Protein AF-A0A935YG90-F1 (afdb_monomer)

Structure (mmCIF, N/CA/C/O backbone):
data_AF-A0A935YG90-F1
#
_entry.id   AF-A0A935YG90-F1
#
loop_
_atom_site.group_PDB
_atom_site.id
_atom_site.type_symbol
_atom_site.label_atom_id
_atom_site.label_alt_id
_atom_site.label_comp_id
_atom_site.label_asym_id
_atom_site.label_entity_id
_atom_site.label_seq_id
_atom_site.pdbx_PDB_ins_code
_atom_site.Cartn_x
_atom_site.Cartn_y
_atom_site.Cartn_z
_atom_site.occupancy
_atom_site.B_iso_or_equiv
_atom_site.auth_seq_id
_atom_site.auth_comp_id
_atom_site.auth_asym_id
_atom_site.auth_atom_id
_atom_site.pdbx_PDB_model_num
ATOM 1 N N . MET A 1 1 ? -22.710 -53.177 11.515 1.00 36.47 1 MET A N 1
ATOM 2 C CA . MET A 1 1 ? -22.605 -54.378 10.657 1.00 36.47 1 MET A CA 1
ATOM 3 C C . MET A 1 1 ? -21.180 -54.389 10.098 1.00 36.47 1 MET A C 1
ATOM 5 O O . MET A 1 1 ? -20.887 -53.543 9.275 1.00 36.47 1 MET A O 1
ATOM 9 N N . THR A 1 2 ? -20.196 -54.954 10.821 1.00 33.62 2 THR A N 1
ATOM 10 C CA . THR A 1 2 ? -19.571 -56.295 10.599 1.00 33.62 2 THR A CA 1
ATOM 11 C C . THR A 1 2 ? -19.045 -56.481 9.169 1.00 33.62 2 THR A C 1
ATOM 13 O O . THR A 1 2 ? -19.826 -56.306 8.250 1.00 33.62 2 THR A O 1
ATOM 16 N N . LYS A 1 3 ? -17.817 -56.925 8.873 1.00 29.75 3 LYS A N 1
ATOM 17 C CA . LYS A 1 3 ? -16.715 -57.530 9.648 1.00 29.75 3 LYS A CA 1
ATOM 18 C C . LYS A 1 3 ? -15.498 -57.648 8.699 1.00 29.75 3 LYS A C 1
ATOM 20 O O . LYS A 1 3 ? -15.689 -57.819 7.501 1.00 29.75 3 LYS A O 1
ATOM 25 N N . ALA A 1 4 ? -14.286 -57.631 9.251 1.00 37.47 4 ALA A N 1
ATOM 26 C CA . ALA A 1 4 ? -13.041 -58.040 8.591 1.00 37.47 4 ALA A CA 1
ATOM 27 C C . ALA A 1 4 ? -13.000 -59.552 8.280 1.00 37.47 4 ALA A C 1
ATOM 29 O O . ALA A 1 4 ? -13.663 -60.314 8.986 1.00 37.47 4 ALA A O 1
ATOM 30 N N . MET A 1 5 ? -12.136 -59.989 7.348 1.00 30.97 5 MET A N 1
ATOM 31 C CA . MET A 1 5 ? -11.358 -61.228 7.531 1.00 30.97 5 MET A CA 1
ATOM 32 C C . MET A 1 5 ? -10.165 -61.396 6.571 1.00 30.97 5 MET A C 1
ATOM 34 O O . MET A 1 5 ? -10.284 -61.230 5.361 1.00 30.97 5 MET A O 1
ATOM 38 N N . LEU A 1 6 ? -9.039 -61.776 7.186 1.00 29.91 6 LEU A N 1
ATOM 39 C CA . LEU A 1 6 ? -7.847 -62.433 6.639 1.00 29.91 6 LEU A CA 1
ATOM 40 C C . LEU A 1 6 ? -8.182 -63.738 5.892 1.00 29.91 6 LEU A C 1
ATOM 42 O O . LEU A 1 6 ? -9.102 -64.452 6.290 1.00 29.91 6 LEU A O 1
ATOM 46 N N . ALA A 1 7 ? -7.306 -64.143 4.965 1.00 29.30 7 ALA A N 1
ATOM 47 C CA . ALA A 1 7 ? -7.082 -65.555 4.654 1.00 29.30 7 ALA A CA 1
ATOM 48 C C . ALA A 1 7 ? -5.597 -65.836 4.361 1.00 29.30 7 ALA A C 1
ATOM 50 O O . ALA A 1 7 ? -5.046 -65.408 3.350 1.00 29.30 7 ALA A O 1
ATOM 51 N N . SER A 1 8 ? -4.976 -66.580 5.275 1.00 28.44 8 SER A N 1
ATOM 52 C CA . SER A 1 8 ? -3.719 -67.309 5.105 1.00 28.44 8 SER A CA 1
ATOM 53 C C . SER A 1 8 ? -3.955 -68.566 4.261 1.00 28.44 8 SER A C 1
ATOM 55 O O . SER A 1 8 ? -4.966 -69.236 4.466 1.00 28.44 8 SER A O 1
ATOM 57 N N . VAL A 1 9 ? -3.007 -68.963 3.404 1.00 29.23 9 VAL A N 1
ATOM 58 C CA . VAL A 1 9 ? -2.930 -70.347 2.897 1.00 29.23 9 VAL A CA 1
ATOM 59 C C . VAL A 1 9 ? -1.488 -70.844 2.974 1.00 29.23 9 VAL A C 1
ATOM 61 O O . VAL A 1 9 ? -0.569 -70.254 2.413 1.00 29.23 9 VAL A O 1
ATOM 64 N N . LEU A 1 10 ? -1.335 -71.939 3.717 1.00 27.59 10 LEU A N 1
ATOM 65 C CA . LEU A 1 10 ? -0.133 -72.716 3.988 1.00 27.59 10 LEU A CA 1
ATOM 66 C C . LEU A 1 10 ? -0.199 -74.025 3.173 1.00 27.59 10 LEU A C 1
ATOM 68 O O . LEU A 1 10 ? -1.262 -74.632 3.094 1.00 27.59 10 LEU A O 1
ATOM 72 N N . PHE A 1 11 ? 0.948 -74.416 2.608 1.00 28.75 11 PHE A N 1
ATOM 73 C CA . PHE A 1 11 ? 1.419 -75.740 2.156 1.00 28.75 11 PHE A CA 1
ATOM 74 C C . PHE A 1 11 ? 0.437 -76.845 1.716 1.00 28.75 11 PHE A C 1
ATOM 76 O O . PHE A 1 11 ? -0.342 -77.373 2.506 1.00 28.75 11 PHE A O 1
ATOM 83 N N . LEU A 1 12 ? 0.710 -77.398 0.525 1.00 26.91 12 LEU A N 1
ATOM 84 C CA . LEU A 1 12 ? 0.539 -78.828 0.261 1.00 26.91 12 LEU A CA 1
ATOM 85 C C . LEU A 1 12 ? 1.786 -79.385 -0.443 1.00 26.91 12 LEU A C 1
ATOM 87 O O . LEU A 1 12 ? 2.143 -78.961 -1.540 1.00 26.91 12 LEU A O 1
ATOM 91 N N . ALA A 1 13 ? 2.449 -80.328 0.224 1.00 30.23 13 ALA A N 1
ATOM 92 C CA . ALA A 1 13 ? 3.505 -81.160 -0.332 1.00 30.23 13 ALA A CA 1
ATOM 93 C C . ALA A 1 13 ? 2.886 -82.362 -1.061 1.00 30.23 13 ALA A C 1
ATOM 95 O O . ALA A 1 13 ? 1.968 -82.992 -0.536 1.00 30.23 13 ALA A O 1
ATOM 96 N N . LEU A 1 14 ? 3.439 -82.732 -2.217 1.00 28.69 14 LEU A N 1
ATOM 97 C CA . LEU A 1 14 ? 3.291 -84.077 -2.765 1.00 28.69 14 LEU A CA 1
ATOM 98 C C . LEU A 1 14 ? 4.662 -84.566 -3.236 1.00 28.69 14 LEU A C 1
ATOM 100 O O . LEU A 1 14 ? 5.251 -84.021 -4.167 1.00 28.69 14 LEU A O 1
ATOM 104 N N . ALA A 1 15 ? 5.175 -85.578 -2.540 1.00 31.00 15 ALA A N 1
ATOM 105 C CA . ALA A 1 15 ? 6.362 -86.323 -2.916 1.00 31.00 15 ALA A CA 1
ATOM 106 C C . ALA A 1 15 ? 5.986 -87.428 -3.913 1.00 31.00 15 ALA A C 1
ATOM 108 O O . ALA A 1 15 ? 5.016 -88.154 -3.697 1.00 31.00 15 ALA A O 1
ATOM 109 N N . ALA A 1 16 ? 6.804 -87.606 -4.947 1.00 30.64 16 ALA A N 1
ATOM 110 C CA . ALA A 1 16 ? 6.930 -88.861 -5.677 1.00 30.64 16 ALA A CA 1
ATOM 111 C C . ALA A 1 16 ? 8.425 -89.178 -5.811 1.00 30.64 16 ALA A C 1
ATOM 113 O O . ALA A 1 16 ? 9.211 -88.339 -6.247 1.00 30.64 16 ALA A O 1
ATOM 114 N N . ALA A 1 17 ? 8.800 -90.374 -5.363 1.00 32.25 17 ALA A N 1
ATOM 115 C CA . ALA A 1 17 ? 10.156 -90.901 -5.333 1.00 32.25 17 ALA A CA 1
ATOM 116 C C . ALA A 1 17 ? 10.385 -91.927 -6.457 1.00 32.25 17 ALA A C 1
ATOM 118 O O . ALA A 1 17 ? 9.463 -92.647 -6.837 1.00 32.25 17 ALA A O 1
ATOM 119 N N . GLY A 1 18 ? 11.650 -92.038 -6.882 1.00 29.92 18 GLY A N 1
ATOM 120 C CA . GLY A 1 18 ? 12.224 -93.091 -7.738 1.00 29.92 18 GLY A CA 1
ATOM 121 C C . GLY A 1 18 ? 12.828 -92.497 -9.017 1.00 29.92 18 GLY A C 1
ATOM 122 O O . GLY A 1 18 ? 12.129 -91.803 -9.737 1.00 29.92 18 GLY A O 1
ATOM 123 N N . CYS A 1 19 ? 14.095 -92.678 -9.394 1.00 28.97 19 CYS A N 1
ATOM 124 C CA . CYS A 1 19 ? 15.156 -93.602 -8.990 1.00 28.97 19 CYS A CA 1
ATOM 125 C C . CYS A 1 19 ? 16.521 -92.977 -9.363 1.00 28.97 19 CYS A C 1
ATOM 127 O O . CYS A 1 19 ? 16.576 -91.970 -10.063 1.00 28.97 19 CYS A O 1
ATOM 129 N N . GLY A 1 20 ? 17.606 -93.568 -8.856 1.00 33.03 20 GLY A N 1
ATOM 130 C CA . GLY A 1 20 ? 18.945 -92.983 -8.791 1.00 33.03 20 GLY A CA 1
ATOM 131 C C . GLY A 1 20 ? 19.686 -92.737 -10.110 1.00 33.03 20 GLY A C 1
ATOM 132 O O . GLY A 1 20 ? 19.428 -93.354 -11.137 1.00 33.03 20 GLY A O 1
ATOM 133 N N . GLY A 1 21 ? 20.671 -91.852 -10.000 1.00 29.55 21 GLY A N 1
ATOM 134 C CA . GLY A 1 21 ? 21.653 -91.512 -11.021 1.00 29.55 21 GLY A CA 1
ATOM 135 C C . GLY A 1 21 ? 22.572 -90.440 -10.453 1.00 29.55 21 GLY A C 1
ATOM 136 O O . GLY A 1 21 ? 22.191 -89.278 -10.358 1.00 29.55 21 GLY A O 1
ATOM 137 N N . SER A 1 22 ? 23.740 -90.855 -9.970 1.00 42.62 22 SER A N 1
ATOM 138 C CA . SER A 1 22 ? 24.833 -89.967 -9.597 1.00 42.62 22 SER A CA 1
ATOM 139 C C . SER A 1 22 ? 25.374 -89.308 -10.859 1.00 42.62 22 SER A C 1
ATOM 141 O O . SER A 1 22 ? 26.271 -89.858 -11.484 1.00 42.62 22 SER A O 1
ATOM 143 N N . ASP A 1 23 ? 24.836 -88.153 -11.217 1.00 32.88 23 ASP A N 1
ATOM 144 C CA . ASP A 1 23 ? 25.452 -87.272 -12.194 1.00 32.88 23 ASP A CA 1
ATOM 145 C C . ASP A 1 23 ? 25.446 -85.868 -11.616 1.00 32.88 23 ASP A C 1
ATOM 147 O O . ASP A 1 23 ? 24.406 -85.234 -11.447 1.00 32.88 23 ASP A O 1
ATOM 151 N N . SER A 1 24 ? 26.640 -85.396 -11.279 1.00 43.06 24 SER A N 1
ATOM 152 C CA . SER A 1 24 ? 26.929 -83.975 -11.220 1.00 43.06 24 SER A CA 1
ATOM 153 C C . SER A 1 24 ? 26.690 -83.387 -12.612 1.00 43.06 24 SER A C 1
ATOM 155 O O . SER A 1 24 ? 27.327 -83.840 -13.563 1.00 43.06 24 SER A O 1
ATOM 157 N N . PRO A 1 25 ? 25.927 -82.296 -12.747 1.00 36.06 25 PRO A N 1
ATOM 158 C CA . PRO A 1 25 ? 26.227 -81.304 -13.746 1.00 36.06 25 PRO A CA 1
ATOM 159 C C . PRO A 1 25 ? 26.755 -80.093 -12.987 1.00 36.06 25 PRO A C 1
ATOM 161 O O . PRO A 1 25 ? 26.000 -79.285 -12.446 1.00 36.06 25 PRO A O 1
ATOM 164 N N . SER A 1 26 ? 28.080 -79.964 -12.953 1.00 39.12 26 SER A N 1
ATOM 165 C CA . SER A 1 26 ? 28.705 -78.648 -12.955 1.00 39.12 26 SER A CA 1
ATOM 166 C C . SER A 1 26 ? 28.130 -77.888 -14.154 1.00 39.12 26 SER A C 1
ATOM 168 O O . SER A 1 26 ? 28.579 -78.068 -15.289 1.00 39.12 26 SER A O 1
ATOM 170 N N . GLY A 1 27 ? 27.069 -77.116 -13.916 1.00 32.03 27 GLY A N 1
ATOM 171 C CA . GLY A 1 27 ? 26.593 -76.120 -14.864 1.00 32.03 27 GLY A CA 1
ATOM 172 C C . GLY A 1 27 ? 27.708 -75.101 -15.112 1.00 32.03 27 GLY A C 1
ATOM 173 O O . GLY A 1 27 ? 28.568 -74.924 -14.246 1.00 32.03 27 GLY A O 1
ATOM 174 N N . PRO A 1 28 ? 27.745 -74.454 -16.287 1.00 37.72 28 PRO A N 1
ATOM 175 C CA . PRO A 1 28 ? 28.790 -73.493 -16.591 1.00 37.72 28 PRO A CA 1
ATOM 176 C C . PRO A 1 28 ? 28.722 -72.371 -15.556 1.00 37.72 28 PRO A C 1
ATOM 178 O O . PRO A 1 28 ? 27.681 -71.731 -15.389 1.00 37.72 28 PRO A O 1
ATOM 181 N N . ASP A 1 29 ? 29.826 -72.165 -14.845 1.00 50.59 29 ASP A N 1
ATOM 182 C CA . ASP A 1 29 ? 29.991 -71.068 -13.909 1.00 50.59 29 ASP A CA 1
ATOM 183 C C . ASP A 1 29 ? 29.886 -69.752 -14.695 1.00 50.59 29 ASP A C 1
ATOM 185 O O . ASP A 1 29 ? 30.814 -69.329 -15.382 1.00 50.59 29 ASP A O 1
ATOM 189 N N . SER A 1 30 ? 28.691 -69.156 -14.698 1.00 53.28 30 SER A N 1
ATOM 190 C CA . SER A 1 30 ? 28.289 -68.119 -15.660 1.00 53.28 30 SER A CA 1
ATOM 191 C C . SER A 1 30 ? 29.039 -66.788 -15.521 1.00 53.28 30 SER A C 1
ATOM 193 O O . SER A 1 30 ? 28.742 -65.843 -16.245 1.00 53.28 30 SER A O 1
ATOM 195 N N . GLY A 1 31 ? 29.979 -66.660 -14.580 1.00 60.47 31 GLY A N 1
ATOM 196 C CA . GLY A 1 31 ? 30.669 -65.399 -14.284 1.00 60.47 31 GLY A CA 1
ATOM 197 C C . GLY A 1 31 ? 29.759 -64.283 -13.736 1.00 60.47 31 GLY A C 1
ATOM 198 O O . GLY A 1 31 ? 30.265 -63.256 -13.291 1.00 60.47 31 GLY A O 1
ATOM 199 N N . VAL A 1 32 ? 28.436 -64.479 -13.721 1.00 69.94 32 VAL A N 1
ATOM 200 C CA . VAL A 1 32 ? 27.427 -63.548 -13.197 1.00 69.94 32 VAL A CA 1
ATOM 201 C C . VAL A 1 32 ? 27.225 -63.804 -11.706 1.00 69.94 32 VAL A C 1
ATOM 203 O O . VAL A 1 32 ? 27.266 -64.949 -11.261 1.00 69.94 32 VAL A O 1
ATOM 206 N N . ALA A 1 33 ? 27.022 -62.741 -10.924 1.00 79.19 33 ALA A N 1
ATOM 207 C CA . ALA A 1 33 ? 26.712 -62.873 -9.504 1.00 79.19 33 ALA A CA 1
ATOM 208 C C . ALA A 1 33 ? 25.317 -63.477 -9.281 1.00 79.19 33 ALA A C 1
ATOM 210 O O . ALA A 1 33 ? 24.393 -63.232 -10.060 1.00 79.19 33 ALA A O 1
ATOM 211 N N . ALA A 1 34 ? 25.137 -64.225 -8.188 1.00 84.44 34 ALA A N 1
ATOM 212 C CA . ALA A 1 34 ? 23.807 -64.682 -7.799 1.00 84.44 34 ALA A CA 1
ATOM 213 C C . ALA A 1 34 ? 22.879 -63.486 -7.503 1.00 84.44 34 ALA A C 1
ATOM 215 O O . ALA A 1 34 ? 23.310 -62.429 -7.030 1.00 84.44 34 ALA A O 1
ATOM 216 N N . GLN A 1 35 ? 21.588 -63.647 -7.801 1.00 90.31 35 GLN A N 1
ATOM 217 C CA . GLN A 1 35 ? 20.567 -62.652 -7.477 1.00 90.31 35 GLN A CA 1
ATOM 218 C C . GLN A 1 35 ? 20.446 -62.507 -5.954 1.00 90.31 35 GLN A C 1
ATOM 220 O O . GLN A 1 35 ? 20.318 -63.501 -5.240 1.00 90.31 35 GLN A O 1
ATOM 225 N N . VAL A 1 36 ? 20.431 -61.266 -5.464 1.00 91.00 36 VAL A N 1
ATOM 226 C CA . VAL A 1 36 ? 20.059 -60.975 -4.074 1.00 91.00 36 VAL A CA 1
ATOM 227 C C . VAL A 1 36 ? 18.555 -61.201 -3.937 1.00 91.00 36 VAL A C 1
ATOM 229 O O . VAL A 1 36 ? 17.772 -60.594 -4.664 1.00 91.00 36 VAL A O 1
ATOM 232 N N . THR A 1 37 ? 18.145 -62.090 -3.036 1.00 92.50 37 THR A N 1
ATOM 233 C CA . THR A 1 37 ? 16.733 -62.496 -2.883 1.00 92.50 37 THR A CA 1
ATOM 234 C C . THR A 1 37 ? 16.086 -61.998 -1.594 1.00 92.50 37 THR A C 1
ATOM 236 O O . THR A 1 37 ? 14.869 -62.086 -1.463 1.00 92.50 37 THR A O 1
ATOM 239 N N . ASP A 1 38 ? 16.873 -61.433 -0.680 1.00 92.38 38 ASP A N 1
ATOM 240 C CA . ASP A 1 38 ? 16.483 -61.088 0.688 1.00 92.38 38 ASP A CA 1
ATOM 241 C C . ASP A 1 38 ? 16.741 -59.611 1.037 1.00 92.38 38 ASP A C 1
ATOM 243 O O . ASP A 1 38 ? 16.984 -59.281 2.198 1.00 92.38 38 ASP A O 1
ATOM 247 N N . LEU A 1 39 ? 16.712 -58.719 0.038 1.00 94.94 39 LEU A N 1
ATOM 248 C CA . LEU A 1 39 ? 16.795 -57.280 0.284 1.00 94.94 39 LEU A CA 1
ATOM 249 C C . LEU A 1 39 ? 15.593 -56.832 1.121 1.00 94.94 39 LEU A C 1
ATOM 251 O O . LEU A 1 39 ? 14.446 -57.008 0.712 1.00 94.94 39 LEU A O 1
ATOM 255 N N . GLU A 1 40 ? 15.861 -56.197 2.255 1.00 95.19 40 GLU A N 1
ATOM 256 C CA . GLU A 1 40 ? 14.834 -55.631 3.123 1.00 95.19 40 GLU A CA 1
ATOM 257 C C . GLU A 1 40 ? 15.230 -54.252 3.653 1.00 95.19 40 GLU A C 1
ATOM 259 O O . GLU A 1 40 ? 16.407 -53.889 3.703 1.00 95.19 40 GLU A O 1
ATOM 264 N N . VAL A 1 41 ? 14.226 -53.493 4.086 1.00 92.81 41 VAL A N 1
ATOM 265 C CA . VAL A 1 41 ? 14.407 -52.265 4.862 1.00 92.81 41 VAL A CA 1
ATOM 266 C C . VAL A 1 41 ? 14.351 -52.622 6.344 1.00 92.81 41 VAL A C 1
ATOM 268 O O . VAL A 1 41 ? 13.358 -53.184 6.798 1.00 92.81 41 VAL A O 1
ATOM 271 N N . VAL A 1 42 ? 15.392 -52.277 7.105 1.00 92.25 42 VAL A N 1
ATOM 272 C CA . VAL A 1 42 ? 15.484 -52.594 8.544 1.00 92.25 42 VAL A CA 1
ATOM 273 C C . VAL A 1 42 ? 15.241 -51.396 9.459 1.00 92.25 42 VAL A C 1
ATOM 275 O O . VAL A 1 42 ? 14.863 -51.588 10.611 1.00 92.25 42 VAL A O 1
ATOM 278 N N . ALA A 1 43 ? 15.448 -50.168 8.977 1.00 86.88 43 ALA A N 1
ATOM 279 C CA . ALA A 1 43 ? 15.159 -48.946 9.728 1.00 86.88 43 ALA A CA 1
ATOM 280 C C . ALA A 1 43 ? 14.994 -47.740 8.791 1.00 86.88 43 ALA A C 1
ATOM 282 O O . ALA A 1 43 ? 15.610 -47.696 7.729 1.00 86.88 43 ALA A O 1
ATOM 283 N N . GLY A 1 44 ? 14.214 -46.744 9.210 1.00 82.50 44 GLY A N 1
ATOM 284 C CA . GLY A 1 44 ? 14.180 -45.410 8.603 1.00 82.50 44 GLY A CA 1
ATOM 285 C C . GLY A 1 44 ? 14.809 -44.376 9.540 1.00 82.50 44 GLY A C 1
ATOM 286 O O . GLY A 1 44 ? 14.655 -44.469 10.757 1.00 82.50 44 GLY A O 1
ATOM 287 N N . THR A 1 45 ? 15.505 -43.389 8.985 1.00 75.19 45 THR A N 1
ATOM 288 C CA . THR A 1 45 ? 15.973 -42.180 9.683 1.00 75.19 45 THR A CA 1
ATOM 289 C C . THR A 1 45 ? 15.346 -40.945 9.032 1.00 75.19 45 THR A C 1
ATOM 291 O O . THR A 1 45 ? 14.740 -41.055 7.968 1.00 75.19 45 THR A O 1
ATOM 294 N N . ALA A 1 46 ? 15.480 -39.767 9.652 1.00 66.25 46 ALA A N 1
ATOM 295 C CA . ALA A 1 46 ? 14.912 -38.520 9.119 1.00 66.25 46 ALA A CA 1
ATOM 296 C C . ALA A 1 46 ? 15.437 -38.143 7.718 1.00 66.25 46 ALA A C 1
ATOM 298 O O . ALA A 1 46 ? 14.794 -37.387 7.001 1.00 66.25 46 ALA A O 1
ATOM 299 N N . THR A 1 47 ? 16.599 -38.675 7.327 1.00 73.69 47 THR A N 1
ATOM 300 C CA . THR A 1 47 ? 17.275 -38.363 6.060 1.00 73.69 47 THR A CA 1
ATOM 301 C C . THR A 1 47 ? 17.604 -39.605 5.237 1.00 73.69 47 THR A C 1
ATOM 303 O O . THR A 1 47 ? 18.389 -39.524 4.290 1.00 73.69 47 THR A O 1
ATOM 306 N N . GLY A 1 48 ? 17.067 -40.777 5.588 1.00 84.44 48 GLY A N 1
ATOM 307 C CA . GLY A 1 48 ? 17.499 -42.010 4.950 1.00 84.44 48 GLY A CA 1
ATOM 308 C C . GLY A 1 48 ? 16.789 -43.284 5.380 1.00 84.44 48 GLY A C 1
ATOM 309 O O . GLY A 1 48 ? 15.876 -43.290 6.202 1.00 84.44 48 GLY A O 1
ATOM 310 N N . VAL A 1 49 ? 17.232 -44.392 4.796 1.00 89.00 49 VAL A N 1
ATOM 311 C CA . VAL A 1 49 ? 16.732 -45.742 5.069 1.00 89.00 49 VAL A CA 1
ATOM 312 C C . VAL A 1 49 ? 17.912 -46.706 5.164 1.00 89.00 49 VAL A C 1
ATOM 314 O O . VAL A 1 49 ? 18.797 -46.705 4.311 1.00 89.00 49 VAL A O 1
ATOM 317 N N . THR A 1 50 ? 17.921 -47.552 6.190 1.00 92.00 50 THR A N 1
ATOM 318 C CA . THR A 1 50 ? 18.880 -48.649 6.335 1.00 92.00 50 THR A CA 1
ATOM 319 C C . THR A 1 50 ? 18.326 -49.899 5.658 1.00 92.00 50 THR A C 1
ATOM 321 O O . THR A 1 50 ? 17.279 -50.418 6.050 1.00 92.00 50 THR A O 1
ATOM 324 N N . LEU A 1 51 ? 19.047 -50.398 4.660 1.00 93.56 51 LEU A N 1
ATOM 325 C CA . LEU A 1 51 ? 18.784 -51.643 3.946 1.00 93.56 51 LEU A CA 1
ATOM 326 C C . LEU A 1 51 ? 19.642 -52.779 4.505 1.00 93.56 51 LEU A C 1
ATOM 328 O O . LEU A 1 51 ? 20.762 -52.534 4.954 1.00 93.56 51 LEU A O 1
ATOM 332 N N . ALA A 1 52 ? 19.154 -54.016 4.426 1.00 92.94 52 ALA A N 1
ATOM 333 C CA . ALA A 1 52 ? 19.903 -55.230 4.747 1.00 92.94 52 ALA A CA 1
ATOM 334 C C . ALA A 1 52 ? 19.713 -56.308 3.671 1.00 92.94 52 ALA A C 1
ATOM 336 O O . ALA A 1 52 ? 18.624 -56.432 3.117 1.00 92.94 52 ALA A O 1
ATOM 337 N N . TRP A 1 53 ? 20.763 -57.079 3.376 1.00 93.00 53 TRP A N 1
ATOM 338 C CA . TRP A 1 53 ? 20.710 -58.223 2.451 1.00 93.00 53 TRP A CA 1
ATOM 339 C C . TRP A 1 53 ? 21.870 -59.204 2.674 1.00 93.00 53 TRP A C 1
ATOM 341 O O . TRP A 1 53 ? 22.866 -58.860 3.321 1.00 93.00 53 TRP A O 1
ATOM 351 N N . THR A 1 54 ? 21.770 -60.415 2.123 1.00 91.75 54 THR A N 1
ATOM 352 C CA . THR A 1 54 ? 22.843 -61.420 2.154 1.00 91.75 54 THR A CA 1
ATOM 353 C C . THR A 1 54 ? 23.789 -61.262 0.962 1.00 91.75 54 THR A C 1
ATOM 355 O O . THR A 1 54 ? 23.359 -61.148 -0.187 1.00 91.75 54 THR A O 1
ATOM 358 N N . VAL A 1 55 ? 25.102 -61.264 1.221 1.00 87.56 55 VAL A N 1
ATOM 359 C CA . VAL A 1 55 ? 26.132 -61.184 0.173 1.00 87.56 55 VAL A CA 1
ATOM 360 C C . VAL A 1 55 ? 26.094 -62.461 -0.692 1.00 87.56 55 VAL A C 1
ATOM 362 O O . VAL A 1 55 ? 26.215 -63.554 -0.133 1.00 87.56 55 VAL A O 1
ATOM 365 N N . PRO A 1 56 ? 25.954 -62.360 -2.032 1.00 84.94 56 PRO A N 1
ATOM 366 C CA . PRO A 1 56 ? 25.920 -63.501 -2.951 1.00 84.94 56 PRO A CA 1
ATOM 367 C C . PRO A 1 56 ? 27.024 -64.545 -2.709 1.00 84.94 56 PRO A C 1
ATOM 369 O O . PRO A 1 56 ? 28.203 -64.209 -2.590 1.00 84.94 56 PRO A O 1
ATOM 372 N N . ALA A 1 57 ? 26.626 -65.820 -2.645 1.00 67.94 57 ALA A N 1
ATOM 373 C CA . ALA A 1 57 ? 27.474 -66.954 -2.281 1.00 67.94 57 ALA A CA 1
ATOM 374 C C . ALA A 1 57 ? 28.204 -67.589 -3.482 1.00 67.94 57 ALA A C 1
ATOM 376 O O . ALA A 1 57 ? 28.016 -68.766 -3.751 1.00 67.94 57 ALA A O 1
ATOM 377 N N . ASP A 1 58 ? 29.035 -66.823 -4.190 1.00 62.97 58 ASP A N 1
ATOM 378 C CA . ASP A 1 58 ? 30.027 -67.367 -5.134 1.00 62.97 58 ASP A CA 1
ATOM 379 C C . ASP A 1 58 ? 31.420 -66.904 -4.685 1.00 62.97 58 ASP A C 1
ATOM 381 O O . ASP A 1 58 ? 31.721 -65.708 -4.691 1.00 62.97 58 ASP A O 1
ATOM 385 N N . VAL A 1 59 ? 32.247 -67.846 -4.222 1.00 53.44 59 VAL A N 1
ATOM 386 C CA . VAL A 1 59 ? 33.406 -67.553 -3.356 1.00 53.44 59 VAL A CA 1
ATOM 387 C C . VAL A 1 59 ? 34.762 -67.383 -4.047 1.00 53.44 59 VAL A C 1
ATOM 389 O O . VAL A 1 59 ? 35.674 -66.917 -3.379 1.00 53.44 59 VAL A O 1
ATOM 392 N N . ASP A 1 60 ? 34.920 -67.618 -5.354 1.00 52.97 60 ASP A N 1
ATOM 393 C CA . ASP A 1 60 ? 36.273 -67.671 -5.959 1.00 52.97 60 ASP A CA 1
ATOM 394 C C . ASP A 1 60 ? 36.464 -66.852 -7.257 1.00 52.97 60 ASP A C 1
ATOM 396 O O . ASP A 1 60 ? 37.306 -67.178 -8.095 1.00 52.97 60 ASP A O 1
ATOM 400 N N . LYS A 1 61 ? 35.718 -65.752 -7.455 1.00 57.34 61 LYS A N 1
ATOM 401 C CA . LYS A 1 61 ? 35.844 -64.907 -8.665 1.00 57.34 61 LYS A CA 1
ATOM 402 C C . LYS A 1 61 ? 36.714 -63.664 -8.427 1.00 57.34 61 LYS A C 1
ATOM 404 O O . LYS A 1 61 ? 36.372 -62.777 -7.646 1.00 57.34 61 LYS A O 1
ATOM 409 N N . ALA A 1 62 ? 37.841 -63.576 -9.140 1.00 53.34 62 ALA A N 1
ATOM 410 C CA . ALA A 1 62 ? 38.718 -62.403 -9.138 1.00 53.34 62 ALA A CA 1
ATOM 411 C C . ALA A 1 62 ? 37.985 -61.156 -9.680 1.00 53.34 62 ALA A C 1
ATOM 413 O O . ALA A 1 62 ? 37.348 -61.224 -10.729 1.00 53.34 62 ALA A O 1
ATOM 414 N N . GLY A 1 63 ? 38.093 -60.011 -8.989 1.00 60.69 63 GLY A N 1
ATOM 415 C CA . GLY A 1 63 ? 37.562 -58.719 -9.466 1.00 60.69 63 GLY A CA 1
ATOM 416 C C . GLY A 1 63 ? 36.668 -57.934 -8.497 1.00 60.69 63 GLY A C 1
ATOM 417 O O . GLY A 1 63 ? 36.306 -56.808 -8.822 1.00 60.69 63 GLY A O 1
ATOM 418 N N . GLY A 1 64 ? 36.347 -58.478 -7.316 1.00 72.50 64 GLY A N 1
ATOM 419 C CA . GLY A 1 64 ? 35.534 -57.799 -6.294 1.00 72.50 64 GLY A CA 1
ATOM 420 C C . GLY A 1 64 ? 34.040 -57.716 -6.644 1.00 72.50 64 GLY A C 1
ATOM 421 O O . GLY A 1 64 ? 33.658 -57.716 -7.815 1.00 72.50 64 GLY A O 1
ATOM 422 N N . LEU A 1 65 ? 33.179 -57.679 -5.621 1.00 81.12 65 LEU A N 1
ATOM 423 C CA . LEU A 1 65 ? 31.726 -57.589 -5.786 1.00 81.12 65 LEU A CA 1
ATOM 424 C C . LEU A 1 65 ? 31.271 -56.123 -5.784 1.00 81.12 65 LEU A C 1
ATOM 426 O O . LEU A 1 65 ? 31.581 -55.373 -4.856 1.00 81.12 65 LEU A O 1
ATOM 430 N N . ALA A 1 66 ? 30.504 -55.742 -6.803 1.00 85.38 66 ALA A N 1
ATOM 431 C CA . ALA A 1 66 ? 29.888 -54.428 -6.938 1.00 85.38 66 ALA A CA 1
ATOM 432 C C . ALA A 1 66 ? 28.360 -54.534 -6.956 1.00 85.38 66 ALA A C 1
ATOM 434 O O . ALA A 1 66 ? 27.798 -55.543 -7.391 1.00 85.38 66 ALA A O 1
ATOM 435 N N . TYR A 1 67 ? 27.705 -53.457 -6.529 1.00 89.56 67 TYR A N 1
ATOM 436 C CA . TYR A 1 67 ? 26.256 -53.347 -6.452 1.00 89.56 67 TYR A CA 1
ATOM 437 C C . TYR A 1 67 ? 25.745 -52.143 -7.250 1.00 89.56 67 TYR A C 1
ATOM 439 O O . TYR A 1 67 ? 26.389 -51.097 -7.282 1.00 89.56 67 TYR A O 1
ATOM 447 N N . ASP A 1 68 ? 24.578 -52.298 -7.868 1.00 92.44 68 ASP A N 1
ATOM 448 C CA . ASP A 1 68 ? 23.771 -51.219 -8.437 1.00 92.44 68 ASP A CA 1
ATOM 449 C C . ASP A 1 68 ? 22.494 -51.128 -7.603 1.00 92.44 68 ASP A C 1
ATOM 451 O O . ASP A 1 68 ? 21.598 -51.966 -7.741 1.00 92.44 68 ASP A O 1
ATOM 455 N N . LEU A 1 69 ? 22.453 -50.161 -6.686 1.00 94.19 69 LEU A N 1
ATOM 456 C CA . LEU A 1 69 ? 21.307 -49.887 -5.827 1.00 94.19 69 LEU A CA 1
ATOM 457 C C . LEU A 1 69 ? 20.513 -48.728 -6.417 1.00 94.19 69 LEU A C 1
ATOM 459 O O . LEU A 1 69 ? 21.069 -47.673 -6.712 1.00 94.19 69 LEU A O 1
ATOM 463 N N . ARG A 1 70 ? 19.203 -48.910 -6.558 1.00 95.38 70 ARG A N 1
ATOM 464 C CA . ARG A 1 70 ? 18.309 -47.877 -7.08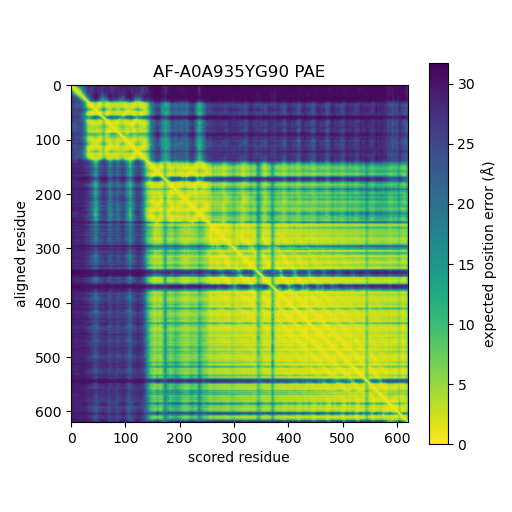3 1.00 95.38 70 ARG A CA 1
ATOM 465 C C . ARG A 1 70 ? 17.042 -47.779 -6.265 1.00 95.38 70 ARG A C 1
ATOM 467 O O . ARG A 1 70 ? 16.624 -48.773 -5.667 1.00 95.38 70 ARG A O 1
ATOM 474 N N . TYR A 1 71 ? 16.425 -46.605 -6.282 1.00 94.81 71 TYR A N 1
ATOM 475 C CA . TYR A 1 71 ? 15.172 -46.358 -5.588 1.00 94.81 71 TYR A CA 1
ATOM 476 C C . TYR A 1 71 ? 14.211 -45.478 -6.385 1.00 94.81 71 TYR A C 1
ATOM 478 O O . TYR A 1 71 ? 14.607 -44.719 -7.268 1.00 94.81 71 TYR A O 1
ATOM 486 N N . VAL A 1 72 ? 12.933 -45.575 -6.038 1.00 95.06 72 VAL A N 1
ATOM 487 C CA . VAL A 1 72 ? 11.862 -44.707 -6.532 1.00 95.06 72 VAL A CA 1
ATOM 488 C C . VAL A 1 72 ? 10.848 -44.474 -5.410 1.00 95.06 72 VAL A C 1
ATOM 490 O O . VAL A 1 72 ? 10.810 -45.235 -4.446 1.00 95.06 72 VAL A O 1
ATOM 493 N N . THR A 1 73 ? 10.043 -43.420 -5.483 1.00 92.31 73 THR A N 1
ATOM 494 C CA . THR A 1 73 ? 8.931 -43.217 -4.543 1.00 92.31 73 THR A CA 1
ATOM 495 C C . THR A 1 73 ? 7.808 -44.226 -4.797 1.00 92.31 73 THR A C 1
ATOM 497 O O . THR A 1 73 ? 7.543 -44.598 -5.942 1.00 92.31 73 THR A O 1
ATOM 500 N N . LEU A 1 74 ? 7.154 -44.688 -3.727 1.00 89.00 74 LEU A N 1
ATOM 501 C CA . LEU A 1 74 ? 6.014 -45.604 -3.818 1.00 89.00 74 LEU A CA 1
ATOM 502 C C . LEU A 1 74 ? 4.904 -44.996 -4.695 1.00 89.00 74 LEU A C 1
ATOM 504 O O . LEU A 1 74 ? 4.552 -43.830 -4.528 1.00 89.00 74 LEU A O 1
ATOM 508 N N . GLY A 1 75 ? 4.370 -45.785 -5.629 1.00 85.50 75 GLY A N 1
ATOM 509 C CA . GLY A 1 75 ? 3.448 -45.356 -6.685 1.00 85.50 75 GLY A CA 1
ATOM 510 C C . GLY A 1 75 ? 4.105 -45.246 -8.067 1.00 85.50 75 GLY A C 1
ATOM 511 O O . GLY A 1 75 ? 3.400 -45.209 -9.074 1.00 85.50 75 GLY A O 1
ATOM 512 N N . ASN A 1 76 ? 5.440 -45.239 -8.135 1.00 86.19 76 ASN A N 1
ATOM 513 C CA . ASN A 1 76 ? 6.214 -45.158 -9.379 1.00 86.19 76 ASN A CA 1
ATOM 514 C C . ASN A 1 76 ? 6.987 -46.452 -9.704 1.00 86.19 76 ASN A C 1
ATOM 516 O O . ASN A 1 76 ? 7.784 -46.487 -10.642 1.00 86.19 76 ASN A O 1
ATOM 520 N N . GLU A 1 77 ? 6.753 -47.544 -8.972 1.00 86.12 77 GLU A N 1
ATOM 521 C CA . GLU A 1 77 ? 7.454 -48.822 -9.154 1.00 86.12 77 GLU A CA 1
ATOM 522 C C . GLU A 1 77 ? 7.198 -49.498 -10.513 1.00 86.12 77 GLU A C 1
ATOM 524 O O . GLU A 1 77 ? 7.949 -50.390 -10.904 1.00 86.12 77 GLU A O 1
ATOM 529 N N . GLY A 1 78 ? 6.172 -49.062 -11.254 1.00 83.12 78 GLY A N 1
ATOM 530 C CA . GLY A 1 78 ? 5.891 -49.517 -12.620 1.00 83.12 78 GLY A CA 1
ATOM 531 C C . GLY A 1 78 ? 6.855 -48.973 -13.685 1.00 83.12 78 GLY A C 1
ATOM 532 O O . GLY A 1 78 ? 6.838 -49.453 -14.820 1.00 83.12 78 GLY A O 1
ATOM 533 N N . LEU A 1 79 ? 7.693 -47.986 -13.347 1.00 85.25 79 LEU A N 1
ATOM 534 C CA . LEU A 1 79 ? 8.729 -47.472 -14.244 1.00 85.25 79 LEU A CA 1
ATOM 535 C C . LEU A 1 79 ? 9.827 -48.515 -14.481 1.00 85.25 79 LEU A C 1
ATOM 537 O O . LEU A 1 79 ? 10.171 -49.299 -13.595 1.00 85.25 79 LEU A O 1
ATOM 541 N N . ALA A 1 80 ? 10.441 -48.472 -15.667 1.00 88.69 80 ALA A N 1
ATOM 542 C CA . ALA A 1 80 ? 11.630 -49.270 -15.948 1.00 88.69 80 ALA A CA 1
ATOM 543 C C . ALA A 1 80 ? 12.731 -48.966 -14.917 1.00 88.69 80 ALA A C 1
ATOM 545 O O . ALA A 1 80 ? 12.989 -47.804 -14.607 1.00 88.69 80 ALA A O 1
ATOM 546 N N . ARG A 1 81 ? 13.415 -50.003 -14.414 1.00 86.38 81 ARG A N 1
ATOM 547 C CA . ARG A 1 81 ? 14.434 -49.874 -13.354 1.00 86.38 81 ARG A CA 1
ATOM 548 C C . ARG A 1 81 ? 15.559 -48.892 -13.702 1.00 86.38 81 ARG A C 1
ATOM 550 O O . ARG A 1 81 ? 16.105 -48.249 -12.812 1.00 86.38 81 ARG A O 1
ATOM 557 N N . ASP A 1 82 ? 15.885 -48.740 -14.983 1.00 87.94 82 ASP A N 1
ATOM 558 C CA . ASP A 1 82 ? 16.913 -47.793 -15.424 1.00 87.94 82 ASP A CA 1
ATOM 559 C C . ASP A 1 82 ? 16.506 -46.321 -15.240 1.00 87.94 82 ASP A C 1
ATOM 561 O O . ASP A 1 82 ? 17.384 -45.464 -15.161 1.00 87.94 82 ASP A O 1
ATOM 565 N N . ALA A 1 83 ? 15.203 -46.043 -15.107 1.00 88.56 83 ALA A N 1
ATOM 566 C CA . ALA A 1 83 ? 14.654 -44.730 -14.773 1.00 88.56 83 ALA A CA 1
ATOM 567 C C . ALA A 1 83 ? 14.571 -44.472 -13.256 1.00 88.56 83 ALA A C 1
ATOM 569 O O . ALA A 1 83 ? 14.225 -43.367 -12.848 1.00 88.56 83 ALA A O 1
ATOM 570 N N . TRP A 1 84 ? 14.867 -45.470 -12.414 1.00 93.38 84 TRP A N 1
ATOM 571 C CA . TRP A 1 84 ? 14.930 -45.285 -10.964 1.00 93.38 84 TRP A CA 1
ATOM 572 C C . TRP A 1 84 ? 16.219 -44.561 -10.585 1.00 93.38 84 TRP A C 1
ATOM 574 O O . TRP A 1 84 ? 17.271 -44.785 -11.196 1.00 93.38 84 TRP A O 1
ATOM 584 N N . THR A 1 85 ? 16.146 -43.747 -9.535 1.00 94.38 85 THR A N 1
ATOM 585 C CA . THR A 1 85 ? 17.269 -42.949 -9.050 1.00 94.38 85 THR A CA 1
ATOM 586 C C . THR A 1 85 ? 18.378 -43.864 -8.521 1.00 94.38 85 THR A C 1
ATOM 588 O O . THR A 1 85 ? 18.122 -44.670 -7.619 1.00 94.38 85 THR A O 1
ATOM 591 N N . PRO A 1 86 ? 19.615 -43.771 -9.043 1.00 92.94 86 PRO A N 1
ATOM 592 C CA . PRO A 1 86 ? 20.754 -44.485 -8.481 1.00 92.94 86 PRO A CA 1
ATOM 593 C C . PRO A 1 86 ? 21.073 -43.982 -7.071 1.00 92.94 86 PRO A C 1
ATOM 595 O O . PRO A 1 86 ? 21.184 -42.777 -6.847 1.00 92.94 86 PRO A O 1
ATOM 598 N N . ALA A 1 87 ? 21.253 -44.901 -6.127 1.00 89.38 87 ALA A N 1
ATOM 599 C CA . ALA A 1 87 ? 21.802 -44.607 -4.809 1.00 89.38 87 ALA A CA 1
ATOM 600 C C . ALA A 1 87 ? 23.267 -45.059 -4.743 1.00 89.38 87 ALA A C 1
ATOM 602 O O . ALA A 1 87 ? 23.630 -46.068 -5.357 1.00 89.38 87 ALA A O 1
ATOM 603 N N . PRO A 1 88 ? 24.115 -44.365 -3.965 1.00 83.56 88 PRO A N 1
ATOM 604 C CA . PRO A 1 88 ? 25.424 -44.891 -3.608 1.00 83.56 88 PRO A CA 1
ATOM 605 C C . PRO A 1 88 ? 25.254 -46.287 -2.998 1.00 83.56 88 PRO A C 1
ATOM 607 O O . PRO A 1 88 ? 24.523 -46.446 -2.028 1.00 83.56 88 PRO A O 1
ATOM 610 N N . ALA A 1 89 ? 25.887 -47.302 -3.583 1.00 74.44 89 ALA A N 1
ATOM 611 C CA . ALA A 1 89 ? 25.906 -48.652 -3.031 1.00 74.44 89 ALA A CA 1
ATOM 612 C C . ALA A 1 89 ? 27.287 -48.921 -2.410 1.00 74.44 89 ALA A C 1
ATOM 614 O O . ALA A 1 89 ? 28.301 -48.530 -2.998 1.00 74.44 89 ALA A O 1
ATOM 615 N N . PRO A 1 90 ? 27.379 -49.585 -1.246 1.00 73.62 90 PRO A N 1
ATOM 616 C CA . PRO A 1 90 ? 28.667 -49.897 -0.647 1.00 73.62 90 PRO A CA 1
ATOM 617 C C . PRO A 1 90 ? 29.334 -51.033 -1.430 1.00 73.62 90 PRO A C 1
ATOM 619 O O . PRO A 1 90 ? 28.654 -51.884 -2.002 1.00 73.62 90 PRO A O 1
ATOM 622 N N . ALA A 1 91 ? 30.667 -51.110 -1.406 1.00 70.25 91 ALA A N 1
ATOM 623 C CA . ALA A 1 91 ? 31.348 -52.359 -1.753 1.00 70.25 91 ALA A CA 1
ATOM 624 C C . ALA A 1 91 ? 30.923 -53.470 -0.774 1.00 70.25 91 ALA A C 1
ATOM 626 O O . ALA A 1 91 ? 30.490 -53.175 0.338 1.00 70.25 91 ALA A O 1
ATOM 627 N N . ALA A 1 92 ? 31.039 -54.744 -1.156 1.00 67.81 92 ALA A N 1
ATOM 628 C CA . ALA A 1 92 ? 30.770 -55.839 -0.223 1.00 67.81 92 ALA A CA 1
ATOM 629 C C . ALA A 1 92 ? 31.685 -55.737 1.008 1.00 67.81 92 ALA A C 1
ATOM 631 O O . ALA A 1 92 ? 32.904 -55.844 0.886 1.00 67.81 92 ALA A O 1
ATOM 632 N N . GLN A 1 93 ? 31.097 -55.500 2.182 1.00 66.12 93 GLN A N 1
ATOM 633 C CA . GLN A 1 93 ? 31.836 -55.334 3.441 1.00 66.12 93 GLN A CA 1
ATOM 634 C C . GLN A 1 93 ? 31.897 -56.627 4.256 1.00 66.12 93 GLN A C 1
ATOM 636 O O . GLN A 1 93 ? 32.648 -56.705 5.225 1.00 66.12 93 GLN A O 1
ATOM 641 N N . GLN A 1 94 ? 31.104 -57.632 3.879 1.00 76.00 94 GLN A N 1
ATOM 642 C CA . GLN A 1 94 ? 30.989 -58.905 4.581 1.00 76.00 94 GLN A CA 1
ATOM 643 C C . GLN A 1 94 ? 31.346 -60.085 3.664 1.00 76.00 94 GLN A C 1
ATOM 645 O O . GLN A 1 94 ? 31.195 -59.976 2.443 1.00 76.00 94 GLN A O 1
ATOM 650 N N . PRO A 1 95 ? 31.811 -61.217 4.230 1.00 76.25 95 PRO A N 1
ATOM 651 C CA . PRO A 1 95 ? 32.056 -62.437 3.470 1.00 76.25 95 PRO A CA 1
ATOM 652 C C . PRO A 1 95 ? 30.806 -62.942 2.740 1.00 76.25 95 PRO A C 1
ATOM 654 O O . PRO A 1 95 ? 29.675 -62.687 3.155 1.00 76.25 95 PRO A O 1
ATOM 657 N N . ALA A 1 96 ? 31.017 -63.718 1.680 1.00 79.31 96 ALA A N 1
ATOM 658 C CA . ALA A 1 96 ? 29.950 -64.408 0.964 1.00 79.31 96 ALA A CA 1
ATOM 659 C C . ALA A 1 96 ? 29.053 -65.215 1.926 1.00 79.31 96 ALA A C 1
ATOM 661 O O . ALA A 1 96 ? 29.544 -65.905 2.821 1.00 79.31 96 ALA A O 1
ATOM 662 N N . GLY A 1 97 ? 27.734 -65.107 1.756 1.00 79.88 97 GLY A N 1
ATOM 663 C CA . GLY A 1 97 ? 26.739 -65.752 2.616 1.00 79.88 97 GLY A CA 1
ATOM 664 C C . GLY A 1 97 ? 26.470 -65.054 3.955 1.00 79.88 97 GLY A C 1
ATOM 665 O O . GLY A 1 97 ? 25.587 -65.498 4.684 1.00 79.88 97 GLY A O 1
ATOM 666 N N . GLN A 1 98 ? 27.179 -63.969 4.290 1.00 85.56 98 GLN A N 1
ATOM 667 C CA . GLN A 1 98 ? 26.888 -63.160 5.477 1.00 85.56 98 GLN A CA 1
ATOM 668 C C . GLN A 1 98 ? 25.953 -61.995 5.152 1.00 85.56 98 GLN A C 1
ATOM 670 O O . GLN A 1 98 ? 25.930 -61.468 4.036 1.00 85.56 98 GLN A O 1
ATOM 675 N N . ARG A 1 99 ? 25.186 -61.575 6.160 1.00 89.38 99 ARG A N 1
ATOM 676 C CA . ARG A 1 99 ? 24.274 -60.435 6.061 1.00 89.38 99 ARG A CA 1
ATOM 677 C C . ARG A 1 99 ? 25.042 -59.124 6.203 1.00 89.38 99 ARG A C 1
ATOM 679 O O . ARG A 1 99 ? 25.838 -58.980 7.127 1.00 89.38 99 ARG A O 1
ATOM 686 N N . GLN A 1 100 ? 24.766 -58.153 5.338 1.00 90.44 100 GLN A N 1
ATOM 687 C CA . GLN A 1 100 ? 25.302 -56.795 5.440 1.00 90.44 100 GLN A CA 1
ATOM 688 C C . GLN A 1 100 ? 24.192 -55.745 5.431 1.00 90.44 100 GLN A C 1
ATOM 690 O O . GLN A 1 100 ? 23.064 -56.029 5.027 1.00 90.44 100 GLN A O 1
ATOM 695 N N . GLN A 1 101 ? 24.525 -54.536 5.888 1.00 91.81 101 GLN A N 1
ATOM 696 C CA . GLN A 1 101 ? 23.615 -53.395 5.939 1.00 91.81 101 GLN A CA 1
ATOM 697 C C . GLN A 1 101 ? 24.211 -52.163 5.259 1.00 91.81 101 GLN A C 1
ATOM 699 O O . GLN A 1 101 ? 25.431 -52.002 5.207 1.00 91.81 101 GLN A O 1
ATOM 704 N N . HIS A 1 102 ? 23.346 -51.278 4.770 1.00 90.81 102 HIS A N 1
ATOM 705 C CA . HIS A 1 102 ? 23.736 -50.007 4.175 1.00 90.81 102 HIS A CA 1
ATOM 706 C C . HIS A 1 102 ? 22.698 -48.920 4.415 1.00 90.81 102 HIS A C 1
ATOM 708 O O . HIS A 1 102 ? 21.506 -49.176 4.291 1.00 90.81 102 HIS A O 1
ATOM 714 N N . VAL A 1 103 ? 23.151 -47.699 4.692 1.00 89.56 103 VAL A N 1
ATOM 715 C CA . VAL A 1 103 ? 22.271 -46.538 4.845 1.00 89.56 103 VAL A CA 1
ATOM 716 C C . VAL A 1 103 ? 22.217 -45.761 3.534 1.00 89.56 103 VAL A C 1
ATOM 718 O O . VAL A 1 103 ? 23.228 -45.217 3.099 1.00 89.56 103 VAL A O 1
ATOM 721 N N . VAL A 1 104 ? 21.027 -45.665 2.943 1.00 89.88 104 VAL A N 1
ATOM 722 C CA . VAL A 1 104 ? 20.732 -44.745 1.841 1.00 89.88 104 VAL A CA 1
ATOM 723 C C . VAL A 1 104 ? 20.336 -43.401 2.441 1.00 89.88 104 VAL A C 1
ATOM 725 O O . VAL A 1 104 ? 19.262 -43.297 3.026 1.00 89.88 104 VAL A O 1
ATOM 728 N N . GLY A 1 105 ? 21.209 -42.398 2.341 1.00 86.38 105 GLY A N 1
ATOM 729 C CA . GLY A 1 105 ? 20.946 -41.027 2.800 1.00 86.38 105 GLY A CA 1
ATOM 730 C C . GLY A 1 105 ? 20.379 -40.111 1.707 1.00 86.38 105 GLY A C 1
ATOM 731 O O . GLY A 1 105 ? 20.325 -40.491 0.539 1.00 86.38 105 GLY A O 1
ATOM 732 N N . GLY A 1 106 ? 19.995 -38.888 2.084 1.00 81.19 106 GLY A N 1
ATOM 733 C CA . GLY A 1 106 ? 19.452 -37.871 1.172 1.00 81.19 106 GLY A CA 1
ATOM 734 C C . GLY A 1 106 ? 17.990 -38.095 0.771 1.00 81.19 106 GLY A C 1
ATOM 735 O O . GLY A 1 106 ? 17.548 -37.557 -0.239 1.00 81.19 106 GLY A O 1
ATOM 736 N N . LEU A 1 107 ? 17.253 -38.908 1.532 1.00 84.94 107 LEU A N 1
ATOM 737 C CA . LEU A 1 107 ? 15.836 -39.184 1.297 1.00 84.94 107 LEU A CA 1
ATOM 738 C C . LEU A 1 107 ? 14.960 -38.191 2.070 1.00 84.94 107 LEU A C 1
ATOM 740 O O . LEU A 1 107 ? 15.312 -37.790 3.178 1.00 84.94 107 LEU A O 1
ATOM 744 N N . ALA A 1 108 ? 13.813 -37.821 1.499 1.00 77.62 108 ALA A N 1
ATOM 745 C CA . ALA A 1 108 ? 12.848 -36.939 2.145 1.00 77.62 108 ALA A CA 1
ATOM 746 C C . ALA A 1 108 ? 12.116 -37.682 3.274 1.00 77.62 108 ALA A C 1
ATOM 748 O O . ALA A 1 108 ? 11.571 -38.770 3.063 1.00 77.62 108 ALA A O 1
ATOM 749 N N . GLY A 1 109 ? 12.100 -37.095 4.473 1.00 79.31 109 GLY A N 1
ATOM 750 C CA . GLY A 1 109 ? 11.416 -37.661 5.633 1.00 79.31 109 GLY A CA 1
ATOM 751 C C . GLY A 1 109 ? 9.909 -37.818 5.406 1.00 79.31 109 GLY A C 1
ATOM 752 O O . GLY A 1 109 ? 9.278 -37.009 4.733 1.00 79.31 109 GLY A O 1
ATOM 753 N N . GLY A 1 110 ? 9.320 -38.888 5.941 1.00 76.81 110 GLY A N 1
ATOM 754 C CA . GLY A 1 110 ? 7.898 -39.214 5.776 1.00 76.81 110 GLY A CA 1
ATOM 755 C C . GLY A 1 110 ? 7.524 -39.823 4.418 1.00 76.81 110 GLY A C 1
ATOM 756 O O . GLY A 1 110 ? 6.383 -40.245 4.241 1.00 76.81 110 GLY A O 1
ATOM 757 N N . VAL A 1 111 ? 8.464 -39.922 3.472 1.00 80.56 111 VAL A N 1
ATOM 758 C CA . VAL A 1 111 ? 8.224 -40.497 2.142 1.00 80.56 111 VAL A CA 1
ATOM 759 C C . VAL A 1 111 ? 8.539 -41.994 2.129 1.00 80.56 111 VAL A C 1
ATOM 761 O O . VAL A 1 111 ? 9.563 -42.445 2.652 1.00 80.56 111 VAL A O 1
ATOM 764 N N . THR A 1 112 ? 7.652 -42.781 1.513 1.00 88.94 112 THR A N 1
ATOM 765 C CA . THR A 1 112 ? 7.861 -44.214 1.272 1.00 88.94 112 THR A CA 1
ATOM 766 C C . THR A 1 112 ? 8.558 -44.442 -0.065 1.00 88.94 112 THR A C 1
ATOM 768 O O . THR A 1 112 ? 8.120 -43.951 -1.106 1.00 88.94 112 THR A O 1
ATOM 771 N N . TYR A 1 113 ? 9.628 -45.228 -0.034 1.00 92.19 113 TYR A N 1
ATOM 772 C CA . TYR A 1 113 ? 10.469 -45.562 -1.174 1.00 92.19 113 TYR A CA 1
ATOM 773 C C . TYR A 1 113 ? 10.460 -47.065 -1.450 1.00 92.19 113 TYR A C 1
ATOM 775 O O . TYR A 1 113 ? 10.279 -47.887 -0.548 1.00 92.19 113 TYR A O 1
ATOM 783 N N . VAL A 1 114 ? 10.694 -47.412 -2.711 1.00 95.06 114 VAL A N 1
ATOM 784 C CA . VAL A 1 114 ? 10.882 -48.771 -3.215 1.00 95.06 114 VAL A CA 1
ATOM 785 C C . VAL A 1 114 ? 12.326 -48.905 -3.689 1.00 95.06 114 VAL A C 1
ATOM 787 O O . VAL A 1 114 ? 12.784 -48.095 -4.488 1.00 95.06 114 VAL A O 1
ATOM 790 N N . PHE A 1 115 ? 13.041 -49.922 -3.212 1.00 94.94 115 PHE A N 1
ATOM 791 C CA . PHE A 1 115 ? 14.464 -50.156 -3.459 1.00 94.94 115 PHE A CA 1
ATOM 792 C C . PHE A 1 115 ? 14.690 -51.451 -4.237 1.00 94.94 115 PHE A C 1
ATOM 794 O O . PHE A 1 115 ? 14.023 -52.457 -3.996 1.00 94.94 115 PHE A O 1
ATOM 801 N N . SER A 1 116 ? 15.666 -51.447 -5.145 1.00 94.44 116 SER A N 1
ATOM 802 C CA . SER A 1 116 ? 16.064 -52.622 -5.923 1.00 94.44 116 SER A CA 1
ATOM 803 C C . SER A 1 116 ? 17.579 -52.696 -6.092 1.00 94.44 116 SER A C 1
ATOM 805 O O . SER A 1 116 ? 18.224 -51.724 -6.495 1.00 94.44 116 SER A O 1
ATOM 807 N N . LEU A 1 117 ? 18.144 -53.879 -5.853 1.00 93.69 117 LEU A N 1
ATOM 808 C CA . LEU A 1 117 ? 19.584 -54.119 -5.852 1.00 93.69 117 LEU A CA 1
ATOM 809 C C . LEU A 1 117 ? 19.972 -55.169 -6.900 1.00 93.69 117 LEU A C 1
ATOM 811 O O . LEU A 1 117 ? 19.403 -56.256 -6.927 1.00 93.69 117 LEU A O 1
ATOM 815 N N . ALA A 1 118 ? 20.964 -54.872 -7.736 1.00 92.12 118 ALA A N 1
ATOM 816 C CA . ALA A 1 118 ? 21.617 -55.849 -8.613 1.00 92.12 118 ALA A CA 1
ATOM 817 C C . ALA A 1 118 ? 23.105 -55.965 -8.253 1.00 92.12 118 ALA A C 1
ATOM 819 O O . ALA A 1 118 ? 23.691 -55.015 -7.736 1.00 92.12 118 ALA A O 1
ATOM 820 N N . ALA A 1 119 ? 23.717 -57.120 -8.512 1.00 89.88 119 ALA A N 1
ATOM 821 C CA . ALA A 1 119 ? 25.103 -57.409 -8.138 1.00 89.88 119 ALA A CA 1
ATOM 822 C C . ALA A 1 119 ? 25.920 -57.903 -9.340 1.00 89.88 119 ALA A C 1
ATOM 824 O O . ALA A 1 119 ? 25.376 -58.551 -10.233 1.00 89.88 119 ALA A O 1
ATOM 825 N N . ARG A 1 120 ? 27.225 -57.620 -9.377 1.00 85.88 120 ARG A N 1
ATOM 826 C CA . ARG A 1 120 ? 28.155 -58.163 -10.385 1.00 85.88 120 ARG A CA 1
ATOM 827 C C . ARG A 1 120 ? 29.551 -58.372 -9.810 1.00 85.88 120 ARG A C 1
ATOM 829 O O . ARG A 1 120 ? 29.951 -57.655 -8.894 1.00 85.88 120 ARG A O 1
ATOM 836 N N . TYR A 1 121 ? 30.312 -59.284 -10.407 1.00 79.69 121 TYR A N 1
ATOM 837 C CA . TYR A 1 121 ? 31.742 -59.445 -10.134 1.00 79.69 121 TYR A CA 1
ATOM 838 C C . TYR A 1 121 ? 32.577 -58.728 -11.200 1.00 79.69 121 TYR A C 1
ATOM 840 O O . TYR A 1 121 ? 32.344 -58.914 -12.397 1.00 79.69 121 TYR A O 1
ATOM 848 N N . GLY A 1 122 ? 33.548 -57.913 -10.781 1.00 75.06 122 GLY A N 1
ATOM 849 C CA . GLY A 1 122 ? 34.433 -57.177 -11.690 1.00 75.06 122 GLY A CA 1
ATOM 850 C C . GLY A 1 122 ? 33.672 -56.379 -12.760 1.00 75.06 122 GLY A C 1
ATOM 851 O O . GLY A 1 122 ? 32.771 -55.595 -12.458 1.00 75.06 122 GLY A O 1
ATOM 852 N N . THR A 1 123 ? 34.027 -56.591 -14.028 1.00 75.44 123 THR A N 1
ATOM 853 C CA . THR A 1 123 ? 33.360 -55.998 -15.204 1.00 75.44 123 THR A CA 1
ATOM 854 C C . THR A 1 123 ? 32.306 -56.918 -15.835 1.00 75.44 123 THR A C 1
ATOM 856 O O . THR A 1 123 ? 31.844 -56.649 -16.943 1.00 75.44 123 THR A O 1
ATOM 859 N N . GLY A 1 124 ? 31.924 -58.001 -15.147 1.00 77.62 124 GLY A N 1
ATOM 860 C CA . GLY A 1 124 ? 30.930 -58.967 -15.608 1.00 77.62 124 GLY A CA 1
ATOM 861 C C . GLY A 1 124 ? 29.508 -58.404 -15.696 1.00 77.62 124 GLY A C 1
ATOM 862 O O . GLY A 1 124 ? 29.231 -57.259 -15.326 1.00 77.62 124 GLY A O 1
ATOM 863 N N . ALA A 1 125 ? 28.587 -59.230 -16.198 1.00 84.12 125 ALA A N 1
ATOM 864 C CA . ALA A 1 125 ? 27.185 -58.846 -16.330 1.00 84.12 125 ALA A CA 1
ATOM 865 C C . ALA A 1 125 ? 26.511 -58.698 -14.954 1.00 84.12 125 ALA A C 1
ATOM 867 O O . ALA A 1 125 ? 26.850 -59.403 -13.999 1.00 84.12 125 ALA A O 1
ATOM 868 N N . TRP A 1 126 ? 25.535 -57.792 -14.868 1.00 88.69 126 TRP A N 1
ATOM 869 C CA . TRP A 1 126 ? 24.691 -57.643 -13.684 1.00 88.69 126 TRP A CA 1
ATOM 870 C C . TRP A 1 126 ? 23.767 -58.849 -13.506 1.00 88.69 126 TRP A C 1
ATOM 872 O O . TRP A 1 126 ? 23.231 -59.389 -14.475 1.00 88.69 126 TRP A O 1
ATOM 882 N N . SER A 1 127 ? 23.564 -59.250 -12.253 1.00 90.31 127 SER A N 1
ATOM 883 C CA . SER A 1 127 ? 22.551 -60.224 -11.868 1.00 90.31 127 SER A CA 1
ATOM 884 C C . SER A 1 127 ? 21.141 -59.688 -12.127 1.00 90.31 127 SER A C 1
ATOM 886 O O . SER A 1 127 ? 20.930 -58.498 -12.386 1.00 90.31 127 SER A O 1
ATOM 888 N N . ARG A 1 128 ? 20.138 -60.571 -12.038 1.00 91.50 128 ARG A N 1
ATOM 889 C CA . ARG A 1 128 ? 18.744 -60.114 -11.997 1.00 91.50 128 ARG A CA 1
ATOM 890 C C . ARG A 1 128 ? 18.555 -59.214 -10.764 1.00 91.50 128 ARG A C 1
ATOM 892 O O . ARG A 1 128 ? 19.071 -59.568 -9.703 1.00 91.50 128 ARG A O 1
ATOM 899 N N . PRO A 1 129 ? 17.812 -58.098 -10.870 1.00 92.19 129 PRO A N 1
ATOM 900 C CA . PRO A 1 129 ? 17.529 -57.250 -9.718 1.00 92.19 129 PRO A CA 1
ATOM 901 C C . PRO A 1 129 ? 16.790 -58.008 -8.615 1.00 92.19 129 PRO A C 1
ATOM 903 O O . PRO A 1 129 ? 15.998 -58.906 -8.905 1.00 92.19 129 PRO A O 1
ATOM 906 N N . SER A 1 130 ? 17.019 -57.638 -7.360 1.00 94.31 130 SER A N 1
ATOM 907 C CA . SER A 1 130 ? 16.298 -58.188 -6.215 1.00 94.31 130 SER A CA 1
ATOM 908 C C . SER A 1 130 ? 14.788 -57.954 -6.329 1.00 94.31 130 SER A C 1
ATOM 910 O O . SER A 1 130 ? 14.362 -56.987 -6.976 1.00 94.31 130 SER A O 1
ATOM 912 N N . PRO A 1 131 ? 13.965 -58.771 -5.647 1.00 93.56 131 PRO A N 1
ATOM 913 C CA . PRO A 1 131 ? 12.619 -58.348 -5.283 1.00 93.56 131 PRO A CA 1
ATOM 914 C C . PRO A 1 131 ? 12.652 -56.949 -4.631 1.00 93.56 131 PRO A C 1
ATOM 916 O O . PRO A 1 131 ? 13.626 -56.632 -3.934 1.00 93.56 131 PRO A O 1
ATOM 919 N N . PRO A 1 132 ? 11.648 -56.091 -4.889 1.00 92.06 132 PRO A N 1
ATOM 920 C CA . PRO A 1 132 ? 11.638 -54.733 -4.368 1.00 92.06 132 PRO A CA 1
ATOM 921 C C . PRO A 1 132 ? 11.454 -54.724 -2.848 1.00 92.06 132 PRO A C 1
ATOM 923 O O . PRO A 1 132 ? 10.542 -55.364 -2.326 1.00 92.06 132 PRO A O 1
ATOM 926 N N . ALA A 1 133 ? 12.291 -53.960 -2.150 1.00 94.06 133 ALA A N 1
ATOM 927 C CA . ALA A 1 133 ? 12.126 -53.677 -0.728 1.00 94.06 133 ALA A CA 1
ATOM 928 C C . ALA A 1 133 ? 11.423 -52.329 -0.556 1.00 94.06 133 ALA A C 1
ATOM 930 O O . ALA A 1 133 ? 11.804 -51.358 -1.202 1.00 94.06 133 ALA A O 1
ATOM 931 N N . VAL A 1 134 ? 10.408 -52.251 0.302 1.00 94.25 134 V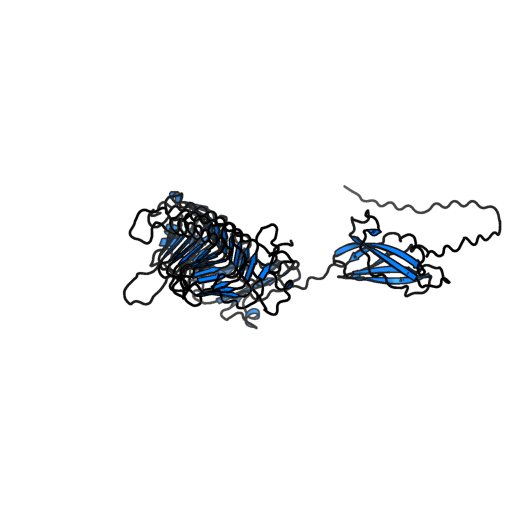AL A N 1
ATOM 932 C CA . VAL A 1 134 ? 9.628 -51.021 0.522 1.00 94.25 134 VAL A CA 1
ATOM 933 C C . VAL A 1 134 ? 9.865 -50.516 1.938 1.00 94.25 134 VAL A C 1
ATOM 935 O O . VAL A 1 134 ? 9.805 -51.298 2.886 1.00 94.25 134 VAL A O 1
ATOM 938 N N . GLY A 1 135 ? 10.115 -49.217 2.096 1.00 88.00 135 GLY A N 1
ATOM 939 C CA . GLY A 1 135 ? 10.278 -48.614 3.416 1.00 88.00 135 GLY A CA 1
ATOM 940 C C . GLY A 1 135 ? 10.183 -47.097 3.418 1.00 88.00 135 GLY A C 1
ATOM 941 O O . GLY A 1 135 ? 10.375 -46.446 2.395 1.00 88.00 135 GLY A O 1
ATOM 942 N N . THR A 1 136 ? 9.864 -46.542 4.583 1.00 85.19 136 THR A N 1
ATOM 943 C CA . THR A 1 136 ? 9.600 -45.111 4.776 1.00 85.19 136 THR A CA 1
ATOM 944 C C . THR A 1 136 ? 10.758 -44.463 5.527 1.00 85.19 136 THR A C 1
ATOM 946 O O . THR A 1 136 ? 11.164 -44.966 6.577 1.00 85.19 136 THR A O 1
ATOM 949 N N . ALA A 1 137 ? 11.284 -43.349 5.008 1.00 82.94 137 ALA A N 1
ATOM 950 C CA . ALA A 1 137 ? 12.182 -42.489 5.780 1.00 82.94 137 ALA A CA 1
ATOM 951 C C . ALA A 1 137 ? 11.383 -41.850 6.931 1.00 82.94 137 ALA A C 1
ATOM 953 O O . ALA A 1 137 ? 10.233 -41.456 6.744 1.00 82.94 137 ALA A O 1
ATOM 954 N N . ALA A 1 138 ? 11.940 -41.769 8.139 1.00 75.56 138 ALA A N 1
ATOM 955 C CA . ALA A 1 138 ? 11.202 -41.232 9.286 1.00 75.56 138 ALA A CA 1
ATOM 956 C C . ALA A 1 138 ? 10.860 -39.742 9.076 1.00 75.56 138 ALA A C 1
ATOM 958 O O . ALA A 1 138 ? 11.608 -39.030 8.412 1.00 75.56 138 ALA A O 1
ATOM 959 N N . ALA A 1 139 ? 9.740 -39.256 9.620 1.00 64.25 139 ALA A N 1
ATOM 960 C CA . ALA A 1 139 ? 9.423 -37.824 9.588 1.00 64.25 139 ALA A CA 1
ATOM 961 C C . ALA A 1 139 ? 10.451 -37.029 10.418 1.00 64.25 139 ALA A C 1
ATOM 963 O O . ALA A 1 139 ? 10.870 -37.490 11.484 1.00 64.25 139 ALA A O 1
ATOM 964 N N . GLN A 1 140 ? 10.871 -35.856 9.932 1.00 59.84 140 GLN A N 1
ATOM 965 C CA . GLN A 1 140 ? 11.770 -34.979 10.684 1.00 59.84 140 GLN A CA 1
ATOM 966 C C . GLN A 1 140 ? 10.989 -34.299 11.824 1.00 59.84 140 GLN A C 1
ATOM 968 O O . GLN A 1 140 ? 9.869 -33.846 11.583 1.00 59.84 140 GLN A O 1
ATOM 973 N N . PRO A 1 141 ? 11.532 -34.222 13.054 1.00 60.16 141 PRO A N 1
ATOM 974 C CA . PRO A 1 141 ? 10.935 -33.398 14.096 1.00 60.16 141 PRO A CA 1
ATOM 975 C C . PRO A 1 141 ? 10.997 -31.920 13.697 1.00 60.16 141 PRO A C 1
ATOM 977 O O . PRO A 1 141 ? 12.034 -31.445 13.225 1.00 60.16 141 PRO A O 1
ATOM 980 N N . ASP A 1 142 ? 9.882 -31.222 13.898 1.00 63.69 142 ASP A N 1
ATOM 981 C CA . ASP A 1 142 ? 9.829 -29.766 13.828 1.00 63.69 142 ASP A CA 1
ATOM 982 C C . ASP A 1 142 ? 10.712 -29.188 14.942 1.00 63.69 142 ASP A C 1
ATOM 984 O O . ASP A 1 142 ? 10.687 -29.681 16.072 1.00 63.69 142 ASP A O 1
ATOM 988 N N . ILE A 1 143 ? 11.538 -28.206 14.602 1.00 69.94 143 ILE A N 1
ATOM 989 C CA . ILE A 1 143 ? 12.440 -27.496 15.518 1.00 69.94 143 ILE A CA 1
ATOM 990 C C . ILE A 1 143 ? 12.441 -25.984 15.254 1.00 69.94 143 ILE A C 1
ATOM 992 O O . ILE A 1 143 ? 13.245 -25.268 15.856 1.00 69.94 143 ILE A O 1
ATOM 996 N N . THR A 1 144 ? 11.612 -25.504 14.322 1.00 72.69 144 THR A N 1
ATOM 997 C CA . THR A 1 144 ? 11.658 -24.126 13.831 1.00 72.69 144 THR A CA 1
ATOM 998 C C . THR A 1 144 ? 10.530 -23.330 14.480 1.00 72.69 144 THR A C 1
ATOM 1000 O O . THR A 1 144 ? 9.369 -23.624 14.231 1.00 72.69 144 THR A O 1
ATOM 1003 N N . PRO A 1 145 ? 10.832 -22.315 15.309 1.00 76.88 145 PRO A N 1
ATOM 1004 C CA . PRO A 1 145 ? 9.798 -21.449 15.856 1.00 76.88 145 PRO A CA 1
ATOM 1005 C C . PRO A 1 145 ? 9.076 -20.639 14.772 1.00 76.88 145 PRO A C 1
ATOM 1007 O O . PRO A 1 145 ? 9.704 -20.280 13.776 1.00 76.88 145 PRO A O 1
ATOM 1010 N N . PRO A 1 146 ? 7.809 -20.249 15.002 1.00 82.12 146 PRO A N 1
ATOM 1011 C CA . PRO A 1 146 ? 7.097 -19.364 14.090 1.00 82.12 146 PRO A CA 1
ATOM 1012 C C . PRO A 1 146 ? 7.719 -17.960 14.070 1.00 82.12 146 PRO A C 1
ATOM 1014 O O . PRO A 1 146 ? 8.347 -17.522 15.048 1.00 82.12 146 PRO A O 1
ATOM 1017 N N . ALA A 1 147 ? 7.468 -17.220 12.987 1.00 83.38 147 ALA A N 1
ATOM 1018 C CA . ALA A 1 147 ? 7.896 -15.834 12.851 1.00 83.38 147 ALA A CA 1
ATOM 1019 C C . ALA A 1 147 ? 7.335 -14.962 13.988 1.00 83.38 147 ALA A C 1
ATOM 1021 O O . ALA A 1 147 ? 6.255 -15.211 14.539 1.00 83.38 147 ALA A O 1
ATOM 1022 N N . ARG A 1 148 ? 8.047 -13.889 14.355 1.00 88.00 148 ARG A N 1
ATOM 1023 C CA . ARG A 1 148 ? 7.482 -12.900 15.292 1.00 88.00 148 ARG A CA 1
ATOM 1024 C C . ARG A 1 148 ? 6.390 -12.081 14.597 1.00 88.00 148 ARG A C 1
ATOM 1026 O O . ARG A 1 148 ? 6.524 -11.720 13.434 1.00 88.00 148 ARG A O 1
ATOM 1033 N N . VAL A 1 149 ? 5.367 -11.694 15.351 1.00 89.75 149 VAL A N 1
ATOM 1034 C CA . VAL A 1 149 ? 4.356 -10.723 14.905 1.00 89.75 149 VAL A CA 1
ATOM 1035 C C . VAL A 1 149 ? 4.997 -9.339 14.732 1.00 89.75 149 VAL A C 1
ATOM 1037 O O . VAL A 1 149 ? 5.754 -8.899 15.598 1.00 89.75 149 VAL A O 1
ATOM 1040 N N . LEU A 1 150 ? 4.690 -8.643 13.637 1.00 87.75 150 LEU A N 1
ATOM 1041 C CA . LEU A 1 150 ? 5.286 -7.337 13.315 1.00 87.75 150 LEU A CA 1
ATOM 1042 C C . LEU A 1 150 ? 4.306 -6.163 13.413 1.00 87.75 150 LEU A C 1
ATOM 1044 O O . LEU A 1 150 ? 4.746 -5.019 13.494 1.00 87.75 150 LEU A O 1
ATOM 1048 N N . ASP A 1 151 ? 3.004 -6.437 13.427 1.00 88.38 151 ASP A N 1
ATOM 1049 C CA . ASP A 1 151 ? 1.943 -5.448 13.237 1.00 88.38 151 ASP A CA 1
ATOM 1050 C C . ASP A 1 151 ? 0.958 -5.378 14.415 1.00 88.38 151 ASP A C 1
ATOM 1052 O O . ASP A 1 151 ? -0.195 -4.978 14.244 1.00 88.38 151 ASP A O 1
ATOM 1056 N N . LEU A 1 152 ? 1.397 -5.746 15.626 1.00 94.19 152 LEU A N 1
ATOM 1057 C CA . LEU A 1 152 ? 0.568 -5.598 16.821 1.00 94.19 152 LEU A CA 1
ATOM 1058 C C . LEU A 1 152 ? 0.167 -4.131 16.983 1.00 94.19 152 LEU A C 1
ATOM 1060 O O . LEU A 1 152 ? 1.029 -3.258 17.079 1.00 94.19 152 LEU A O 1
ATOM 1064 N N . ALA A 1 153 ? -1.134 -3.872 17.062 1.00 91.50 153 ALA A N 1
ATOM 1065 C CA . ALA A 1 153 ? -1.678 -2.529 17.186 1.00 91.50 153 ALA A CA 1
ATOM 1066 C C . ALA A 1 153 ? -2.890 -2.493 18.118 1.00 91.50 153 ALA A C 1
ATOM 1068 O O . ALA A 1 153 ? -3.595 -3.485 18.320 1.00 91.50 153 ALA A O 1
ATOM 1069 N N . GLN A 1 154 ? -3.152 -1.315 18.682 1.00 91.31 154 GLN A N 1
ATOM 1070 C CA . GLN A 1 154 ? -4.382 -1.080 19.420 1.00 91.31 154 GLN A CA 1
ATOM 1071 C C . GLN A 1 154 ? -5.572 -1.030 18.457 1.00 91.31 154 GLN A C 1
ATOM 1073 O O . GLN A 1 154 ? -5.568 -0.291 17.470 1.00 91.31 154 GLN A O 1
ATOM 1078 N N . TYR A 1 155 ? -6.595 -1.827 18.758 1.00 91.44 155 TYR A N 1
ATOM 1079 C CA . TYR A 1 155 ? -7.795 -1.941 17.948 1.00 91.44 155 TYR A CA 1
ATOM 1080 C C . TYR A 1 155 ? -8.898 -1.002 18.458 1.00 91.44 155 TYR A C 1
ATOM 1082 O O . TYR A 1 155 ? -9.197 0.012 17.840 1.00 91.44 155 TYR A O 1
ATOM 1090 N N . ALA A 1 156 ? -9.475 -1.275 19.618 1.00 90.62 156 ALA A N 1
ATOM 1091 C CA . ALA A 1 156 ? -10.536 -0.451 20.194 1.00 90.62 156 ALA A CA 1
ATOM 1092 C C . ALA A 1 156 ? -10.279 -0.198 21.681 1.00 90.62 156 ALA A C 1
ATOM 1094 O O . ALA A 1 156 ? -9.410 -0.823 22.294 1.00 90.62 156 ALA A O 1
ATOM 1095 N N . GLY A 1 157 ? -11.038 0.714 22.278 1.00 90.56 157 GLY A N 1
ATOM 1096 C CA . GLY A 1 157 ? -10.878 1.063 23.683 1.00 90.56 157 GLY A CA 1
ATOM 1097 C C . GLY A 1 157 ? -12.138 1.620 24.325 1.00 90.56 157 GLY A C 1
ATOM 1098 O O . GLY A 1 157 ? -13.021 2.172 23.664 1.00 90.56 157 GLY A O 1
ATOM 1099 N N . ASN A 1 158 ? -12.201 1.445 25.639 1.00 90.31 158 ASN A N 1
ATOM 1100 C CA . ASN A 1 158 ? -13.172 2.063 26.527 1.00 90.31 158 ASN A CA 1
ATOM 1101 C C . ASN A 1 158 ? -12.463 2.540 27.810 1.00 90.31 158 ASN A C 1
ATOM 1103 O O . ASN A 1 158 ? -11.235 2.506 27.908 1.00 90.31 158 ASN A O 1
ATOM 1107 N N . ALA A 1 159 ? -13.230 2.993 28.805 1.00 90.31 159 ALA A N 1
ATOM 1108 C CA . ALA A 1 159 ? -12.694 3.546 30.049 1.00 90.31 159 ALA A CA 1
ATOM 1109 C C . ALA A 1 159 ? -11.741 2.600 30.807 1.00 90.31 159 ALA A C 1
ATOM 1111 O O . ALA A 1 159 ? -10.789 3.070 31.421 1.00 90.31 159 ALA A O 1
ATOM 1112 N N . THR A 1 160 ? -11.988 1.290 30.773 1.00 93.00 160 THR A N 1
ATOM 1113 C CA . THR A 1 160 ? -11.313 0.287 31.621 1.00 93.00 160 THR A CA 1
ATOM 1114 C C . THR A 1 160 ? -10.721 -0.877 30.834 1.00 93.00 160 THR A C 1
ATOM 1116 O O . THR A 1 160 ? -10.299 -1.873 31.421 1.00 93.00 160 THR A O 1
ATOM 1119 N N . GLY A 1 161 ? -10.726 -0.802 29.508 1.00 93.00 161 GLY A N 1
ATOM 1120 C CA . GLY A 1 161 ? -10.269 -1.893 28.669 1.00 93.00 161 GLY A CA 1
ATOM 1121 C C . GLY A 1 161 ? -9.868 -1.430 27.284 1.00 93.00 161 GLY A C 1
ATOM 1122 O O . GLY A 1 161 ? -10.293 -0.380 26.797 1.00 93.00 161 GLY A O 1
ATOM 1123 N N . VAL A 1 162 ? -9.027 -2.241 26.661 1.00 94.38 162 VAL A N 1
ATOM 1124 C CA . VAL A 1 162 ? -8.567 -2.058 25.287 1.00 94.38 162 VAL A CA 1
ATOM 1125 C C . VAL A 1 162 ? -8.660 -3.387 24.563 1.00 94.38 162 VAL A C 1
ATOM 1127 O O . VAL A 1 162 ? -8.577 -4.440 25.181 1.00 94.38 162 VAL A O 1
ATOM 1130 N N . SER A 1 163 ? -8.798 -3.357 23.250 1.00 94.06 163 SER A N 1
ATOM 1131 C CA . SER A 1 163 ? -8.527 -4.521 22.416 1.00 94.06 163 SER A CA 1
ATOM 1132 C C . SER A 1 163 ? -7.306 -4.253 21.561 1.00 94.06 163 SER A C 1
ATOM 1134 O O . SER A 1 163 ? -7.043 -3.114 21.173 1.00 94.06 163 SER A O 1
ATOM 1136 N N . VAL A 1 164 ? -6.544 -5.304 21.295 1.00 95.25 164 VAL A N 1
ATOM 1137 C CA . VAL A 1 164 ? -5.354 -5.264 20.445 1.00 95.25 164 VAL A CA 1
ATOM 1138 C C . VAL A 1 164 ? -5.503 -6.312 19.354 1.00 95.25 164 VAL A C 1
ATOM 1140 O O . VAL A 1 164 ? -6.073 -7.376 19.603 1.00 95.25 164 VAL A O 1
ATOM 1143 N N . ALA A 1 165 ? -5.027 -5.994 18.156 1.00 94.44 165 ALA A N 1
ATOM 1144 C CA . ALA A 1 165 ? -5.127 -6.850 16.983 1.00 94.44 165 ALA A CA 1
ATOM 1145 C C . ALA A 1 165 ? -3.771 -6.993 16.286 1.00 94.44 165 ALA A C 1
ATOM 1147 O O . ALA A 1 165 ? -2.919 -6.111 16.397 1.00 94.44 165 ALA A O 1
ATOM 1148 N N . TRP A 1 166 ? -3.577 -8.120 15.607 1.00 93.50 166 TRP A N 1
ATOM 1149 C CA . TRP A 1 166 ? -2.360 -8.444 14.859 1.00 93.50 166 TRP A CA 1
ATOM 1150 C C . TRP A 1 166 ? -2.654 -9.437 13.734 1.00 93.50 166 TRP A C 1
ATOM 1152 O O . TRP A 1 166 ? -3.643 -10.174 13.796 1.00 93.50 166 TRP A O 1
ATOM 1162 N N . SER A 1 167 ? -1.795 -9.476 12.720 1.00 89.19 167 SER A N 1
ATOM 1163 C CA . SER A 1 167 ? -1.849 -10.494 11.671 1.00 89.19 167 SER A CA 1
ATOM 1164 C C . SER A 1 167 ? -1.352 -11.837 12.183 1.00 89.19 167 SER A C 1
ATOM 1166 O O . SER A 1 167 ? -0.472 -11.916 13.042 1.00 89.19 167 SER A O 1
ATOM 1168 N N . LEU A 1 168 ? -1.918 -12.918 11.648 1.00 86.19 168 LEU A N 1
ATOM 1169 C CA . LEU A 1 168 ? -1.424 -14.259 11.929 1.00 86.19 168 LEU A CA 1
ATOM 1170 C C . LEU A 1 168 ? 0.062 -14.334 11.556 1.00 86.19 168 LEU A C 1
ATOM 1172 O O . LEU A 1 168 ? 0.431 -14.103 10.408 1.00 86.19 168 LEU A O 1
ATOM 1176 N N . ALA A 1 169 ? 0.909 -14.647 12.537 1.00 78.94 169 ALA A N 1
ATOM 1177 C CA . ALA A 1 169 ? 2.309 -14.966 12.297 1.00 78.94 169 ALA A CA 1
ATOM 1178 C C . ALA A 1 169 ? 2.409 -16.121 11.288 1.00 78.94 169 ALA A C 1
ATOM 1180 O O . ALA A 1 169 ? 1.952 -17.236 11.566 1.00 78.94 169 ALA A O 1
ATOM 1181 N N . GLY A 1 170 ? 2.959 -15.802 10.115 1.00 62.84 170 GLY A N 1
ATOM 1182 C CA . GLY A 1 170 ? 3.330 -16.769 9.094 1.00 62.84 170 GLY A CA 1
ATOM 1183 C C . GLY A 1 170 ? 4.534 -17.607 9.515 1.00 62.84 170 GLY A C 1
ATOM 1184 O O . GLY A 1 170 ? 5.138 -17.400 10.569 1.00 62.84 170 GLY A O 1
ATOM 1185 N N . ASP A 1 171 ? 4.845 -18.572 8.668 1.00 52.50 171 ASP A N 1
ATOM 1186 C CA . ASP A 1 171 ? 5.982 -19.464 8.811 1.00 52.50 171 ASP A CA 1
ATOM 1187 C C . ASP A 1 171 ? 7.193 -18.830 8.105 1.00 52.50 171 ASP A C 1
ATOM 1189 O O . ASP A 1 171 ? 7.065 -18.358 6.975 1.00 52.50 171 ASP A O 1
ATOM 1193 N N . ASP A 1 172 ? 8.354 -18.797 8.763 1.00 44.84 172 ASP A N 1
ATOM 1194 C CA . ASP A 1 172 ? 9.621 -18.386 8.137 1.00 44.84 172 ASP A CA 1
ATOM 1195 C C . ASP A 1 172 ? 10.146 -19.491 7.180 1.00 44.84 172 ASP A C 1
ATOM 1197 O O . ASP A 1 172 ? 11.194 -19.329 6.551 1.00 44.84 172 ASP A O 1
ATOM 1201 N N . THR A 1 173 ? 9.434 -20.631 7.074 1.00 46.09 173 THR A N 1
ATOM 1202 C CA . THR A 1 173 ? 9.713 -21.774 6.187 1.00 46.09 173 THR A CA 1
ATOM 1203 C C . THR A 1 173 ? 8.431 -22.541 5.762 1.00 46.09 173 THR A C 1
ATOM 1205 O O . THR A 1 173 ? 7.334 -22.000 5.794 1.00 46.09 173 THR A O 1
ATOM 1208 N N . ILE A 1 174 ? 8.553 -23.801 5.304 1.00 41.00 174 ILE A N 1
ATOM 1209 C CA . ILE A 1 174 ? 7.435 -24.721 4.981 1.00 41.00 174 ILE A CA 1
ATOM 1210 C C . ILE A 1 174 ? 6.958 -25.564 6.194 1.00 41.00 174 ILE A C 1
ATOM 1212 O O . ILE A 1 174 ? 6.119 -26.460 6.031 1.00 41.00 174 ILE A O 1
ATOM 1216 N N . HIS A 1 175 ? 7.518 -25.335 7.390 1.00 44.41 175 HIS A N 1
ATOM 1217 C CA . HIS A 1 175 ? 7.188 -26.021 8.646 1.00 44.41 175 HIS A CA 1
ATOM 1218 C C . HIS A 1 175 ? 7.146 -25.046 9.838 1.00 44.41 175 HIS A C 1
ATOM 1220 O O . HIS A 1 175 ? 8.178 -24.473 10.178 1.00 44.41 175 HIS A O 1
ATOM 1226 N N . GLY A 1 176 ? 5.977 -24.931 10.489 1.00 52.16 176 GLY A N 1
ATOM 1227 C CA . GLY A 1 176 ? 5.768 -24.051 11.646 1.00 52.16 176 GLY A CA 1
ATOM 1228 C C . GLY A 1 176 ? 4.671 -22.997 11.442 1.00 52.16 176 GLY A C 1
ATOM 1229 O O . GLY A 1 176 ? 4.934 -21.800 11.356 1.00 52.16 176 GLY A O 1
ATOM 1230 N N . ARG A 1 177 ? 3.393 -23.407 11.429 1.00 65.38 177 ARG A N 1
ATOM 1231 C CA . ARG A 1 177 ? 2.280 -22.450 11.595 1.00 65.38 177 ARG A CA 1
ATOM 1232 C C . ARG A 1 177 ? 2.082 -22.150 13.073 1.00 65.38 177 ARG A C 1
ATOM 1234 O O . ARG A 1 177 ? 2.063 -23.068 13.889 1.00 65.38 177 ARG A O 1
ATOM 1241 N N . ALA A 1 178 ? 1.847 -20.883 13.408 1.00 73.25 178 ALA A N 1
ATOM 1242 C CA . ALA A 1 178 ? 1.389 -20.516 14.740 1.00 73.25 178 ALA A CA 1
ATOM 1243 C C . ALA A 1 178 ? 0.043 -21.202 15.046 1.00 73.25 178 ALA A C 1
ATOM 1245 O O . ALA A 1 178 ? -0.967 -20.958 14.384 1.00 73.25 178 ALA A O 1
ATOM 1246 N N . ALA A 1 179 ? 0.042 -22.056 16.061 1.00 82.62 179 ALA A N 1
ATOM 1247 C CA . ALA A 1 179 ? -1.113 -22.768 16.591 1.00 82.62 179 ALA A CA 1
ATOM 1248 C C . ALA A 1 179 ? -1.801 -21.995 17.724 1.00 82.62 179 ALA A C 1
ATOM 1250 O O . ALA A 1 179 ? -3.005 -22.128 17.948 1.00 82.62 179 ALA A O 1
ATOM 1251 N N . ALA A 1 180 ? -1.037 -21.178 18.452 1.00 88.81 180 ALA A N 1
ATOM 1252 C CA . ALA A 1 180 ? -1.517 -20.369 19.562 1.00 88.81 180 ALA A CA 1
ATOM 1253 C C . ALA A 1 180 ? -0.733 -19.057 19.693 1.00 88.81 180 ALA A C 1
ATOM 1255 O O . ALA A 1 180 ? 0.341 -18.882 19.118 1.00 88.81 180 ALA A O 1
ATOM 1256 N N . TYR A 1 181 ? -1.272 -18.132 20.491 1.00 93.50 181 TYR A N 1
ATOM 1257 C CA . TYR A 1 181 ? -0.628 -16.861 20.809 1.00 93.50 181 TYR A CA 1
ATOM 1258 C C . TYR A 1 181 ? -0.683 -16.595 22.309 1.00 93.50 181 TYR A C 1
ATOM 1260 O O . TYR A 1 181 ? -1.730 -16.736 22.942 1.00 93.50 181 TYR A O 1
ATOM 1268 N N . GLU A 1 182 ? 0.446 -16.169 22.864 1.00 95.12 182 GLU A N 1
ATOM 1269 C CA . GLU A 1 182 ? 0.550 -15.665 24.225 1.00 95.12 182 GLU A CA 1
ATOM 1270 C C . GLU A 1 182 ? 0.579 -14.135 24.189 1.00 95.12 182 GLU A C 1
ATOM 1272 O O . GLU A 1 182 ? 1.496 -13.540 23.621 1.00 95.12 182 GLU A O 1
ATOM 1277 N N . VAL A 1 183 ? -0.413 -13.498 24.814 1.00 97.38 183 VAL A N 1
ATOM 1278 C CA . VAL A 1 183 ? -0.494 -12.037 24.936 1.00 97.38 183 VAL A CA 1
ATOM 1279 C C . VAL A 1 183 ? -0.221 -11.641 26.378 1.00 97.38 183 VAL A C 1
ATOM 1281 O O . VAL A 1 183 ? -0.802 -12.207 27.307 1.00 97.38 183 VAL A O 1
ATOM 1284 N N . ARG A 1 184 ? 0.658 -10.657 26.581 1.00 97.62 184 ARG A N 1
ATOM 1285 C CA . ARG A 1 184 ? 0.988 -10.136 27.914 1.00 97.62 184 ARG A CA 1
ATOM 1286 C C . ARG A 1 184 ? 0.968 -8.618 27.951 1.00 97.62 184 ARG A C 1
ATOM 1288 O O . ARG A 1 184 ? 1.242 -7.962 26.947 1.00 97.62 184 ARG A O 1
ATOM 1295 N N . TYR A 1 185 ? 0.699 -8.076 29.137 1.00 97.88 185 TYR A N 1
ATOM 1296 C CA . TYR A 1 185 ? 0.738 -6.643 29.404 1.00 97.88 185 TYR A CA 1
ATOM 1297 C C . TYR A 1 185 ? 1.423 -6.306 30.738 1.00 97.88 185 TYR A C 1
ATOM 1299 O O . TYR A 1 185 ? 1.406 -7.090 31.691 1.00 97.88 185 TYR A O 1
ATOM 1307 N N . ALA A 1 186 ? 2.045 -5.130 30.814 1.00 97.62 186 ALA A N 1
ATOM 1308 C CA . ALA A 1 186 ? 2.700 -4.621 32.022 1.00 97.62 186 ALA A CA 1
ATOM 1309 C C . ALA A 1 186 ? 2.751 -3.088 32.032 1.00 97.62 186 ALA A C 1
ATOM 1311 O O . ALA A 1 186 ? 2.646 -2.453 30.993 1.00 97.62 186 ALA A O 1
ATOM 1312 N N . THR A 1 187 ? 2.969 -2.470 33.192 1.00 96.50 187 THR A N 1
ATOM 1313 C CA . THR A 1 187 ? 3.224 -1.017 33.295 1.00 96.50 187 THR A CA 1
ATOM 1314 C C . THR A 1 187 ? 4.681 -0.634 33.003 1.00 96.50 187 THR A C 1
ATOM 1316 O O . THR A 1 187 ? 5.021 0.544 33.017 1.00 96.50 187 THR A O 1
ATOM 1319 N N . ALA A 1 188 ? 5.543 -1.619 32.732 1.00 94.75 188 ALA A N 1
ATOM 1320 C CA . ALA A 1 188 ? 6.941 -1.447 32.349 1.00 94.75 188 ALA A CA 1
ATOM 1321 C C . ALA A 1 188 ? 7.213 -2.110 30.981 1.00 94.75 188 ALA A C 1
ATOM 1323 O O . ALA A 1 188 ? 6.462 -3.011 30.595 1.00 94.75 188 ALA A O 1
ATOM 1324 N N . PRO A 1 189 ? 8.274 -1.711 30.253 1.00 94.38 189 PRO A N 1
ATOM 1325 C CA . PRO A 1 189 ? 8.616 -2.297 28.958 1.00 94.38 189 PRO A CA 1
ATOM 1326 C C . PRO A 1 189 ? 8.819 -3.819 29.012 1.00 94.38 189 PRO A C 1
ATOM 1328 O O . PRO A 1 189 ? 9.391 -4.351 29.963 1.00 94.38 189 PRO A O 1
ATOM 1331 N N . LEU A 1 190 ? 8.408 -4.525 27.954 1.00 94.00 190 LEU A N 1
ATOM 1332 C CA . LEU A 1 190 ? 8.408 -5.997 27.899 1.00 94.00 190 LEU A CA 1
ATOM 1333 C C . LEU A 1 190 ? 9.749 -6.630 27.467 1.00 94.00 190 LEU A C 1
ATOM 1335 O O . LEU A 1 190 ? 9.822 -7.843 27.270 1.00 94.00 190 LEU A O 1
ATOM 1339 N N . ALA A 1 191 ? 10.822 -5.847 27.333 1.00 85.69 191 ALA A N 1
ATOM 1340 C CA . ALA A 1 191 ? 12.129 -6.345 26.904 1.00 85.69 191 ALA A CA 1
ATOM 1341 C C . ALA A 1 191 ? 12.842 -7.185 27.988 1.00 85.69 191 ALA A C 1
ATOM 1343 O O . ALA A 1 191 ? 12.714 -6.938 29.190 1.00 85.69 191 ALA A O 1
ATOM 1344 N N . GLY A 1 192 ? 13.640 -8.173 27.565 1.00 80.81 192 GLY A N 1
ATOM 1345 C CA . GLY A 1 192 ? 14.443 -9.014 28.462 1.00 80.81 192 GLY A CA 1
ATOM 1346 C C . GLY A 1 192 ? 13.596 -9.777 29.488 1.00 80.81 192 GLY A C 1
ATOM 1347 O O . GLY A 1 192 ? 12.674 -10.505 29.127 1.00 80.81 192 GLY A O 1
ATOM 1348 N N . ALA A 1 193 ? 13.895 -9.599 30.779 1.00 80.81 193 ALA A N 1
ATOM 1349 C CA . ALA A 1 193 ? 13.130 -10.209 31.872 1.00 80.81 193 ALA A CA 1
ATOM 1350 C C . ALA A 1 193 ? 11.705 -9.631 32.031 1.00 80.81 193 ALA A C 1
ATOM 1352 O O . ALA A 1 193 ? 10.889 -10.224 32.740 1.00 80.81 193 ALA A O 1
ATOM 1353 N N . GLY A 1 194 ? 11.394 -8.507 31.369 1.00 90.19 194 GLY A N 1
ATOM 1354 C CA . GLY A 1 194 ? 10.091 -7.841 31.436 1.00 90.19 194 GLY A CA 1
ATOM 1355 C C . GLY A 1 194 ? 8.935 -8.722 30.960 1.00 90.19 194 GLY A C 1
ATOM 1356 O O . GLY A 1 194 ? 7.890 -8.744 31.602 1.00 90.19 194 GLY A O 1
ATOM 1357 N N . TRP A 1 195 ? 9.137 -9.527 29.908 1.00 94.00 195 TRP A N 1
ATOM 1358 C CA . TRP A 1 195 ? 8.122 -10.467 29.410 1.00 94.00 195 TRP A CA 1
ATOM 1359 C C . TRP A 1 195 ? 7.664 -11.464 30.480 1.00 94.00 195 TRP A C 1
ATOM 1361 O O . TRP A 1 195 ? 6.468 -11.648 30.706 1.00 94.00 195 TRP A O 1
ATOM 1371 N N . SER A 1 196 ? 8.616 -12.096 31.169 1.00 93.56 196 SER A N 1
ATOM 1372 C CA . SER A 1 196 ? 8.324 -13.139 32.157 1.00 93.56 196 SER A CA 1
ATOM 1373 C C . SER A 1 196 ? 7.605 -12.595 33.392 1.00 93.56 196 SER A C 1
ATOM 1375 O O . SER A 1 196 ? 6.812 -13.319 33.989 1.00 93.56 196 SER A O 1
ATOM 1377 N N . ALA A 1 197 ? 7.860 -11.332 33.752 1.00 93.81 197 ALA A N 1
ATOM 1378 C CA . ALA A 1 197 ? 7.207 -10.638 34.862 1.00 93.81 197 ALA A CA 1
ATOM 1379 C C . ALA A 1 197 ? 5.849 -10.010 34.489 1.00 93.81 197 ALA A C 1
ATOM 1381 O O . ALA A 1 197 ? 5.100 -9.607 35.379 1.00 93.81 197 ALA A O 1
ATOM 1382 N N . ALA A 1 198 ? 5.538 -9.899 33.194 1.00 97.25 198 ALA A N 1
ATOM 1383 C CA . ALA A 1 198 ? 4.300 -9.305 32.711 1.00 97.25 198 ALA A CA 1
ATOM 1384 C C . ALA A 1 198 ? 3.077 -10.187 32.985 1.00 97.25 198 ALA A C 1
ATOM 1386 O O . ALA A 1 198 ? 3.170 -11.413 33.084 1.00 97.25 198 ALA A O 1
ATOM 1387 N N . THR A 1 199 ? 1.914 -9.544 33.072 1.00 97.62 199 THR A N 1
ATOM 1388 C CA . THR A 1 199 ? 0.644 -10.220 33.343 1.00 97.62 199 THR A CA 1
ATOM 1389 C C . THR A 1 199 ? 0.115 -10.851 32.053 1.00 97.62 199 THR A C 1
ATOM 1391 O O . THR A 1 199 ? -0.004 -10.141 31.050 1.00 97.62 199 THR A O 1
ATOM 1394 N N . PRO A 1 200 ? -0.199 -12.160 32.033 1.00 97.00 200 PRO A N 1
ATOM 1395 C CA . PRO A 1 200 ? -0.808 -12.793 30.871 1.00 97.00 200 PRO A CA 1
ATOM 1396 C C . PRO A 1 200 ? -2.270 -12.370 30.713 1.00 97.00 200 PRO A C 1
ATOM 1398 O O . PRO A 1 200 ? -3.024 -12.311 31.687 1.00 97.00 200 PRO A O 1
ATOM 1401 N N . VAL A 1 201 ? -2.679 -12.107 29.473 1.00 97.44 201 VAL A N 1
ATOM 1402 C CA . VAL A 1 201 ? -4.087 -11.924 29.114 1.00 97.44 201 VAL A CA 1
ATOM 1403 C C . VAL A 1 201 ? -4.747 -13.300 29.104 1.00 97.44 201 VAL A C 1
ATOM 1405 O O . VAL A 1 201 ? -4.289 -14.213 28.423 1.00 97.44 201 VAL A O 1
ATOM 1408 N N . THR A 1 202 ? -5.810 -13.468 29.888 1.00 92.75 202 THR A N 1
ATOM 1409 C CA . THR A 1 202 ? -6.507 -14.757 30.034 1.00 92.75 202 THR A CA 1
ATOM 1410 C C . THR A 1 202 ? -7.586 -14.981 28.980 1.00 92.75 202 THR A C 1
ATOM 1412 O O . THR A 1 202 ? -7.978 -16.124 28.743 1.00 92.75 202 THR A O 1
ATOM 1415 N N . ALA A 1 203 ? -8.076 -13.911 28.352 1.00 93.25 203 ALA A N 1
ATOM 1416 C CA . ALA A 1 203 ? -8.984 -14.008 27.221 1.00 93.25 203 ALA A CA 1
ATOM 1417 C C . ALA A 1 203 ? -8.254 -14.644 26.031 1.00 93.25 203 ALA A C 1
ATOM 1419 O O . ALA A 1 203 ? -7.159 -14.219 25.663 1.00 93.25 203 ALA A O 1
ATOM 1420 N N . ALA A 1 204 ? -8.864 -15.663 25.429 1.00 91.31 204 ALA A N 1
ATOM 1421 C CA . ALA A 1 204 ? -8.329 -16.258 24.216 1.00 91.31 204 ALA A CA 1
ATOM 1422 C C . ALA A 1 204 ? -8.473 -15.264 23.048 1.00 91.31 204 ALA A C 1
ATOM 1424 O O . ALA A 1 204 ? -9.553 -14.682 22.893 1.00 91.31 204 ALA A O 1
ATOM 1425 N N . PRO A 1 205 ? -7.434 -15.081 22.214 1.00 94.75 205 PRO A N 1
ATOM 1426 C CA . PRO A 1 205 ? -7.573 -14.356 20.961 1.00 94.75 205 PRO A CA 1
ATOM 1427 C C . PRO A 1 205 ? -8.649 -14.999 20.086 1.00 94.75 205 PRO A C 1
ATOM 1429 O O . PRO A 1 205 ? -8.726 -16.225 19.978 1.00 94.75 205 PRO A O 1
ATOM 1432 N N . VAL A 1 206 ? -9.472 -14.172 19.453 1.00 94.12 206 VAL A N 1
ATOM 1433 C CA . VAL A 1 206 ? -10.525 -14.611 18.533 1.00 94.12 206 VAL A CA 1
ATOM 1434 C C . VAL A 1 206 ? -10.231 -14.124 17.121 1.00 94.12 206 VAL A C 1
ATOM 1436 O O . VAL A 1 206 ? -9.467 -13.177 16.924 1.00 94.12 206 VAL A O 1
ATOM 1439 N N . ALA A 1 207 ? -10.846 -14.777 16.133 1.00 90.44 207 ALA A N 1
ATOM 1440 C CA . ALA A 1 207 ? -10.786 -14.331 14.748 1.00 90.44 207 ALA A CA 1
ATOM 1441 C C . ALA A 1 207 ? -11.303 -12.892 14.635 1.00 90.44 207 ALA A C 1
ATOM 1443 O O . ALA A 1 207 ? -12.392 -12.571 15.117 1.00 90.44 207 ALA A O 1
ATOM 1444 N N . HIS A 1 208 ? -10.508 -12.033 14.006 1.00 89.50 208 HIS A N 1
ATOM 1445 C CA . HIS A 1 208 ? -10.892 -10.658 13.738 1.00 89.50 208 HIS A CA 1
ATOM 1446 C C . HIS A 1 208 ? -11.834 -10.596 12.513 1.00 89.50 208 HIS A C 1
ATOM 1448 O O . HIS A 1 208 ? -11.713 -11.436 11.617 1.00 89.50 208 HIS A O 1
ATOM 1454 N N . PRO A 1 209 ? -12.766 -9.621 12.429 1.00 83.94 209 PRO A N 1
ATOM 1455 C CA . PRO A 1 209 ? -13.656 -9.495 11.270 1.00 83.94 209 PRO A CA 1
ATOM 1456 C C . PRO A 1 209 ? -12.924 -9.270 9.935 1.00 83.94 209 PRO A C 1
ATOM 1458 O O . PRO A 1 209 ? -13.365 -9.782 8.911 1.00 83.94 209 PRO A O 1
ATOM 1461 N N . ASN A 1 210 ? -11.797 -8.549 9.942 1.00 80.62 210 ASN A N 1
ATOM 1462 C CA . ASN A 1 210 ? -10.816 -8.549 8.846 1.00 80.62 210 ASN A CA 1
ATOM 1463 C C . ASN A 1 210 ? -10.070 -9.906 8.793 1.00 80.62 210 ASN A C 1
ATOM 1465 O O . ASN A 1 210 ? -9.362 -10.218 9.761 1.00 80.62 210 ASN A O 1
ATOM 1469 N N . PRO A 1 211 ? -10.211 -10.702 7.713 1.00 80.31 211 PRO A N 1
ATOM 1470 C CA . PRO A 1 211 ? -9.594 -12.021 7.593 1.00 80.31 211 PRO A CA 1
ATOM 1471 C C . PRO A 1 211 ? -8.073 -12.011 7.787 1.00 80.31 211 PRO A C 1
ATOM 1473 O O . PRO A 1 211 ? -7.387 -11.071 7.402 1.00 80.31 211 PRO A O 1
ATOM 1476 N N . GLY A 1 212 ? -7.532 -13.091 8.358 1.00 82.69 212 GLY A N 1
ATOM 1477 C CA . GLY A 1 212 ? -6.085 -13.241 8.568 1.00 82.69 212 GLY A CA 1
ATOM 1478 C C . GLY A 1 212 ? -5.523 -12.479 9.774 1.00 82.69 212 GLY A C 1
ATOM 1479 O O . GLY A 1 212 ? -4.318 -12.533 10.006 1.00 82.69 212 GLY A O 1
ATOM 1480 N N . LYS A 1 213 ? -6.378 -11.818 10.567 1.00 88.56 213 LYS A N 1
ATOM 1481 C CA . LYS A 1 213 ? -6.002 -11.160 11.825 1.00 88.56 213 LYS A CA 1
ATOM 1482 C C . LYS A 1 213 ? -6.681 -11.812 13.036 1.00 88.56 213 LYS A C 1
ATOM 1484 O O . LYS A 1 213 ? -7.740 -12.439 12.928 1.00 88.56 213 LYS A O 1
ATOM 1489 N N . LEU A 1 214 ? -6.070 -11.640 14.203 1.00 93.75 214 LEU A N 1
ATOM 1490 C CA . LEU A 1 214 ? -6.643 -11.966 15.509 1.00 93.75 214 LEU A CA 1
ATOM 1491 C C . LEU A 1 214 ? -6.854 -10.698 16.325 1.00 93.75 214 LEU A C 1
ATOM 1493 O O . LEU A 1 214 ? -6.187 -9.688 16.108 1.00 93.75 214 LEU A O 1
ATOM 1497 N N . VAL A 1 215 ? -7.774 -10.773 17.282 1.00 95.44 215 VAL A N 1
ATOM 1498 C CA . VAL A 1 215 ? -8.033 -9.710 18.252 1.00 95.44 215 VAL A CA 1
ATOM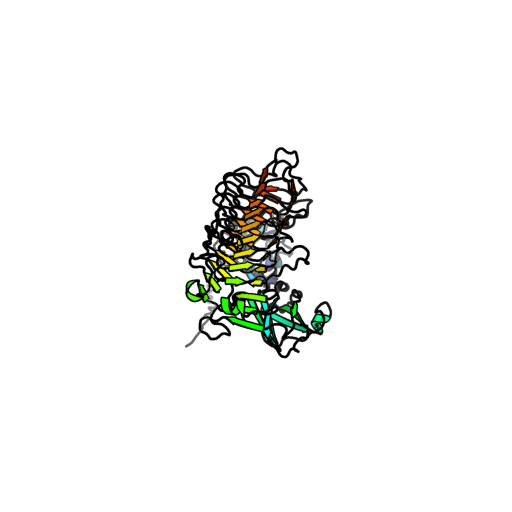 1499 C C . VAL A 1 215 ? -8.281 -10.289 19.634 1.00 95.44 215 VAL A C 1
ATOM 1501 O O . VAL A 1 215 ? -8.882 -11.354 19.781 1.00 95.44 215 VAL A O 1
ATOM 1504 N N . VAL A 1 216 ? -7.828 -9.579 20.663 1.00 96.94 216 VAL A N 1
ATOM 1505 C CA . VAL A 1 216 ? -8.112 -9.923 22.058 1.00 96.94 216 VAL A CA 1
ATOM 1506 C C . VAL A 1 216 ? -8.448 -8.672 22.857 1.00 96.94 216 VAL A C 1
ATOM 1508 O O . VAL A 1 216 ? -7.854 -7.615 22.640 1.00 96.94 216 VAL A O 1
ATOM 1511 N N . ALA A 1 217 ? -9.399 -8.796 23.781 1.00 95.50 217 ALA A N 1
ATOM 1512 C CA . ALA A 1 217 ? -9.717 -7.762 24.757 1.00 95.50 217 ALA A CA 1
ATOM 1513 C C . ALA A 1 217 ? -8.865 -7.931 26.024 1.00 95.50 217 ALA A C 1
ATOM 1515 O O . ALA A 1 217 ? -8.648 -9.042 26.509 1.00 95.50 217 ALA A O 1
ATOM 1516 N N . ILE A 1 218 ? -8.397 -6.807 26.557 1.00 95.81 218 ILE A N 1
ATOM 1517 C CA . ILE A 1 218 ? -7.680 -6.680 27.820 1.00 95.81 218 ILE A CA 1
ATOM 1518 C C . ILE A 1 218 ? -8.525 -5.774 28.713 1.00 95.81 218 ILE A C 1
ATOM 1520 O O . ILE A 1 218 ? -8.531 -4.551 28.554 1.00 95.81 218 ILE A O 1
ATOM 1524 N N . ASP A 1 219 ? -9.255 -6.395 29.633 1.00 93.94 219 ASP A N 1
ATOM 1525 C CA . ASP A 1 219 ? -10.195 -5.726 30.531 1.00 93.94 219 ASP A CA 1
ATOM 1526 C C . ASP A 1 219 ? -9.616 -5.525 31.938 1.00 93.94 219 ASP A C 1
ATOM 1528 O O . ASP A 1 219 ? -8.598 -6.109 32.316 1.00 93.94 219 ASP A O 1
ATOM 1532 N N . GLY A 1 220 ? -10.295 -4.706 32.746 1.00 93.75 220 GLY A N 1
ATOM 1533 C CA . GLY A 1 220 ? -9.931 -4.475 34.148 1.00 93.75 220 GLY A CA 1
ATOM 1534 C C . GLY A 1 220 ? -8.686 -3.605 34.330 1.00 93.75 220 GLY A C 1
ATOM 1535 O O . GLY A 1 220 ? -8.046 -3.647 35.381 1.00 93.75 220 GLY A O 1
ATOM 1536 N N . LEU A 1 221 ? -8.336 -2.822 33.313 1.00 94.81 221 LEU A N 1
ATOM 1537 C CA . LEU A 1 221 ? -7.219 -1.893 33.343 1.00 94.81 221 LEU A CA 1
ATOM 1538 C C . LEU A 1 221 ? -7.624 -0.577 34.022 1.00 94.81 221 LEU A C 1
ATOM 1540 O O . LEU A 1 221 ? -8.780 -0.150 33.962 1.00 94.81 221 LEU A O 1
ATOM 1544 N N . ALA A 1 222 ? -6.660 0.085 34.665 1.00 95.06 222 ALA A N 1
ATOM 1545 C CA . ALA A 1 222 ? -6.904 1.373 35.301 1.00 95.06 222 ALA A CA 1
ATOM 1546 C C . ALA A 1 222 ? -7.058 2.482 34.235 1.00 95.06 222 ALA A C 1
ATOM 1548 O O . ALA A 1 222 ? -6.171 2.620 33.386 1.00 95.06 222 ALA A O 1
ATOM 1549 N N . PRO A 1 223 ? -8.134 3.294 34.277 1.00 93.31 223 PRO A N 1
ATOM 1550 C CA . PRO A 1 223 ? -8.297 4.426 33.367 1.00 93.31 223 PRO A CA 1
ATOM 1551 C C . PRO A 1 223 ? -7.111 5.393 33.455 1.00 93.31 223 PRO A C 1
ATOM 1553 O O . PRO A 1 223 ? -6.661 5.738 34.548 1.00 93.31 223 PRO A O 1
ATOM 1556 N N . GLY A 1 224 ? -6.601 5.838 32.309 1.00 89.75 224 GLY A N 1
ATOM 1557 C CA . GLY A 1 224 ? -5.481 6.769 32.206 1.00 89.75 224 GLY A CA 1
ATOM 1558 C C . GLY A 1 224 ? -4.107 6.171 32.535 1.00 89.75 224 GLY A C 1
ATOM 1559 O O . GLY A 1 224 ? -3.118 6.895 32.457 1.00 89.75 224 GLY A O 1
ATOM 1560 N N . GLN A 1 225 ? -3.993 4.884 32.874 1.00 94.31 225 GLN A N 1
ATOM 1561 C CA . GLN A 1 225 ? -2.700 4.231 33.097 1.00 94.31 225 GLN A CA 1
ATOM 1562 C C . GLN A 1 225 ? -2.148 3.668 31.783 1.00 94.31 225 GLN A C 1
ATOM 1564 O O . GLN A 1 225 ? -2.841 2.946 31.073 1.00 94.31 225 GLN A O 1
ATOM 1569 N N . ALA A 1 226 ? -0.884 3.963 31.475 1.00 95.12 226 ALA A N 1
ATOM 1570 C CA . ALA A 1 226 ? -0.194 3.378 30.330 1.00 95.12 226 ALA A CA 1
ATOM 1571 C C . ALA A 1 226 ? 0.232 1.926 30.617 1.00 95.12 226 ALA A C 1
ATOM 1573 O O . ALA A 1 226 ? 0.775 1.636 31.691 1.00 95.12 226 ALA A O 1
ATOM 1574 N N . TYR A 1 227 ? 0.025 1.043 29.640 1.00 96.50 227 TYR A N 1
ATOM 1575 C CA . TYR A 1 227 ? 0.447 -0.356 29.656 1.00 96.50 227 TYR A CA 1
ATOM 1576 C C . TYR A 1 227 ? 1.202 -0.702 28.370 1.00 96.50 227 TYR A C 1
ATOM 1578 O O . TYR A 1 227 ? 0.750 -0.380 27.277 1.00 96.50 227 TYR A O 1
ATOM 1586 N N . HIS A 1 228 ? 2.328 -1.397 28.494 1.00 97.25 228 HIS A N 1
ATOM 1587 C CA . HIS A 1 228 ? 3.016 -2.047 27.387 1.00 97.25 228 HIS A CA 1
ATOM 1588 C C . HIS A 1 228 ? 2.351 -3.389 27.092 1.00 97.25 228 HIS A C 1
ATOM 1590 O O . HIS A 1 228 ? 2.153 -4.176 28.018 1.00 97.25 228 HIS A O 1
ATOM 1596 N N . VAL A 1 229 ? 2.053 -3.667 25.824 1.00 97.81 229 VAL A N 1
ATOM 1597 C CA . VAL A 1 229 ? 1.451 -4.926 25.358 1.00 97.81 229 VAL A CA 1
ATOM 1598 C C . VAL A 1 229 ? 2.354 -5.574 24.313 1.00 97.81 229 VAL A C 1
ATOM 1600 O O . VAL A 1 229 ? 2.965 -4.880 23.497 1.00 97.81 229 VAL A O 1
ATOM 1603 N N . GLY A 1 230 ? 2.452 -6.901 24.350 1.00 96.88 230 GLY A N 1
ATOM 1604 C CA . GLY A 1 230 ? 3.236 -7.690 23.404 1.00 96.88 230 GLY A CA 1
ATOM 1605 C C . GLY A 1 230 ? 2.659 -9.088 23.207 1.00 96.88 230 GLY A C 1
ATOM 1606 O O . GLY A 1 230 ? 1.928 -9.597 24.063 1.00 96.88 230 GLY A O 1
ATOM 1607 N N . VAL A 1 231 ? 3.015 -9.703 22.082 1.00 96.38 231 VAL A N 1
ATOM 1608 C CA . VAL A 1 231 ? 2.528 -11.017 21.652 1.00 96.38 231 VAL A CA 1
ATOM 1609 C C . VAL A 1 231 ? 3.704 -11.928 21.298 1.00 96.38 231 VAL A C 1
ATOM 1611 O O . VAL A 1 231 ? 4.712 -11.478 20.747 1.00 96.38 231 VAL A O 1
ATOM 1614 N N . LYS A 1 232 ? 3.569 -13.223 21.595 1.00 94.12 232 LYS A N 1
ATOM 1615 C CA . LYS A 1 232 ? 4.402 -14.293 21.032 1.00 94.12 232 LYS A CA 1
ATOM 1616 C C . LYS A 1 232 ? 3.525 -15.363 20.398 1.00 94.12 232 LYS A C 1
ATOM 1618 O O . LYS A 1 232 ? 2.502 -15.731 20.971 1.00 94.12 232 LYS A O 1
ATOM 1623 N N . ALA A 1 233 ? 3.930 -15.850 19.234 1.00 91.31 233 ALA A N 1
ATOM 1624 C CA . ALA A 1 233 ? 3.309 -16.982 18.566 1.00 91.31 233 ALA A CA 1
ATOM 1625 C C . ALA A 1 233 ? 3.911 -18.298 19.078 1.00 91.31 233 ALA A C 1
ATOM 1627 O O . ALA A 1 233 ? 5.081 -18.339 19.463 1.00 91.31 233 ALA A O 1
ATOM 1628 N N . VAL A 1 234 ? 3.108 -19.358 19.083 1.00 89.06 234 VAL A N 1
ATOM 1629 C CA . VAL A 1 234 ? 3.502 -20.716 19.471 1.00 89.06 234 VAL A CA 1
ATOM 1630 C C . VAL A 1 234 ? 3.015 -21.677 18.397 1.00 89.06 234 VAL A C 1
ATOM 1632 O O . VAL A 1 234 ? 1.841 -21.608 18.042 1.00 89.06 234 VAL A O 1
ATOM 1635 N N . ASP A 1 235 ? 3.880 -22.534 17.861 1.00 84.44 235 ASP A N 1
ATOM 1636 C CA . ASP A 1 235 ? 3.499 -23.541 16.858 1.00 84.44 235 ASP A CA 1
ATOM 1637 C C . ASP A 1 235 ? 2.870 -24.807 17.483 1.00 84.44 235 ASP A C 1
ATOM 1639 O O . ASP A 1 235 ? 2.743 -24.931 18.705 1.00 84.44 235 ASP A O 1
ATOM 1643 N N . ASP A 1 236 ? 2.470 -25.762 16.636 1.00 81.31 236 ASP A N 1
ATOM 1644 C CA . ASP A 1 236 ? 1.897 -27.051 17.061 1.00 81.31 236 ASP A CA 1
ATOM 1645 C C . ASP A 1 236 ? 2.900 -27.940 17.831 1.00 81.31 236 ASP A C 1
ATOM 1647 O O . ASP A 1 236 ? 2.495 -28.857 18.553 1.00 81.31 236 ASP A O 1
ATOM 1651 N N . ALA A 1 237 ? 4.205 -27.679 17.699 1.00 77.50 237 ALA A N 1
ATOM 1652 C CA . ALA A 1 237 ? 5.281 -28.379 18.399 1.00 77.50 237 ALA A CA 1
ATOM 1653 C C . ALA A 1 237 ? 5.671 -27.707 19.734 1.00 77.50 237 ALA A C 1
ATOM 1655 O O . ALA A 1 237 ? 6.425 -28.283 20.524 1.00 77.50 237 ALA A O 1
ATOM 1656 N N . GLY A 1 238 ? 5.120 -26.526 20.029 1.00 84.12 238 GLY A N 1
ATOM 1657 C CA . GLY A 1 238 ? 5.378 -25.746 21.234 1.00 84.12 238 GLY A CA 1
ATOM 1658 C C . GLY A 1 238 ? 6.578 -24.797 21.147 1.00 84.12 238 GLY A C 1
ATOM 1659 O O . GLY A 1 238 ? 6.972 -24.249 22.182 1.00 84.12 238 GLY A O 1
ATOM 1660 N N . HIS A 1 239 ? 7.173 -24.577 19.971 1.00 85.25 239 HIS A N 1
ATOM 1661 C CA . HIS A 1 239 ? 8.211 -23.558 19.813 1.00 85.25 239 HIS A CA 1
ATOM 1662 C C . HIS A 1 239 ? 7.601 -22.165 19.816 1.00 85.25 239 HIS A C 1
ATOM 1664 O O . HIS A 1 239 ? 6.519 -21.929 19.286 1.00 85.25 239 HIS A O 1
ATOM 1670 N N . VAL A 1 240 ? 8.328 -21.223 20.415 1.00 89.62 240 VAL A N 1
ATOM 1671 C CA . VAL A 1 240 ? 7.839 -19.870 20.675 1.00 89.62 240 VAL A CA 1
ATOM 1672 C C . VAL A 1 240 ? 8.622 -18.863 19.844 1.00 89.62 240 VAL A C 1
ATOM 1674 O O . VAL A 1 240 ? 9.855 -18.870 19.860 1.00 89.62 240 VAL A O 1
ATOM 1677 N N . SER A 1 241 ? 7.910 -17.958 19.177 1.00 90.12 241 SER A N 1
ATOM 1678 C CA . SER A 1 241 ? 8.503 -16.884 18.382 1.00 90.12 241 SER A CA 1
ATOM 1679 C C . SER A 1 241 ? 9.322 -15.890 19.218 1.00 90.12 241 SER A C 1
ATOM 1681 O O . SER A 1 241 ? 9.228 -15.798 20.452 1.00 90.12 241 SER A O 1
ATOM 1683 N N . GLY A 1 242 ? 10.057 -15.025 18.513 1.00 89.94 242 GLY A N 1
ATOM 1684 C CA . GLY A 1 242 ? 10.507 -13.751 19.077 1.00 89.94 242 GLY A CA 1
ATOM 1685 C C . GLY A 1 242 ? 9.331 -12.894 19.573 1.00 89.94 242 GLY A C 1
ATOM 1686 O O . GLY A 1 242 ? 8.186 -13.088 19.159 1.00 89.94 242 GLY A O 1
ATOM 1687 N N . LEU A 1 243 ? 9.612 -11.944 20.474 1.00 93.94 243 LEU A N 1
ATOM 1688 C CA . LEU A 1 243 ? 8.614 -10.964 20.922 1.00 93.94 243 LEU A CA 1
ATOM 1689 C C . LEU A 1 243 ? 8.184 -10.083 19.744 1.00 93.94 243 LEU A C 1
ATOM 1691 O O . LEU A 1 243 ? 9.036 -9.668 18.957 1.00 93.94 243 LEU A O 1
ATOM 1695 N N . SER A 1 244 ? 6.887 -9.791 19.652 1.00 94.44 244 SER A N 1
ATOM 1696 C CA . SER A 1 244 ? 6.348 -8.843 18.679 1.00 94.44 244 SER A CA 1
ATOM 1697 C C . SER A 1 244 ? 6.942 -7.437 18.816 1.00 94.44 244 SER A C 1
ATOM 1699 O O . SER A 1 244 ? 7.633 -7.117 19.789 1.00 94.44 244 SER A O 1
ATOM 1701 N N . ASN A 1 245 ? 6.591 -6.537 17.895 1.00 92.81 245 ASN A N 1
ATOM 1702 C CA . ASN A 1 245 ? 6.616 -5.113 18.225 1.00 92.81 245 ASN A CA 1
ATOM 1703 C C . ASN A 1 245 ? 5.773 -4.874 19.499 1.00 92.81 245 ASN A C 1
ATOM 1705 O O . ASN A 1 245 ? 4.724 -5.495 19.694 1.00 92.81 245 ASN A O 1
ATOM 1709 N N . THR A 1 246 ? 6.246 -4.016 20.403 1.00 94.88 246 THR A N 1
ATOM 1710 C CA . THR A 1 246 ? 5.520 -3.695 21.641 1.00 94.88 246 THR A CA 1
ATOM 1711 C C . THR A 1 246 ? 4.808 -2.364 21.495 1.00 94.88 246 THR A C 1
ATOM 1713 O O . THR A 1 246 ? 5.443 -1.382 21.111 1.00 94.88 246 THR A O 1
ATOM 1716 N N . ILE A 1 247 ? 3.534 -2.310 21.870 1.00 94.50 247 ILE A N 1
ATOM 1717 C CA . ILE A 1 247 ? 2.735 -1.078 21.850 1.00 94.50 247 ILE A CA 1
ATOM 1718 C C . ILE A 1 247 ? 2.486 -0.561 23.262 1.00 94.50 247 ILE A C 1
ATOM 1720 O O . ILE A 1 247 ? 2.535 -1.330 24.223 1.00 94.50 247 ILE A O 1
ATOM 1724 N N . VAL A 1 248 ? 2.200 0.735 23.383 1.00 94.44 248 VAL A N 1
ATOM 1725 C CA . VAL A 1 248 ? 1.714 1.351 24.622 1.00 94.44 248 VAL A CA 1
ATOM 1726 C C . VAL A 1 248 ? 0.246 1.707 24.437 1.00 94.44 248 VAL A C 1
ATOM 1728 O O . VAL A 1 248 ? -0.105 2.381 23.475 1.00 94.44 248 VAL A O 1
ATOM 1731 N N . VAL A 1 249 ? -0.600 1.252 25.355 1.00 92.06 249 VAL A N 1
ATOM 1732 C CA . VAL A 1 249 ? -2.049 1.493 25.357 1.00 92.06 249 VAL A CA 1
ATOM 1733 C C . VAL A 1 249 ? -2.459 2.183 26.653 1.00 92.06 249 VAL A C 1
ATOM 1735 O O . VAL A 1 249 ? -1.884 1.917 27.711 1.00 92.06 249 VAL A O 1
ATOM 1738 N N . GLN A 1 250 ? -3.461 3.059 26.587 1.00 91.81 250 GLN A N 1
ATOM 1739 C CA . GLN A 1 250 ? -3.957 3.807 27.744 1.00 91.81 250 GLN A CA 1
ATOM 1740 C C . GLN A 1 250 ? -5.499 3.802 27.750 1.00 91.81 250 GLN A C 1
ATOM 1742 O O . GLN A 1 250 ? -6.122 4.549 26.993 1.00 91.81 250 GLN A O 1
ATOM 1747 N N . PRO A 1 251 ? -6.144 2.945 28.565 1.00 90.06 251 PRO A N 1
ATOM 1748 C CA . PRO A 1 251 ? -7.603 2.884 28.665 1.00 90.06 251 PRO A CA 1
ATOM 1749 C C . PRO A 1 251 ? -8.189 4.229 29.093 1.00 90.06 251 PRO A C 1
ATOM 1751 O O . PRO A 1 251 ? -7.587 4.953 29.881 1.00 90.06 251 PRO A O 1
ATOM 1754 N N . GLY A 1 252 ? -9.372 4.570 28.595 1.00 81.69 252 GLY A N 1
ATOM 1755 C CA . GLY A 1 252 ? -10.057 5.823 28.922 1.00 81.69 252 GLY A CA 1
ATOM 1756 C C . GLY A 1 252 ? -9.482 7.089 28.286 1.00 81.69 252 GLY A C 1
ATOM 1757 O O . GLY A 1 252 ? -10.154 8.115 28.335 1.00 81.69 252 GLY A O 1
ATOM 1758 N N . SER A 1 253 ? -8.320 7.022 27.632 1.00 74.12 253 SER A N 1
ATOM 1759 C CA . SER A 1 253 ? -7.815 8.103 26.769 1.00 74.12 253 SER A CA 1
ATOM 1760 C C . SER A 1 253 ? -8.439 8.093 25.366 1.00 74.12 253 SER A C 1
ATOM 1762 O O . SER A 1 253 ? -8.190 9.002 24.586 1.00 74.12 253 SER A O 1
ATOM 1764 N N . MET A 1 254 ? -9.241 7.073 25.044 1.00 77.88 254 MET A N 1
ATOM 1765 C CA . MET A 1 254 ? -9.878 6.874 23.740 1.00 77.88 254 MET A CA 1
ATOM 1766 C C . MET A 1 254 ? -11.293 6.321 23.887 1.00 77.88 254 MET A C 1
ATOM 1768 O O . MET A 1 254 ? -11.560 5.501 24.776 1.00 77.88 254 MET A O 1
ATOM 1772 N N . ARG A 1 255 ? -12.189 6.724 22.985 1.00 88.88 255 ARG A N 1
ATOM 1773 C CA . ARG A 1 255 ? -13.528 6.142 22.846 1.00 88.88 255 ARG A CA 1
ATOM 1774 C C . ARG A 1 255 ? -13.629 5.441 21.501 1.00 88.88 255 ARG A C 1
ATOM 1776 O O . ARG A 1 255 ? -13.030 5.866 20.520 1.00 88.88 255 ARG A O 1
ATOM 1783 N N . THR A 1 256 ? -14.415 4.376 21.456 1.00 93.62 256 THR A N 1
ATOM 1784 C CA . THR A 1 256 ? -14.777 3.729 20.192 1.00 93.62 256 THR A CA 1
ATOM 1785 C C . THR A 1 256 ? -16.171 4.197 19.803 1.00 93.62 256 THR A C 1
ATOM 1787 O O . THR A 1 256 ? -17.090 4.036 20.600 1.00 93.62 256 THR A O 1
ATOM 1790 N N . LEU A 1 257 ? -16.306 4.787 18.615 1.00 95.62 257 LEU A N 1
ATOM 1791 C CA . LEU A 1 257 ? -17.565 5.226 18.021 1.00 95.62 257 LEU A CA 1
ATOM 1792 C C . LEU A 1 257 ? -17.982 4.201 16.962 1.00 95.62 257 LEU A C 1
ATOM 1794 O O . LEU A 1 257 ? -17.335 4.088 15.921 1.00 95.62 257 LEU A O 1
ATOM 1798 N N . TYR A 1 258 ? -19.040 3.437 17.219 1.00 95.56 258 TYR A N 1
ATOM 1799 C CA . TYR A 1 258 ? -19.494 2.379 16.317 1.00 95.56 258 TYR A CA 1
ATOM 1800 C C . TYR A 1 258 ? -20.410 2.938 15.224 1.00 95.56 258 TYR A C 1
ATOM 1802 O O . TYR A 1 258 ? -21.480 3.471 15.517 1.00 95.56 258 TYR A O 1
ATOM 1810 N N . VAL A 1 259 ? -20.036 2.758 13.956 1.00 97.00 259 VAL A N 1
ATOM 1811 C CA . VAL A 1 259 ? -20.848 3.155 12.797 1.00 97.00 259 VAL A CA 1
ATOM 1812 C C . VAL A 1 259 ? -21.527 1.934 12.190 1.00 97.00 259 VAL A C 1
ATOM 1814 O O . VAL A 1 259 ? -20.866 1.072 11.606 1.00 97.00 259 VAL A O 1
ATOM 1817 N N . ARG A 1 260 ? -22.857 1.862 12.294 1.00 95.81 260 ARG A N 1
ATOM 1818 C CA . ARG A 1 260 ? -23.669 0.730 11.823 1.00 95.81 260 ARG A CA 1
ATOM 1819 C C . ARG A 1 260 ? -24.897 1.231 11.064 1.00 95.81 260 ARG A C 1
ATOM 1821 O O . ARG A 1 260 ? -25.750 1.897 11.642 1.00 95.81 260 ARG A O 1
ATOM 1828 N N . GLN A 1 261 ? -25.015 0.883 9.780 1.00 90.50 261 GLN A N 1
ATOM 1829 C CA . GLN A 1 261 ? -26.105 1.367 8.912 1.00 90.50 261 GLN A CA 1
ATOM 1830 C C . GLN A 1 261 ? -27.503 0.868 9.332 1.00 90.50 261 GLN A C 1
ATOM 1832 O O . GLN A 1 261 ? -28.509 1.436 8.916 1.00 90.50 261 GLN A O 1
ATOM 1837 N N . ASP A 1 262 ? -27.577 -0.176 10.162 1.00 92.81 262 ASP A N 1
ATOM 1838 C CA . ASP A 1 262 ? -28.814 -0.719 10.737 1.00 92.81 262 ASP A CA 1
ATOM 1839 C C . ASP A 1 262 ? -29.289 0.024 12.004 1.00 92.81 262 ASP A C 1
ATOM 1841 O O . ASP A 1 262 ? -30.3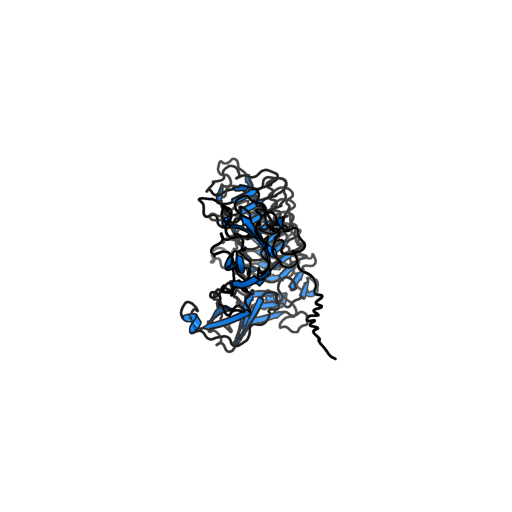58 -0.284 12.533 1.00 92.81 262 ASP A O 1
ATOM 1845 N N . GLY A 1 263 ? -28.512 1.001 12.488 1.00 90.62 263 GLY A N 1
ATOM 1846 C CA . GLY A 1 263 ? -28.799 1.762 13.703 1.00 90.62 263 GLY A CA 1
ATOM 1847 C C . GLY A 1 263 ? -28.391 1.072 15.009 1.00 90.62 263 GLY A C 1
ATOM 1848 O O . GLY A 1 263 ? -28.725 1.578 16.075 1.00 90.62 263 GLY A O 1
ATOM 1849 N N . ALA A 1 264 ? -27.675 -0.057 14.961 1.00 92.81 264 ALA A N 1
ATOM 1850 C CA . ALA A 1 264 ? -27.203 -0.761 16.158 1.00 92.81 264 ALA A CA 1
ATOM 1851 C C . ALA A 1 264 ? -25.922 -0.162 16.779 1.00 92.81 264 ALA A C 1
ATOM 1853 O O . ALA A 1 264 ? -25.477 -0.624 17.829 1.00 92.81 264 ALA A O 1
ATOM 1854 N N . GLY A 1 265 ? -25.297 0.812 16.111 1.00 93.06 265 GLY A N 1
ATOM 1855 C CA . GLY A 1 265 ? -24.106 1.530 16.575 1.00 93.06 265 GLY A CA 1
ATOM 1856 C C . GLY A 1 265 ? -24.438 2.890 17.190 1.00 93.06 265 GLY A C 1
ATOM 1857 O O . GLY A 1 265 ? -25.598 3.289 17.248 1.00 93.06 265 GLY A O 1
ATOM 1858 N N . ASP A 1 266 ? -23.402 3.623 17.598 1.00 95.69 266 ASP A N 1
ATOM 1859 C CA . ASP A 1 266 ? -23.525 5.008 18.070 1.00 95.69 266 ASP A CA 1
ATOM 1860 C C . ASP A 1 266 ? -23.981 5.952 16.947 1.00 95.69 266 ASP A C 1
ATOM 1862 O O . ASP A 1 266 ? -24.700 6.920 17.194 1.00 95.69 266 ASP A O 1
ATOM 1866 N N . TYR A 1 267 ? -23.588 5.648 15.705 1.00 95.19 267 TYR A N 1
ATOM 1867 C CA . TYR A 1 267 ? -23.935 6.419 14.515 1.00 95.19 267 TYR A CA 1
ATOM 1868 C C . TYR A 1 267 ? -24.442 5.513 13.390 1.00 95.19 267 TYR A C 1
ATOM 1870 O O . TYR A 1 267 ? -23.893 4.441 13.130 1.00 95.19 267 TYR A O 1
ATOM 1878 N N . ALA A 1 268 ? -25.462 5.977 12.664 1.00 92.62 268 ALA A N 1
ATOM 1879 C CA . ALA A 1 268 ? -25.928 5.321 11.439 1.00 92.62 268 ALA A CA 1
ATOM 1880 C C . ALA A 1 268 ? -25.117 5.737 10.197 1.00 92.62 268 ALA A C 1
ATOM 1882 O O . ALA A 1 268 ? -25.031 4.988 9.221 1.00 92.62 268 ALA A O 1
ATOM 1883 N N . LYS A 1 269 ? -24.512 6.931 10.240 1.00 92.31 269 LYS A N 1
ATOM 1884 C CA . LYS A 1 269 ? -23.732 7.530 9.156 1.00 92.31 269 LYS A CA 1
ATOM 1885 C C . LYS A 1 269 ? -22.284 7.736 9.579 1.00 92.31 269 LYS A C 1
ATOM 1887 O O . LYS A 1 269 ? -22.010 8.150 10.703 1.00 92.31 269 LYS A O 1
ATOM 1892 N N . LEU A 1 270 ? -21.362 7.499 8.651 1.00 94.25 270 LEU A N 1
ATOM 1893 C CA . LEU A 1 270 ? -19.933 7.683 8.887 1.00 94.25 270 LEU A CA 1
ATOM 1894 C C . LEU A 1 270 ? -19.577 9.166 9.042 1.00 94.25 270 LEU A C 1
ATOM 1896 O O . LEU A 1 270 ? -18.808 9.513 9.930 1.00 94.25 270 LEU A O 1
ATOM 1900 N N . ASN A 1 271 ? -20.174 10.052 8.243 1.00 87.69 271 ASN A N 1
ATOM 1901 C CA . ASN A 1 271 ? -19.858 11.481 8.312 1.00 87.69 271 ASN A CA 1
ATOM 1902 C C . ASN A 1 271 ? -20.224 12.095 9.680 1.00 87.69 271 ASN A C 1
ATOM 1904 O O . ASN A 1 271 ? -19.463 12.888 10.224 1.00 87.69 271 ASN A O 1
ATOM 1908 N N . ASP A 1 272 ? -21.339 11.666 10.282 1.00 91.00 272 ASP A N 1
ATOM 1909 C CA . ASP A 1 272 ? -21.733 12.091 11.634 1.00 91.00 272 ASP A CA 1
ATOM 1910 C C . ASP A 1 272 ? -20.730 11.623 12.693 1.00 91.00 272 ASP A C 1
ATOM 1912 O O . ASP A 1 272 ? -20.365 12.388 13.586 1.00 91.00 272 ASP A O 1
ATOM 1916 N N . ALA A 1 273 ? -20.246 10.384 12.572 1.00 94.25 273 ALA A N 1
ATOM 1917 C CA . ALA A 1 273 ? -19.233 9.851 13.472 1.00 94.25 273 ALA A CA 1
ATOM 1918 C C . ALA A 1 273 ? -17.895 10.587 13.327 1.00 94.25 273 ALA A C 1
ATOM 1920 O O . ALA A 1 273 ? -17.270 10.899 14.336 1.00 94.25 273 ALA A O 1
ATOM 1921 N N . ILE A 1 274 ? -17.487 10.915 12.093 1.00 92.19 274 ILE A N 1
ATOM 1922 C CA . ILE A 1 274 ? -16.300 11.737 11.822 1.00 92.19 274 ILE A CA 1
ATOM 1923 C C . ILE A 1 274 ? -16.467 13.113 12.464 1.00 92.19 274 ILE A C 1
ATOM 1925 O O . ILE A 1 274 ? -15.579 13.545 13.187 1.00 92.19 274 ILE A O 1
ATOM 1929 N N . HIS A 1 275 ? -17.600 13.793 12.270 1.00 88.19 275 HIS A N 1
ATOM 1930 C CA . HIS A 1 275 ? -17.851 15.103 12.882 1.00 88.19 275 HIS A CA 1
ATOM 1931 C C . HIS A 1 275 ? -17.899 15.064 14.420 1.00 88.19 275 HIS A C 1
ATOM 1933 O O . HIS A 1 275 ? -17.571 16.059 15.063 1.00 88.19 275 HIS A O 1
ATOM 1939 N N . GLY A 1 276 ? -18.334 13.946 15.009 1.00 90.06 276 GLY A N 1
ATOM 1940 C CA . GLY A 1 276 ? -18.397 13.745 16.459 1.00 90.06 276 GLY A CA 1
ATOM 1941 C C . GLY A 1 276 ? -17.097 13.243 17.099 1.00 90.06 276 GLY A C 1
ATOM 1942 O O . GLY A 1 276 ? -17.007 13.214 18.332 1.00 90.06 276 GLY A O 1
ATOM 1943 N N . ALA A 1 277 ? -16.113 12.839 16.292 1.00 92.06 277 ALA A N 1
ATOM 1944 C CA . ALA A 1 277 ? -14.835 12.326 16.763 1.00 92.06 277 ALA A CA 1
ATOM 1945 C C . ALA A 1 277 ? -13.945 13.445 17.316 1.00 92.06 277 ALA A C 1
ATOM 1947 O O . ALA A 1 277 ? -13.876 14.550 16.771 1.00 92.06 277 ALA A O 1
ATOM 1948 N N . VAL A 1 278 ? -13.234 13.131 18.396 1.00 88.75 278 VAL A N 1
ATOM 1949 C CA . VAL A 1 278 ? -12.184 13.978 18.976 1.00 88.75 278 VAL A CA 1
ATOM 1950 C C . VAL A 1 278 ? -10.866 13.210 19.035 1.00 88.75 278 VAL A C 1
ATOM 1952 O O . VAL A 1 278 ? -10.845 11.992 18.857 1.00 88.75 278 VAL A O 1
ATOM 1955 N N . ALA A 1 279 ? -9.770 13.919 19.312 1.00 86.44 279 ALA A N 1
ATOM 1956 C CA . ALA A 1 279 ? -8.448 13.320 19.470 1.00 86.44 279 ALA A CA 1
ATOM 1957 C C . ALA A 1 279 ? -8.476 12.097 20.406 1.00 86.44 279 ALA A C 1
ATOM 1959 O O . ALA A 1 279 ? -9.028 12.145 21.507 1.00 86.44 279 ALA A O 1
ATOM 1960 N N . GLY A 1 280 ? -7.879 11.001 19.943 1.00 84.62 280 GLY A N 1
ATOM 1961 C CA . GLY A 1 280 ? -7.843 9.695 20.592 1.00 84.62 280 GLY A CA 1
ATOM 1962 C C . GLY A 1 280 ? -8.974 8.745 20.190 1.00 84.62 280 GLY A C 1
ATOM 1963 O O . GLY A 1 280 ? -8.845 7.547 20.429 1.00 84.62 280 GLY A O 1
ATOM 1964 N N . ASP A 1 281 ? -10.068 9.215 19.584 1.00 92.12 281 ASP A N 1
ATOM 1965 C CA . ASP A 1 281 ? -11.193 8.340 19.234 1.00 92.12 281 ASP A CA 1
ATOM 1966 C C . ASP A 1 281 ? -10.856 7.341 18.108 1.00 92.12 281 ASP A C 1
ATOM 1968 O O . ASP A 1 281 ? -10.003 7.564 17.246 1.00 92.12 281 ASP A O 1
ATOM 1972 N N . VAL A 1 282 ? -11.597 6.232 18.089 1.00 94.06 282 VAL A N 1
ATOM 1973 C CA . VAL A 1 282 ? -11.646 5.277 16.977 1.00 94.06 282 VAL A CA 1
ATOM 1974 C C . VAL A 1 282 ? -13.065 5.250 16.425 1.00 94.06 282 VAL A C 1
ATOM 1976 O O . VAL A 1 282 ? -13.977 4.740 17.072 1.00 94.06 282 VAL A O 1
ATOM 1979 N N . VAL A 1 283 ? -13.254 5.765 15.216 1.00 96.81 283 VAL A N 1
ATOM 1980 C CA . VAL A 1 283 ? -14.473 5.602 14.421 1.00 96.81 283 VAL A CA 1
ATOM 1981 C C . VAL A 1 283 ? -14.423 4.225 13.762 1.00 96.81 283 VAL A C 1
ATOM 1983 O O . VAL A 1 283 ? -13.713 4.024 12.775 1.00 96.81 283 VAL A O 1
ATOM 1986 N N . LEU A 1 284 ? -15.149 3.263 14.333 1.00 96.19 284 LEU A N 1
ATOM 1987 C CA . LEU A 1 284 ? -15.149 1.871 13.896 1.00 96.19 284 LEU A CA 1
ATOM 1988 C C . LEU A 1 284 ? -16.372 1.570 13.027 1.00 96.19 284 LEU A C 1
ATOM 1990 O O . LEU A 1 284 ? -17.511 1.578 13.494 1.00 96.19 284 LEU A O 1
ATOM 1994 N N . VAL A 1 285 ? -16.124 1.290 11.753 1.00 97.50 285 VAL A N 1
ATOM 1995 C CA . VAL A 1 285 ? -17.133 1.218 10.697 1.00 97.50 285 VAL A CA 1
ATOM 1996 C C . VAL A 1 285 ? -17.418 -0.232 10.338 1.00 97.50 285 VAL A C 1
ATOM 1998 O O . VAL A 1 285 ? -16.511 -0.950 9.925 1.00 97.50 285 VAL A O 1
ATOM 2001 N N . ALA A 1 286 ? -18.667 -0.677 10.489 1.00 96.31 286 ALA A N 1
ATOM 2002 C CA . ALA A 1 286 ? -19.035 -2.041 10.111 1.00 96.31 286 ALA A CA 1
ATOM 2003 C C . ALA A 1 286 ? -18.883 -2.310 8.608 1.00 96.31 286 ALA A C 1
ATOM 2005 O O . ALA A 1 286 ? -18.962 -1.384 7.799 1.00 96.31 286 ALA A O 1
ATOM 2006 N N . PRO A 1 287 ? -18.769 -3.595 8.218 1.00 95.94 287 PRO A N 1
ATOM 2007 C CA . PRO A 1 287 ? -18.939 -4.009 6.832 1.00 95.94 287 PRO A CA 1
ATOM 2008 C C . PRO A 1 287 ? -20.218 -3.431 6.216 1.00 95.94 287 PRO A C 1
ATOM 2010 O O . PRO A 1 287 ? -21.293 -3.480 6.816 1.00 95.94 287 PRO A O 1
ATOM 2013 N N . GLY A 1 288 ? -20.104 -2.908 5.000 1.00 96.00 288 GLY A N 1
ATOM 2014 C CA . GLY A 1 288 ? -21.193 -2.214 4.325 1.00 96.00 288 GLY A CA 1
ATOM 2015 C C . GLY A 1 288 ? -20.706 -1.345 3.172 1.00 96.00 288 GLY A C 1
ATOM 2016 O O . GLY A 1 288 ? -19.506 -1.126 2.994 1.00 96.00 288 GLY A O 1
ATOM 2017 N N . ARG A 1 289 ? -21.661 -0.842 2.380 1.00 96.25 289 ARG A N 1
ATOM 2018 C CA . ARG A 1 289 ? -21.403 0.145 1.324 1.00 96.25 289 ARG A CA 1
ATOM 2019 C C . ARG A 1 289 ? -21.955 1.495 1.767 1.00 96.25 289 ARG A C 1
ATOM 2021 O O . ARG A 1 289 ? -23.167 1.668 1.921 1.00 96.25 289 ARG A O 1
ATOM 2028 N N . TYR A 1 290 ? -21.063 2.449 1.968 1.00 96.31 290 TYR A N 1
ATOM 2029 C CA . TYR A 1 290 ? -21.357 3.809 2.391 1.00 96.31 290 TYR A CA 1
ATOM 2030 C C . TYR A 1 290 ? -21.288 4.690 1.148 1.00 96.31 290 TYR A C 1
ATOM 2032 O O . TYR A 1 290 ? -20.206 4.947 0.624 1.00 96.31 290 TYR A O 1
ATOM 2040 N N . THR A 1 291 ? -22.454 5.069 0.630 1.00 94.56 291 THR A N 1
ATOM 2041 C CA . THR A 1 291 ? -22.594 5.719 -0.672 1.00 94.56 291 THR A CA 1
ATOM 2042 C C . THR A 1 291 ? -22.989 7.176 -0.544 1.00 94.56 291 THR A C 1
ATOM 2044 O O . THR A 1 291 ? -23.574 7.580 0.465 1.00 94.56 291 THR A O 1
ATOM 2047 N N . TRP A 1 292 ? -22.766 7.951 -1.604 1.00 88.50 292 TRP A N 1
ATOM 2048 C CA . TRP A 1 292 ? -23.278 9.319 -1.700 1.00 88.50 292 TRP A CA 1
ATOM 2049 C C . TRP A 1 292 ? -24.748 9.425 -1.289 1.00 88.50 292 TRP A C 1
ATOM 2051 O O . TRP A 1 292 ? -25.120 10.214 -0.416 1.00 88.50 292 TRP A O 1
ATOM 2061 N N . THR A 1 293 ? -25.574 8.554 -1.863 1.00 88.94 293 THR A N 1
ATOM 2062 C CA . THR A 1 293 ? -27.018 8.535 -1.639 1.00 88.94 293 THR A CA 1
ATOM 2063 C C . THR A 1 293 ? -27.406 8.195 -0.197 1.00 88.94 293 THR A C 1
ATOM 2065 O O . THR A 1 293 ? -28.351 8.783 0.329 1.00 88.94 293 THR A O 1
ATOM 2068 N N . ASN A 1 294 ? -26.714 7.255 0.463 1.00 88.38 294 ASN A N 1
ATOM 2069 C CA . ASN A 1 294 ? -27.114 6.788 1.798 1.00 88.38 294 ASN A CA 1
ATOM 2070 C C . ASN A 1 294 ? -26.449 7.545 2.956 1.00 88.38 294 ASN A C 1
ATOM 2072 O O . ASN A 1 294 ? -26.930 7.460 4.087 1.00 88.38 294 ASN A O 1
ATOM 2076 N N . GLN A 1 295 ? -25.387 8.304 2.685 1.00 89.06 295 GLN A N 1
ATOM 2077 C CA . GLN A 1 295 ? -24.806 9.217 3.665 1.00 89.06 295 GLN A CA 1
ATOM 2078 C C . GLN A 1 295 ? -25.491 10.588 3.619 1.00 89.06 295 GLN A C 1
ATOM 2080 O O . GLN A 1 295 ? -25.698 11.178 4.670 1.00 89.06 295 GLN A O 1
ATOM 2085 N N . GLY A 1 296 ? -25.926 11.071 2.447 1.00 63.59 296 GLY A N 1
ATOM 2086 C CA . GLY A 1 296 ? -26.815 12.237 2.316 1.00 63.59 296 GLY A CA 1
ATOM 2087 C C . GLY A 1 296 ? -26.219 13.606 2.681 1.00 63.59 296 GLY A C 1
ATOM 2088 O O . GLY A 1 296 ? -26.947 14.592 2.617 1.00 63.59 296 GLY A O 1
ATOM 2089 N N . ASP A 1 297 ? -24.926 13.665 3.023 1.00 65.38 297 ASP A N 1
ATOM 2090 C CA . ASP A 1 297 ? -24.244 14.857 3.559 1.00 65.38 297 ASP A CA 1
ATOM 2091 C C . ASP A 1 297 ? -22.924 15.184 2.819 1.00 65.38 297 ASP A C 1
ATOM 2093 O O . ASP A 1 297 ? -22.101 15.948 3.324 1.00 65.38 297 ASP A O 1
ATOM 2097 N N . GLY A 1 298 ? -22.695 14.581 1.645 1.00 66.12 298 GLY A N 1
ATOM 2098 C CA . GLY A 1 298 ? -21.513 14.844 0.819 1.00 66.12 298 GLY A CA 1
ATOM 2099 C C . GLY A 1 298 ? -21.545 16.244 0.199 1.00 66.12 298 GLY A C 1
ATOM 2100 O O . GLY A 1 298 ? -22.595 16.727 -0.228 1.00 66.12 298 GLY A O 1
ATOM 2101 N N . ASP A 1 299 ? -20.387 16.891 0.114 1.00 72.94 299 ASP A N 1
ATOM 2102 C CA . ASP A 1 299 ? -20.212 18.158 -0.599 1.00 72.94 299 ASP A CA 1
ATOM 2103 C C . ASP A 1 299 ? -19.504 17.864 -1.922 1.00 72.94 299 ASP A C 1
ATOM 2105 O O . ASP A 1 299 ? -18.363 17.413 -1.927 1.00 72.94 299 ASP A O 1
ATOM 2109 N N . ALA A 1 300 ? -20.162 18.107 -3.060 1.00 68.69 300 ALA A N 1
ATOM 2110 C CA . ALA A 1 300 ? -19.613 17.788 -4.386 1.00 68.69 300 ALA A CA 1
ATOM 2111 C C . ALA A 1 300 ? -18.273 18.490 -4.674 1.00 68.69 300 ALA A C 1
ATOM 2113 O O . ALA A 1 300 ? -17.492 18.031 -5.505 1.00 68.69 300 ALA A O 1
ATOM 2114 N N . THR A 1 301 ? -17.985 19.589 -3.974 1.00 65.12 301 THR A N 1
ATOM 2115 C CA . THR A 1 301 ? -16.718 20.314 -4.086 1.00 65.12 301 THR A CA 1
ATOM 2116 C C . THR A 1 301 ? -15.649 19.794 -3.135 1.00 65.12 301 THR A C 1
ATOM 2118 O O . THR A 1 301 ? -14.469 19.988 -3.412 1.00 65.12 301 THR A O 1
ATOM 2121 N N . GLN A 1 302 ? -16.021 19.117 -2.044 1.00 70.69 302 GLN A N 1
ATOM 2122 C CA . GLN A 1 302 ? -15.098 18.647 -1.004 1.00 70.69 302 GLN A CA 1
ATOM 2123 C C . GLN A 1 302 ? -14.965 17.128 -0.992 1.00 70.69 302 GLN A C 1
ATOM 2125 O O . GLN A 1 302 ? -13.865 16.619 -1.130 1.00 70.69 302 GLN A O 1
ATOM 2130 N N . GLY A 1 303 ? -16.062 16.392 -0.922 1.00 77.06 303 GLY A N 1
ATOM 2131 C CA . GLY A 1 303 ? -16.094 14.939 -0.973 1.00 77.06 303 GLY A CA 1
ATOM 2132 C C . GLY A 1 303 ? -17.305 14.377 -0.239 1.00 77.06 303 GLY A C 1
ATOM 2133 O O . GLY A 1 303 ? -18.059 15.109 0.406 1.00 77.06 303 GLY A O 1
ATOM 2134 N N . LEU A 1 304 ? -17.477 13.060 -0.326 1.00 84.94 304 LEU A N 1
ATOM 2135 C CA . LEU A 1 304 ? -18.496 12.338 0.432 1.00 84.94 304 LEU A CA 1
ATOM 2136 C C . LEU A 1 304 ? -18.200 12.365 1.941 1.00 84.94 304 LEU A C 1
ATOM 2138 O O . LEU A 1 304 ? -19.105 12.601 2.740 1.00 84.94 304 LEU A O 1
ATOM 2142 N N . PHE A 1 305 ? -16.937 12.162 2.320 1.00 89.69 305 PHE A N 1
ATOM 2143 C CA . PHE A 1 305 ? -16.463 12.241 3.703 1.00 89.69 305 PHE A CA 1
ATOM 2144 C C . PHE A 1 305 ? -15.413 13.332 3.853 1.00 89.69 305 PHE A C 1
ATOM 2146 O O . PHE A 1 305 ? -14.485 13.419 3.048 1.00 89.69 305 PHE A O 1
ATOM 2153 N N . ILE A 1 306 ? -15.548 14.154 4.892 1.00 87.94 306 ILE A N 1
ATOM 2154 C CA . ILE A 1 306 ? -14.688 15.321 5.088 1.00 87.94 306 ILE A CA 1
ATOM 2155 C C . ILE A 1 306 ? -14.110 15.278 6.496 1.00 87.94 306 ILE A C 1
ATOM 2157 O O . ILE A 1 306 ? -14.842 15.373 7.478 1.00 87.94 306 ILE A O 1
ATOM 2161 N N . VAL A 1 307 ? -12.786 15.182 6.582 1.00 89.56 307 VAL A N 1
ATOM 2162 C CA . VAL A 1 307 ? -12.041 15.387 7.825 1.00 89.56 307 VAL A CA 1
ATOM 2163 C C . VAL A 1 307 ? -11.519 16.814 7.806 1.00 89.56 307 VAL A C 1
ATOM 2165 O O . VAL A 1 307 ? -10.736 17.196 6.930 1.00 89.56 307 VAL A O 1
ATOM 2168 N N . ARG A 1 308 ? -12.016 17.629 8.737 1.00 84.50 308 ARG A N 1
ATOM 2169 C CA . ARG A 1 308 ? -11.742 19.067 8.769 1.00 84.50 308 ARG A CA 1
ATOM 2170 C C . ARG A 1 308 ? -10.423 19.374 9.472 1.00 84.50 308 ARG A C 1
ATOM 2172 O O . ARG A 1 308 ? -9.954 18.618 10.313 1.00 84.50 308 ARG A O 1
ATOM 2179 N N . ARG A 1 309 ? -9.890 20.560 9.170 1.00 79.06 309 ARG A N 1
ATOM 2180 C CA . ARG A 1 309 ? -8.599 21.089 9.652 1.00 79.06 309 ARG A CA 1
ATOM 2181 C C . ARG A 1 309 ? -8.407 21.136 11.168 1.00 79.06 309 ARG A C 1
ATOM 2183 O O . ARG A 1 309 ? -7.280 21.268 11.622 1.00 79.06 309 ARG A O 1
ATOM 2190 N N . ASP A 1 310 ? -9.491 21.132 11.933 1.00 77.38 310 ASP A N 1
ATOM 2191 C CA . ASP A 1 310 ? -9.507 21.167 13.395 1.00 77.38 310 ASP A CA 1
ATOM 2192 C C . ASP A 1 310 ? -9.625 19.771 14.026 1.00 77.38 310 ASP A C 1
ATOM 2194 O O . ASP A 1 310 ? -9.620 19.652 15.250 1.00 77.38 310 ASP A O 1
ATOM 2198 N N . GLN A 1 311 ? -9.720 18.719 13.208 1.00 83.88 311 GLN A N 1
ATOM 2199 C CA . GLN A 1 311 ? -9.877 17.340 13.652 1.00 83.88 311 GLN A CA 1
ATOM 2200 C C . GLN A 1 311 ? -8.573 16.566 13.458 1.00 83.88 311 GLN A C 1
ATOM 2202 O O . GLN A 1 311 ? -8.059 16.450 12.347 1.00 83.88 311 GLN A O 1
ATOM 2207 N N . THR A 1 312 ? -8.030 16.044 14.555 1.00 85.56 312 THR A N 1
ATOM 2208 C CA . THR A 1 312 ? -6.662 15.517 14.611 1.00 85.56 312 THR A CA 1
ATOM 2209 C C . THR A 1 312 ? -6.611 14.294 15.516 1.00 85.56 312 THR A C 1
ATOM 2211 O O . THR A 1 312 ? -7.454 14.142 16.402 1.00 85.56 312 THR A O 1
ATOM 2214 N N . ASP A 1 313 ? -5.626 13.423 15.303 1.00 86.25 313 ASP A N 1
ATOM 2215 C CA . ASP A 1 313 ? -5.242 12.359 16.240 1.00 86.25 313 ASP A CA 1
ATOM 2216 C C . ASP A 1 313 ? -6.341 11.331 16.552 1.00 86.25 313 ASP A C 1
ATOM 2218 O O . ASP A 1 313 ? -6.374 10.756 17.638 1.00 86.25 313 ASP A O 1
ATOM 2222 N N . PHE A 1 314 ? -7.243 11.070 15.606 1.00 91.19 314 PHE A N 1
ATOM 2223 C CA . PHE A 1 314 ? -8.234 9.995 15.697 1.00 91.19 314 PHE A CA 1
ATOM 2224 C C . PHE A 1 314 ? -8.099 9.020 14.522 1.00 91.19 314 PHE A C 1
ATOM 2226 O O . PHE A 1 314 ? -7.447 9.300 13.513 1.00 91.19 314 PHE A O 1
ATOM 2233 N N . THR A 1 315 ? -8.690 7.838 14.672 1.00 94.06 315 THR A N 1
ATOM 2234 C CA . THR A 1 315 ? -8.632 6.759 13.676 1.00 94.06 315 THR A CA 1
ATOM 2235 C C . THR A 1 315 ? -10.003 6.516 13.064 1.00 94.06 315 THR A C 1
ATOM 2237 O O . THR A 1 315 ? -10.994 6.433 13.784 1.00 94.06 315 THR A O 1
ATOM 2240 N N . ILE A 1 316 ? -10.061 6.332 11.748 1.00 97.00 316 ILE A N 1
ATOM 2241 C CA . ILE A 1 316 ? -11.230 5.863 11.004 1.00 97.00 316 ILE A CA 1
ATOM 2242 C C . ILE A 1 316 ? -10.884 4.480 10.457 1.00 97.00 316 ILE A C 1
ATOM 2244 O O . ILE A 1 316 ? -9.936 4.345 9.684 1.00 97.00 316 ILE A O 1
ATOM 2248 N N . ARG A 1 317 ? -11.637 3.449 10.854 1.00 96.56 317 ARG A N 1
ATOM 2249 C CA . ARG A 1 317 ? -11.314 2.051 10.536 1.00 96.56 317 ARG A CA 1
ATOM 2250 C C . ARG A 1 317 ? -12.510 1.262 10.024 1.00 96.56 317 ARG A C 1
ATOM 2252 O O . ARG A 1 317 ? -13.541 1.218 10.689 1.00 96.56 317 ARG A O 1
ATOM 2259 N N . GLY A 1 318 ? -12.328 0.538 8.922 1.00 96.94 318 GLY A N 1
ATOM 2260 C CA . GLY A 1 318 ? -13.240 -0.522 8.495 1.00 96.94 318 GLY A CA 1
ATOM 2261 C C . GLY A 1 318 ? -13.030 -1.806 9.299 1.00 96.94 318 GLY A C 1
ATOM 2262 O O . GLY A 1 318 ? -11.993 -2.456 9.186 1.00 96.94 318 GLY A O 1
ATOM 2263 N N . GLU A 1 319 ? -14.021 -2.194 10.102 1.00 92.38 319 GLU A N 1
ATOM 2264 C CA . GLU A 1 319 ? -14.005 -3.371 10.988 1.00 92.38 319 GLU A CA 1
ATOM 2265 C C . GLU A 1 319 ? -13.674 -4.662 10.219 1.00 92.38 319 GLU A C 1
ATOM 2267 O O . GLU A 1 319 ? -12.841 -5.458 10.653 1.00 92.38 319 GLU A O 1
ATOM 2272 N N . GLY A 1 320 ? -14.274 -4.847 9.039 1.00 90.06 320 GLY A N 1
ATOM 2273 C CA . GLY A 1 320 ? -14.031 -6.007 8.174 1.00 90.06 320 GLY A CA 1
ATOM 2274 C C . GLY A 1 320 ? -12.873 -5.849 7.183 1.00 90.06 320 GLY A C 1
ATOM 2275 O O . GLY A 1 320 ? -12.630 -6.758 6.393 1.00 90.06 320 GLY A O 1
ATOM 2276 N N . GLY A 1 321 ? -12.174 -4.711 7.192 1.00 92.81 321 GLY A N 1
ATOM 2277 C CA . GLY A 1 321 ? -11.159 -4.374 6.195 1.00 92.81 321 GLY A CA 1
ATOM 2278 C C . GLY A 1 321 ? -11.732 -3.988 4.824 1.00 92.81 321 GLY A C 1
ATOM 2279 O O . GLY A 1 321 ? -12.952 -3.957 4.604 1.00 92.81 321 GLY A O 1
ATOM 2280 N N . ALA A 1 322 ? -10.825 -3.695 3.885 1.00 94.81 322 ALA A N 1
ATOM 2281 C CA . ALA A 1 322 ? -11.167 -3.084 2.600 1.00 94.81 322 ALA A CA 1
ATOM 2282 C C . ALA A 1 322 ? -12.048 -3.974 1.708 1.00 94.81 322 ALA A C 1
ATOM 2284 O O . ALA A 1 322 ? -12.831 -3.456 0.916 1.00 94.81 322 ALA A O 1
ATOM 2285 N N . GLY A 1 323 ? -11.984 -5.301 1.865 1.00 93.69 323 GLY A N 1
ATOM 2286 C CA . GLY A 1 323 ? -12.771 -6.241 1.060 1.00 93.69 323 GLY A CA 1
ATOM 2287 C C . GLY A 1 323 ? -14.286 -6.166 1.282 1.00 93.69 323 GLY A C 1
ATOM 2288 O O . GLY A 1 323 ? -15.045 -6.625 0.431 1.00 93.69 323 GLY A O 1
ATOM 2289 N N . VAL A 1 324 ? -14.741 -5.599 2.406 1.00 96.00 324 VAL A N 1
ATOM 2290 C CA . VAL A 1 324 ? -16.172 -5.543 2.767 1.00 96.00 324 VAL A CA 1
ATOM 2291 C C . VAL A 1 324 ? -16.638 -4.183 3.291 1.00 96.00 324 VAL A C 1
ATOM 2293 O O . VAL A 1 324 ? -17.838 -3.996 3.489 1.00 96.00 324 VAL A O 1
ATOM 2296 N N . THR A 1 325 ? -15.727 -3.228 3.496 1.00 97.69 325 THR A N 1
ATOM 2297 C CA . THR A 1 325 ? -16.054 -1.865 3.940 1.00 97.69 325 THR A CA 1
ATOM 2298 C C . THR A 1 325 ? -15.779 -0.887 2.802 1.00 97.69 325 THR A C 1
ATOM 2300 O O . THR A 1 325 ? -14.633 -0.525 2.536 1.00 97.69 325 THR A O 1
ATOM 2303 N N . ILE A 1 326 ? -16.830 -0.505 2.076 1.00 98.19 326 ILE A N 1
ATOM 2304 C CA . ILE A 1 326 ? -16.723 0.195 0.790 1.00 98.19 326 ILE A CA 1
ATOM 2305 C C . ILE A 1 326 ? -17.270 1.613 0.929 1.00 98.19 326 ILE A C 1
ATOM 2307 O O . ILE A 1 326 ? -18.426 1.801 1.305 1.00 98.19 326 ILE A O 1
ATOM 2311 N N . LEU A 1 327 ? -16.453 2.595 0.569 1.00 97.88 327 LEU A N 1
ATOM 2312 C CA . LEU A 1 327 ? -16.791 4.006 0.453 1.00 97.88 327 LEU A CA 1
ATOM 2313 C C . LEU A 1 327 ? -16.944 4.341 -1.036 1.00 97.88 327 LEU A C 1
ATOM 2315 O O . LEU A 1 327 ? -16.000 4.183 -1.812 1.00 97.88 327 LEU A O 1
ATOM 2319 N N . ASP A 1 328 ? -18.138 4.761 -1.444 1.00 97.19 328 ASP A N 1
ATOM 2320 C CA . ASP A 1 328 ? -18.487 4.925 -2.856 1.00 97.19 328 ASP A CA 1
ATOM 2321 C C . ASP A 1 328 ? -19.114 6.293 -3.136 1.00 97.19 328 ASP A C 1
ATOM 2323 O O . ASP A 1 328 ? -20.219 6.596 -2.683 1.00 97.19 328 ASP A O 1
ATOM 2327 N N . ALA A 1 329 ? -18.414 7.123 -3.907 1.00 93.50 329 ALA A N 1
ATOM 2328 C CA . ALA A 1 329 ? -18.896 8.455 -4.259 1.00 93.50 329 ALA A CA 1
ATOM 2329 C C . ALA A 1 329 ? -19.975 8.456 -5.357 1.00 93.50 329 ALA A C 1
ATOM 2331 O O . ALA A 1 329 ? -20.538 9.514 -5.627 1.00 93.50 329 ALA A O 1
ATOM 2332 N N . GLU A 1 330 ? -20.284 7.321 -5.996 1.00 93.62 330 GLU A N 1
ATOM 2333 C CA . GLU A 1 330 ? -21.330 7.203 -7.030 1.00 93.62 330 GLU A CA 1
ATOM 2334 C C . GLU A 1 330 ? -21.190 8.237 -8.175 1.00 93.62 330 GLU A C 1
ATOM 2336 O O . GLU A 1 330 ? -22.174 8.688 -8.766 1.00 93.62 330 GLU A O 1
ATOM 2341 N N . GLY A 1 331 ? -19.955 8.641 -8.483 1.00 90.06 331 GLY A N 1
ATOM 2342 C CA . GLY A 1 331 ? -19.611 9.621 -9.513 1.00 90.06 331 GLY A CA 1
ATOM 2343 C C . GLY A 1 331 ? -19.877 11.084 -9.144 1.00 90.06 331 GLY A C 1
ATOM 2344 O O . GLY A 1 331 ? -19.860 11.931 -10.033 1.00 90.06 331 GLY A O 1
ATOM 2345 N N . GLN A 1 332 ? -20.152 11.405 -7.877 1.00 85.62 332 GLN A N 1
ATOM 2346 C CA . GLN A 1 332 ? -20.610 12.742 -7.455 1.00 85.62 332 GLN A CA 1
ATOM 2347 C C . GLN A 1 332 ? -19.495 13.687 -6.975 1.00 85.62 332 GLN A C 1
ATOM 2349 O O . GLN A 1 332 ? -19.763 14.835 -6.627 1.00 85.62 332 GLN A O 1
ATOM 2354 N N . GLY A 1 333 ? -18.248 13.223 -6.941 1.00 86.56 333 GLY A N 1
ATOM 2355 C CA . GLY A 1 333 ? -17.115 13.988 -6.430 1.00 86.56 333 GLY A CA 1
ATOM 2356 C C . GLY A 1 333 ? -16.035 13.064 -5.892 1.00 86.56 333 GLY A C 1
ATOM 2357 O O . GLY A 1 333 ? -15.904 11.923 -6.331 1.00 86.56 333 GLY A O 1
ATOM 2358 N N . ARG A 1 334 ? -15.271 13.550 -4.918 1.00 90.62 334 ARG A N 1
ATOM 2359 C CA . ARG A 1 334 ? -14.259 12.755 -4.212 1.00 90.62 334 ARG A CA 1
ATOM 2360 C C . ARG A 1 334 ? -14.913 11.830 -3.191 1.00 90.62 334 ARG A C 1
ATOM 2362 O O . ARG A 1 334 ? -15.934 12.194 -2.605 1.00 90.62 334 ARG A O 1
ATOM 2369 N N . VAL A 1 335 ? -14.320 10.671 -2.919 1.00 95.25 335 VAL A N 1
ATOM 2370 C CA . VAL A 1 335 ? -14.808 9.802 -1.838 1.00 95.25 335 VAL A CA 1
ATOM 2371 C C . VAL A 1 335 ? -14.439 10.394 -0.478 1.00 95.25 335 VAL A C 1
ATOM 2373 O O . VAL A 1 335 ? -15.307 10.536 0.380 1.00 95.25 335 VAL A O 1
ATOM 2376 N N . MET A 1 336 ? -13.190 10.810 -0.271 1.00 94.38 336 MET A N 1
ATOM 2377 C CA . MET A 1 336 ? -12.775 11.430 0.989 1.00 94.38 336 MET A CA 1
ATOM 2378 C C . MET A 1 336 ? -11.835 12.615 0.777 1.00 94.38 336 MET A C 1
ATOM 2380 O O . MET A 1 336 ? -10.947 12.586 -0.073 1.00 94.38 336 MET A O 1
ATOM 2384 N N . TYR A 1 337 ? -12.008 13.649 1.595 1.00 91.75 337 TYR A N 1
ATOM 2385 C CA . TYR A 1 337 ? -11.098 14.782 1.668 1.00 91.75 337 TYR A CA 1
ATOM 2386 C C . TYR A 1 337 ? -10.635 14.994 3.100 1.00 91.75 337 TYR A C 1
ATOM 2388 O O . TYR A 1 337 ? -11.440 15.231 4.002 1.00 91.75 337 TYR A O 1
ATOM 2396 N N . VAL A 1 338 ? -9.324 14.905 3.290 1.00 91.25 338 VAL A N 1
ATOM 2397 C CA . VAL A 1 338 ? -8.660 15.189 4.555 1.00 91.25 338 VAL A CA 1
ATOM 2398 C C . VAL A 1 338 ? -7.849 16.454 4.365 1.00 91.25 338 VAL A C 1
ATOM 2400 O O . VAL A 1 338 ? -6.947 16.505 3.529 1.00 91.25 338 VAL A O 1
ATOM 2403 N N . THR A 1 339 ? -8.192 17.491 5.121 1.00 85.81 339 THR A N 1
ATOM 2404 C CA . THR A 1 339 ? -7.523 18.789 5.041 1.00 85.81 339 THR A CA 1
ATOM 2405 C C . THR A 1 339 ? -6.972 19.186 6.400 1.00 85.81 339 THR A C 1
ATOM 2407 O O . THR A 1 339 ? -7.709 19.151 7.378 1.00 85.81 339 THR A O 1
ATOM 2410 N N . GLY A 1 340 ? -5.706 19.603 6.455 1.00 77.25 340 GLY A N 1
ATOM 2411 C CA . GLY A 1 340 ? -5.074 20.169 7.651 1.00 77.25 340 GLY A CA 1
ATOM 2412 C C . GLY A 1 340 ? -4.920 21.698 7.612 1.00 77.25 340 GLY A C 1
ATOM 2413 O O . GLY A 1 340 ? -5.734 22.390 6.996 1.00 77.25 340 GLY A O 1
ATOM 2414 N N . GLY A 1 341 ? -3.931 22.214 8.356 1.00 65.12 341 GLY A N 1
ATOM 2415 C CA . GLY A 1 341 ? -3.851 23.577 8.916 1.00 65.12 341 GLY A CA 1
ATOM 2416 C C . GLY A 1 341 ? -3.889 24.784 7.959 1.00 65.12 341 GLY A C 1
ATOM 2417 O O . GLY A 1 341 ? -3.866 24.675 6.739 1.00 65.12 341 GLY A O 1
ATOM 2418 N N . THR A 1 342 ? -3.968 25.991 8.534 1.00 51.75 342 THR A N 1
ATOM 2419 C CA . THR A 1 342 ? -3.962 27.268 7.795 1.00 51.75 342 THR A CA 1
ATOM 2420 C C . THR A 1 342 ? -2.553 27.751 7.462 1.00 51.75 342 THR A C 1
ATOM 2422 O O . THR A 1 342 ? -1.708 27.836 8.349 1.00 51.75 342 THR A O 1
ATOM 2425 N N . PHE A 1 343 ? -2.349 28.231 6.231 1.00 51.53 343 PHE A N 1
ATOM 2426 C CA . PHE A 1 343 ? -1.253 29.142 5.886 1.00 51.53 343 PHE A CA 1
ATOM 2427 C C . PHE A 1 343 ? -1.442 30.487 6.610 1.00 51.53 343 PHE A C 1
ATOM 2429 O O . PHE A 1 343 ? -2.054 31.416 6.085 1.00 51.53 343 PHE A O 1
ATOM 2436 N N . GLY A 1 344 ? -0.963 30.574 7.849 1.00 45.28 344 GLY A N 1
ATOM 2437 C CA . GLY A 1 344 ? -0.939 31.790 8.657 1.00 45.28 344 GLY A CA 1
ATOM 2438 C C . GLY A 1 344 ? 0.499 32.190 8.960 1.00 45.28 344 GLY A C 1
ATOM 2439 O O . GLY A 1 344 ? 1.302 31.373 9.396 1.00 45.28 344 GLY A O 1
ATOM 2440 N N . SER A 1 345 ? 0.839 33.446 8.691 1.00 46.41 345 SER A N 1
ATOM 2441 C CA . SER A 1 345 ? 2.171 34.022 8.866 1.00 46.41 345 SER A CA 1
ATOM 2442 C C . SER A 1 345 ? 2.664 33.933 10.319 1.00 46.41 345 SER A C 1
ATOM 2444 O O . SER A 1 345 ? 2.380 34.829 11.111 1.00 46.41 345 SER A O 1
ATOM 2446 N N . GLY A 1 346 ? 3.444 32.902 10.648 1.00 50.22 346 GLY A N 1
ATOM 2447 C CA . GLY A 1 346 ? 4.328 32.906 11.819 1.00 50.22 346 GLY A CA 1
ATOM 2448 C C . GLY A 1 346 ? 4.045 31.909 12.944 1.00 50.22 346 GLY A C 1
ATOM 2449 O O . GLY A 1 346 ? 4.832 31.906 13.884 1.00 50.22 346 GLY A O 1
ATOM 2450 N N . ASP A 1 347 ? 3.017 31.061 12.857 1.00 49.78 347 ASP A N 1
ATOM 2451 C CA . ASP A 1 347 ? 2.760 30.034 13.880 1.00 49.78 347 ASP A CA 1
ATOM 2452 C C . ASP A 1 347 ? 3.380 28.676 13.508 1.00 49.78 347 ASP A C 1
ATOM 2454 O O . ASP A 1 347 ? 3.487 28.307 12.336 1.00 49.78 347 ASP A O 1
ATOM 2458 N N . GLU A 1 348 ? 3.838 27.954 14.532 1.00 52.72 348 GLU A N 1
ATOM 2459 C CA . GLU A 1 348 ? 4.492 26.650 14.435 1.00 52.72 348 GLU A CA 1
ATOM 2460 C C . GLU A 1 348 ? 3.629 25.654 13.644 1.00 52.72 348 GLU A C 1
ATOM 2462 O O . GLU A 1 348 ? 2.453 25.427 13.941 1.00 52.72 348 GLU A O 1
ATOM 2467 N N . ARG A 1 349 ? 4.235 25.062 12.610 1.00 55.88 349 ARG A N 1
ATOM 2468 C CA . ARG A 1 349 ? 3.613 24.080 11.716 1.00 55.88 349 ARG A CA 1
ATOM 2469 C C . ARG A 1 349 ? 3.155 22.863 12.525 1.00 55.88 349 ARG A C 1
ATOM 2471 O O . ARG A 1 349 ? 3.966 22.015 12.880 1.00 55.88 349 ARG A O 1
ATOM 2478 N N . THR A 1 350 ? 1.863 22.780 12.820 1.00 56.53 350 THR A N 1
ATOM 2479 C CA . THR A 1 350 ? 1.237 21.594 13.416 1.00 56.53 350 THR A CA 1
ATOM 2480 C C . THR A 1 350 ? 0.391 20.919 12.346 1.00 56.53 350 THR A C 1
ATOM 2482 O O . THR A 1 350 ? -0.785 21.224 12.155 1.00 56.53 350 THR A O 1
ATOM 2485 N N . TRP A 1 351 ? 1.028 20.039 11.575 1.00 64.38 351 TRP A N 1
ATOM 2486 C CA . TRP A 1 351 ? 0.331 19.191 10.616 1.00 64.38 351 TRP A CA 1
ATOM 2487 C C . TRP A 1 351 ? -0.399 18.104 11.374 1.00 64.38 351 TRP A C 1
ATOM 2489 O O . TRP A 1 351 ? 0.181 17.169 11.916 1.00 64.38 351 TRP A O 1
ATOM 2499 N N . ALA A 1 352 ? -1.702 18.277 11.451 1.00 62.34 352 ALA A N 1
ATOM 2500 C CA . ALA A 1 352 ? -2.564 17.339 12.113 1.00 62.34 352 ALA A CA 1
ATOM 2501 C C . ALA A 1 352 ? -2.994 16.255 11.119 1.00 62.34 352 ALA A C 1
ATOM 2503 O O . ALA A 1 352 ? -3.410 16.551 9.992 1.00 62.34 352 ALA A O 1
ATOM 2504 N N . GLY A 1 353 ? -2.840 14.997 11.521 1.00 77.19 353 GLY A N 1
ATOM 2505 C CA . GLY A 1 353 ? -3.186 13.827 10.724 1.00 77.19 353 GLY A CA 1
ATOM 2506 C C . GLY A 1 353 ? -4.230 12.971 11.422 1.00 77.19 353 GLY A C 1
ATOM 2507 O O . GLY A 1 353 ? -4.365 12.990 12.646 1.00 77.19 353 GLY A O 1
ATOM 2508 N N . VAL A 1 354 ? -4.961 12.201 10.629 1.00 91.75 354 VAL A N 1
ATOM 2509 C CA . VAL A 1 354 ? -5.771 11.081 11.116 1.00 91.75 354 VAL A CA 1
ATOM 2510 C C . VAL A 1 354 ? -5.162 9.777 10.624 1.00 91.75 354 VAL A C 1
ATOM 2512 O O . VAL A 1 354 ? -4.284 9.775 9.761 1.00 91.75 354 VAL A O 1
ATOM 2515 N N . THR A 1 355 ? -5.616 8.653 11.166 1.00 95.06 355 THR A N 1
ATOM 2516 C CA . THR A 1 355 ? -5.362 7.347 10.544 1.00 95.06 355 THR A CA 1
ATOM 2517 C C . THR A 1 355 ? -6.615 6.898 9.811 1.00 95.06 355 THR A C 1
ATOM 2519 O O . THR A 1 355 ? -7.695 6.899 10.397 1.00 95.06 355 THR A O 1
ATOM 2522 N N . VAL A 1 356 ? -6.483 6.505 8.546 1.00 97.56 356 VAL A N 1
ATOM 2523 C CA . VAL A 1 356 ? -7.572 5.951 7.732 1.00 97.56 356 VAL A CA 1
ATOM 2524 C C . VAL A 1 356 ? -7.185 4.554 7.284 1.00 97.56 356 VAL A C 1
ATOM 2526 O O . VAL A 1 356 ? -6.157 4.377 6.632 1.00 97.56 356 VAL A O 1
ATOM 2529 N N . GLU A 1 357 ? -7.987 3.550 7.633 1.00 96.12 357 GLU A N 1
ATOM 2530 C CA . GLU A 1 357 ? -7.594 2.172 7.353 1.00 96.12 357 GLU A CA 1
ATOM 2531 C C . GLU A 1 357 ? -8.732 1.192 7.072 1.00 96.12 357 GLU A C 1
ATOM 2533 O O . GLU A 1 357 ? -9.818 1.273 7.648 1.00 96.12 357 GLU A O 1
ATOM 2538 N N . GLY A 1 358 ? -8.457 0.206 6.216 1.00 95.94 358 GLY A N 1
ATOM 2539 C CA . GLY A 1 358 ? -9.380 -0.898 5.971 1.00 95.94 358 GLY A CA 1
ATOM 2540 C C . GLY A 1 358 ? -10.592 -0.532 5.116 1.00 95.94 358 GLY A C 1
ATOM 2541 O O . GLY A 1 358 ? -11.670 -1.076 5.351 1.00 95.94 358 GLY A O 1
ATOM 2542 N N . PHE A 1 359 ? -10.442 0.358 4.131 1.00 98.50 359 PHE A N 1
ATOM 2543 C CA . PHE A 1 359 ? -11.531 0.773 3.240 1.00 98.50 359 PHE A CA 1
ATOM 2544 C C . PHE A 1 359 ? -11.210 0.542 1.766 1.00 98.50 359 PHE A C 1
ATOM 2546 O O . PHE A 1 359 ? -10.071 0.701 1.336 1.00 98.50 359 PHE A O 1
ATOM 2553 N N . THR A 1 360 ? -12.241 0.236 0.978 1.00 98.75 360 THR A N 1
ATOM 2554 C CA . THR A 1 360 ? -12.204 0.444 -0.476 1.00 98.75 360 THR A CA 1
ATOM 2555 C C . THR A 1 360 ? -12.799 1.810 -0.810 1.00 98.75 360 THR A C 1
ATOM 2557 O O . THR A 1 360 ? -13.948 2.058 -0.461 1.00 98.75 360 THR A O 1
ATOM 2560 N N . PHE A 1 361 ? -12.065 2.657 -1.528 1.00 98.69 361 PHE A N 1
ATOM 2561 C CA . PHE A 1 361 ? -12.503 3.938 -2.085 1.00 98.69 361 PHE A CA 1
ATOM 2562 C C . PHE A 1 361 ? -12.791 3.774 -3.579 1.00 98.69 361 PHE A C 1
ATOM 2564 O O . PHE A 1 361 ? -11.899 3.405 -4.352 1.00 98.69 361 PHE A O 1
ATOM 2571 N N . THR A 1 362 ? -14.030 4.034 -3.995 1.00 98.50 362 THR A N 1
ATOM 2572 C CA . THR A 1 362 ? -14.453 3.846 -5.388 1.00 98.50 362 THR A CA 1
ATOM 2573 C C . THR A 1 362 ? -15.501 4.857 -5.847 1.00 98.50 362 THR A C 1
ATOM 2575 O O . THR A 1 362 ? -16.080 5.590 -5.046 1.00 98.50 362 THR A O 1
ATOM 2578 N N . GLY A 1 363 ? -15.747 4.902 -7.157 1.00 95.19 363 GLY A N 1
ATOM 2579 C CA . GLY A 1 363 ? -16.763 5.764 -7.756 1.00 95.19 363 GLY A CA 1
ATOM 2580 C C . GLY A 1 363 ? -16.435 7.253 -7.666 1.00 95.19 363 GLY A C 1
ATOM 2581 O O . GLY A 1 363 ? -17.307 8.075 -7.932 1.00 95.19 363 GLY A O 1
ATOM 2582 N N . GLY A 1 364 ? -15.209 7.620 -7.291 1.00 94.38 364 GLY A N 1
ATOM 2583 C CA . GLY A 1 364 ? -14.757 9.001 -7.271 1.00 94.38 364 GLY A CA 1
ATOM 2584 C C . GLY A 1 364 ? -14.706 9.602 -8.674 1.00 94.38 364 GLY A C 1
ATOM 2585 O O . GLY A 1 364 ? -14.157 8.993 -9.593 1.00 94.38 364 GLY A O 1
ATOM 2586 N N . LEU A 1 365 ? -15.221 10.821 -8.839 1.00 91.56 365 LEU A N 1
ATOM 2587 C CA . LEU A 1 365 ? -15.154 11.582 -10.087 1.00 91.56 365 LEU A CA 1
ATOM 2588 C C . LEU A 1 365 ? -14.869 13.066 -9.802 1.00 91.56 365 LEU A C 1
ATOM 2590 O O . LEU A 1 365 ? -15.766 13.818 -9.431 1.00 91.56 365 LEU A O 1
ATOM 2594 N N . ALA A 1 366 ? -13.625 13.498 -10.022 1.00 87.25 366 ALA A N 1
ATOM 2595 C CA . ALA A 1 366 ? -13.153 14.875 -9.844 1.00 87.25 366 ALA A CA 1
ATOM 2596 C C . ALA A 1 366 ? -12.571 15.488 -11.147 1.00 87.25 366 ALA A C 1
ATOM 2598 O O . ALA A 1 366 ? -11.388 15.820 -11.197 1.00 87.25 366 ALA A O 1
ATOM 2599 N N . PRO A 1 367 ? -13.368 15.658 -12.225 1.00 73.19 367 PRO A N 1
ATOM 2600 C CA . PRO A 1 367 ? -12.901 16.141 -13.532 1.00 73.19 367 PRO A CA 1
ATOM 2601 C C . PRO A 1 367 ? -12.780 17.678 -13.628 1.00 73.19 367 PRO A C 1
ATOM 2603 O O . PRO A 1 367 ? -12.350 18.189 -14.656 1.00 73.19 367 PRO A O 1
ATOM 2606 N N . GLY A 1 368 ? -13.164 18.415 -12.576 1.00 66.88 368 GLY A N 1
ATOM 2607 C CA . GLY A 1 368 ? -13.006 19.868 -12.445 1.00 66.88 368 GLY A CA 1
ATOM 2608 C C . GLY A 1 368 ? -14.212 20.728 -12.860 1.00 66.88 368 GLY A C 1
ATOM 2609 O O . GLY A 1 368 ? -14.600 20.758 -14.022 1.00 66.88 368 GLY A O 1
ATOM 2610 N N . VAL A 1 369 ? -14.734 21.512 -11.903 1.00 46.72 369 VAL A N 1
ATOM 2611 C CA . VAL A 1 369 ? -14.992 22.967 -12.013 1.00 46.72 369 VAL A CA 1
ATOM 2612 C C . VAL A 1 369 ? -14.735 23.588 -10.620 1.00 46.72 369 VAL A C 1
ATOM 2614 O O . VAL A 1 369 ? -14.929 22.930 -9.603 1.00 46.72 369 VAL A O 1
ATOM 2617 N N . VAL A 1 370 ? -14.243 24.829 -10.585 1.00 40.59 370 VAL A N 1
ATOM 2618 C CA . VAL A 1 370 ? -13.713 25.583 -9.425 1.00 40.59 370 VAL A CA 1
ATOM 2619 C C . VAL A 1 370 ? -14.656 25.687 -8.209 1.00 40.59 370 VAL A C 1
ATOM 2621 O O . VAL A 1 370 ? -15.826 26.029 -8.354 1.00 40.59 370 VAL A O 1
ATOM 2624 N N . GLY A 1 371 ? -14.086 25.523 -7.008 1.00 43.81 371 GLY A N 1
ATOM 2625 C CA . GLY A 1 371 ? -14.637 25.891 -5.697 1.00 43.81 371 GLY A CA 1
ATOM 2626 C C . GLY A 1 371 ? -13.485 26.187 -4.721 1.00 43.81 371 GLY A C 1
ATOM 2627 O O . GLY A 1 371 ? -12.413 25.606 -4.856 1.00 43.81 371 GLY A O 1
ATOM 2628 N N . GLU A 1 372 ? -13.662 27.131 -3.790 1.00 39.53 372 GLU A N 1
ATOM 2629 C CA . GLU A 1 372 ? -12.582 27.839 -3.061 1.00 39.53 372 GLU A CA 1
ATOM 2630 C C . GLU A 1 372 ? -11.813 27.036 -1.976 1.00 39.53 372 GLU A C 1
ATOM 2632 O O . GLU A 1 372 ? -11.086 27.631 -1.181 1.00 39.53 372 GLU A O 1
ATOM 2637 N N . LEU A 1 373 ? -11.931 25.703 -1.907 1.00 45.94 373 LEU A N 1
ATOM 2638 C CA . LEU A 1 373 ? -11.362 24.891 -0.814 1.00 45.94 373 LEU A CA 1
ATOM 2639 C C . LEU A 1 373 ? -10.558 23.679 -1.338 1.00 45.94 373 LEU A C 1
ATOM 2641 O O . LEU A 1 373 ? -11.080 22.572 -1.465 1.00 45.94 373 LEU A O 1
ATOM 2645 N N . GLY A 1 374 ? -9.261 23.895 -1.613 1.00 53.66 374 GLY A N 1
ATOM 2646 C CA . GLY A 1 374 ? -8.333 22.906 -2.206 1.00 53.66 374 GLY A CA 1
ATOM 2647 C C . GLY A 1 374 ? -8.501 22.770 -3.729 1.00 53.66 374 GLY A C 1
ATOM 2648 O O . GLY A 1 374 ? -9.369 23.437 -4.279 1.00 53.66 374 GLY A O 1
ATOM 2649 N N . PRO A 1 375 ? -7.698 21.964 -4.454 1.00 62.34 375 PRO A N 1
ATOM 2650 C CA . PRO A 1 375 ? -7.964 21.693 -5.867 1.00 62.34 375 PRO A CA 1
ATOM 2651 C C . PRO A 1 375 ? -9.167 20.730 -5.981 1.00 62.34 375 PRO A C 1
ATOM 2653 O O . PRO A 1 375 ? -8.997 19.534 -5.749 1.00 62.34 375 PRO A O 1
ATOM 2656 N N . PRO A 1 376 ? -10.391 21.178 -6.347 1.00 63.06 376 PRO A N 1
ATOM 2657 C CA . PRO A 1 376 ? -11.580 20.307 -6.454 1.00 63.06 376 PRO A CA 1
ATOM 2658 C C . PRO A 1 376 ? -11.480 19.251 -7.575 1.00 63.06 376 PRO A C 1
ATOM 2660 O O . PRO A 1 376 ? -12.428 18.521 -7.843 1.00 63.06 376 PRO A O 1
ATOM 2663 N N . TRP A 1 377 ? -10.343 19.209 -8.268 1.00 72.44 377 TRP A N 1
ATOM 2664 C CA . TRP A 1 377 ? -10.028 18.402 -9.442 1.00 72.44 377 TRP A CA 1
ATOM 2665 C C . TRP A 1 377 ? -9.037 17.267 -9.134 1.00 72.44 377 TRP A C 1
ATOM 2667 O O . TRP A 1 377 ? -8.564 16.597 -10.051 1.00 72.44 377 TRP A O 1
ATOM 2677 N N . ALA A 1 378 ? -8.709 17.045 -7.858 1.00 84.31 378 ALA A N 1
ATOM 2678 C CA . ALA A 1 378 ? -7.648 16.128 -7.461 1.00 84.31 378 ALA A CA 1
ATOM 2679 C C . ALA A 1 378 ? -8.085 15.094 -6.412 1.00 84.31 378 ALA A C 1
ATOM 2681 O O . ALA A 1 378 ? -8.864 15.425 -5.519 1.00 84.31 378 ALA A O 1
ATOM 2682 N N . GLY A 1 379 ? -7.556 13.868 -6.488 1.00 85.88 379 GLY A N 1
ATOM 2683 C CA . GLY A 1 379 ? -7.751 12.827 -5.471 1.00 85.88 379 GLY A CA 1
ATOM 2684 C C . GLY A 1 379 ? -9.179 12.297 -5.425 1.00 85.88 379 GLY A C 1
ATOM 2685 O O . GLY A 1 379 ? -9.866 12.451 -4.415 1.00 85.88 379 GLY A O 1
ATOM 2686 N N . ALA A 1 380 ? -9.658 11.714 -6.527 1.00 93.00 380 ALA A N 1
ATOM 2687 C CA . ALA A 1 380 ? -11.051 11.277 -6.621 1.00 93.00 380 ALA A CA 1
ATOM 2688 C C . ALA A 1 380 ? -11.389 10.142 -5.641 1.00 93.00 380 ALA A C 1
ATOM 2690 O O . ALA A 1 380 ? -12.494 10.129 -5.100 1.00 93.00 380 ALA A O 1
ATOM 2691 N N . GLY A 1 381 ? -10.447 9.245 -5.343 1.00 96.88 381 GLY A N 1
ATOM 2692 C CA . GLY A 1 381 ? -10.558 8.362 -4.182 1.00 96.88 381 GLY A CA 1
ATOM 2693 C C . GLY A 1 381 ? -10.350 9.149 -2.887 1.00 96.88 381 GLY A C 1
ATOM 2694 O O . GLY A 1 381 ? -11.298 9.407 -2.148 1.00 96.88 381 GLY A O 1
ATOM 2695 N N . ILE A 1 382 ? -9.120 9.582 -2.618 1.00 96.81 382 ILE A N 1
ATOM 2696 C CA . ILE A 1 382 ? -8.819 10.433 -1.462 1.00 96.81 382 ILE A CA 1
ATOM 2697 C C . ILE A 1 382 ? -7.904 11.597 -1.834 1.00 96.81 382 ILE A C 1
ATOM 2699 O O . ILE A 1 382 ? -6.926 11.434 -2.565 1.00 96.81 382 ILE A O 1
ATOM 2703 N N . ALA A 1 383 ? -8.205 12.770 -1.285 1.00 94.38 383 ALA A N 1
ATOM 2704 C CA . ALA A 1 383 ? -7.332 13.933 -1.331 1.00 94.38 383 ALA A CA 1
ATOM 2705 C C . ALA A 1 383 ? -6.811 14.251 0.078 1.00 94.38 383 ALA A C 1
ATOM 2707 O O . ALA A 1 383 ? -7.596 14.529 0.986 1.00 94.38 383 ALA A O 1
ATOM 2708 N N . LEU A 1 384 ? -5.487 14.219 0.237 1.00 93.44 384 LEU A N 1
ATOM 2709 C CA . LEU A 1 384 ? -4.753 14.528 1.462 1.00 93.44 384 LEU A CA 1
ATOM 2710 C C . LEU A 1 384 ? -4.052 15.875 1.290 1.00 93.44 384 LEU A C 1
ATOM 2712 O O . LEU A 1 384 ? -3.030 15.982 0.613 1.00 93.44 384 LEU A O 1
ATOM 2716 N N . HIS A 1 385 ? -4.628 16.919 1.874 1.00 89.31 385 HIS A N 1
ATOM 2717 C CA . HIS A 1 385 ? -4.157 18.291 1.725 1.00 89.31 385 HIS A CA 1
ATOM 2718 C C . HIS A 1 385 ? -3.670 18.842 3.062 1.00 89.31 385 HIS A C 1
ATOM 2720 O O . HIS A 1 385 ? -4.416 18.811 4.038 1.00 89.31 385 HIS A O 1
ATOM 2726 N N . LEU A 1 386 ? -2.449 19.385 3.119 1.00 87.31 386 LEU A N 1
ATOM 2727 C CA . LEU A 1 386 ? -1.916 20.041 4.328 1.00 87.31 386 LEU A CA 1
ATOM 2728 C C . LEU A 1 386 ? -1.907 19.136 5.579 1.00 87.31 386 LEU A C 1
ATOM 2730 O O . LEU A 1 386 ? -2.126 19.616 6.689 1.00 87.31 386 LEU A O 1
ATOM 2734 N N . THR A 1 387 ? -1.703 17.826 5.422 1.00 88.31 387 THR A N 1
ATOM 2735 C CA . THR A 1 387 ? -1.884 16.838 6.501 1.00 88.31 387 THR A CA 1
ATOM 2736 C C . THR A 1 387 ? -0.781 15.776 6.525 1.00 88.31 387 THR A C 1
ATOM 2738 O O . THR A 1 387 ? -0.196 15.454 5.489 1.00 88.31 387 THR A O 1
ATOM 2741 N N . ASP A 1 388 ? -0.560 15.195 7.707 1.00 89.62 388 ASP A N 1
ATOM 2742 C CA . ASP A 1 388 ? 0.346 14.064 7.972 1.00 89.62 388 ASP A CA 1
ATOM 2743 C C . ASP A 1 388 ? -0.447 12.757 8.164 1.00 89.62 388 ASP A C 1
ATOM 2745 O O . ASP A 1 388 ? -0.138 11.916 9.010 1.00 89.62 388 ASP A O 1
ATOM 2749 N N . THR A 1 389 ? -1.536 12.612 7.407 1.00 93.62 389 THR A N 1
ATOM 2750 C CA . THR A 1 389 ? -2.454 11.475 7.509 1.00 93.62 389 THR A CA 1
ATOM 2751 C C . THR A 1 389 ? -1.768 10.175 7.101 1.00 93.62 389 THR A C 1
ATOM 2753 O O . THR A 1 389 ? -1.105 10.100 6.064 1.00 93.62 389 THR A O 1
ATOM 2756 N N . LEU A 1 390 ? -1.962 9.137 7.914 1.00 95.56 390 LEU A N 1
ATOM 2757 C CA . LEU A 1 390 ? -1.582 7.769 7.583 1.00 95.56 390 LEU A CA 1
ATOM 2758 C C . LEU A 1 390 ? -2.777 7.066 6.946 1.00 95.56 390 LEU A C 1
ATOM 2760 O O . LEU A 1 390 ? -3.828 6.926 7.574 1.00 95.56 390 LEU A O 1
ATOM 2764 N N . VAL A 1 391 ? -2.604 6.587 5.720 1.00 98.25 391 VAL A N 1
ATOM 2765 C CA . VAL A 1 391 ? -3.575 5.728 5.045 1.00 98.25 391 VAL A CA 1
ATOM 2766 C C . VAL A 1 391 ? -2.979 4.338 4.916 1.00 98.25 391 VAL A C 1
ATOM 2768 O O . VAL A 1 391 ? -1.897 4.183 4.350 1.00 98.25 391 VAL A O 1
ATOM 2771 N N . ARG A 1 392 ? -3.674 3.316 5.421 1.00 96.44 392 ARG A N 1
ATOM 2772 C CA . ARG A 1 392 ? -3.156 1.947 5.348 1.00 96.44 392 ARG A CA 1
ATOM 2773 C C . ARG A 1 392 ? -4.199 0.870 5.141 1.00 96.44 392 ARG A C 1
ATOM 2775 O O . ARG A 1 392 ? -5.366 1.067 5.459 1.00 96.44 392 ARG A O 1
ATOM 2782 N N . ASP A 1 393 ? -3.786 -0.284 4.630 1.00 95.06 393 ASP A N 1
ATOM 2783 C CA . ASP A 1 393 ? -4.672 -1.434 4.395 1.00 95.06 393 ASP A CA 1
ATOM 2784 C C . ASP A 1 393 ? -5.922 -1.042 3.559 1.00 95.06 393 ASP A C 1
ATOM 2786 O O . ASP A 1 393 ? -7.035 -1.517 3.808 1.00 95.06 393 ASP A O 1
ATOM 2790 N N . CYS A 1 394 ? -5.766 -0.109 2.611 1.00 98.62 394 CYS A N 1
ATOM 2791 C CA . CYS A 1 394 ? -6.855 0.453 1.807 1.00 98.62 394 CYS A CA 1
ATOM 2792 C C . CYS A 1 394 ? -6.742 0.074 0.326 1.00 98.62 394 CYS A C 1
ATOM 2794 O O . CYS A 1 394 ? -5.658 -0.193 -0.191 1.00 98.62 394 CYS A O 1
ATOM 2796 N N . VAL A 1 395 ? -7.877 0.093 -0.371 1.00 98.81 395 VAL A N 1
ATOM 2797 C CA . VAL A 1 395 ? -7.969 -0.121 -1.820 1.00 98.81 395 VAL A CA 1
ATOM 2798 C C . VAL A 1 395 ? -8.532 1.137 -2.476 1.00 98.81 395 VAL A C 1
ATOM 2800 O O . VAL A 1 395 ? -9.577 1.626 -2.063 1.00 98.81 395 VAL A O 1
ATOM 2803 N N . PHE A 1 396 ? -7.893 1.641 -3.526 1.00 98.88 396 PHE A N 1
ATOM 2804 C CA . PHE A 1 396 ? -8.370 2.758 -4.342 1.00 98.88 396 PHE A CA 1
ATOM 2805 C C . PHE A 1 396 ? -8.644 2.243 -5.746 1.00 98.88 396 PHE A C 1
ATOM 2807 O O . PHE A 1 396 ? -7.696 1.929 -6.465 1.00 98.88 396 PHE A O 1
ATOM 2814 N N . ARG A 1 397 ? -9.923 2.130 -6.131 1.00 98.56 397 ARG A N 1
ATOM 2815 C CA . ARG A 1 397 ? -10.305 1.523 -7.412 1.00 98.56 397 ARG A CA 1
ATOM 2816 C C . ARG A 1 397 ? -11.342 2.299 -8.203 1.00 98.56 397 ARG A C 1
ATOM 2818 O O . ARG A 1 397 ? -12.400 2.631 -7.668 1.00 98.56 397 ARG A O 1
ATOM 2825 N N . GLY A 1 398 ? -11.112 2.440 -9.510 1.00 97.75 398 GLY A N 1
ATOM 2826 C CA . GLY A 1 398 ? -12.125 2.946 -10.438 1.00 97.75 398 GLY A CA 1
ATOM 2827 C C . GLY A 1 398 ? -12.467 4.411 -10.192 1.00 97.75 398 GLY A C 1
ATOM 2828 O O . GLY A 1 398 ? -13.627 4.799 -10.334 1.00 97.75 398 GLY A O 1
ATOM 2829 N N . ASN A 1 399 ? -11.485 5.200 -9.757 1.00 98.06 399 ASN A N 1
ATOM 2830 C CA . ASN A 1 399 ? -11.641 6.622 -9.490 1.00 98.06 399 ASN A CA 1
ATOM 2831 C C . ASN A 1 399 ? -11.020 7.442 -10.622 1.00 98.06 399 ASN A C 1
ATOM 2833 O O . ASN A 1 399 ? -10.022 7.040 -11.224 1.00 98.06 399 ASN A O 1
ATOM 2837 N N . ARG A 1 400 ? -11.618 8.601 -10.907 1.00 96.00 400 ARG A N 1
ATOM 2838 C CA . ARG A 1 400 ? -11.203 9.468 -12.009 1.00 96.00 400 ARG A CA 1
ATOM 2839 C C . ARG A 1 400 ? -11.029 10.915 -11.578 1.00 96.00 400 ARG A C 1
ATOM 2841 O O . ARG A 1 400 ? -11.987 11.526 -11.111 1.00 96.00 400 ARG A O 1
ATOM 2848 N N . ALA A 1 401 ? -9.850 11.485 -11.794 1.00 94.00 401 ALA A N 1
ATOM 2849 C CA . ALA A 1 401 ? -9.530 12.871 -11.442 1.00 94.00 401 ALA A CA 1
ATOM 2850 C C . ALA A 1 401 ? -8.785 13.584 -12.579 1.00 94.00 401 ALA A C 1
ATOM 2852 O O . ALA A 1 401 ? -8.528 12.998 -13.624 1.00 94.00 401 ALA A O 1
ATOM 2853 N N . VAL A 1 402 ?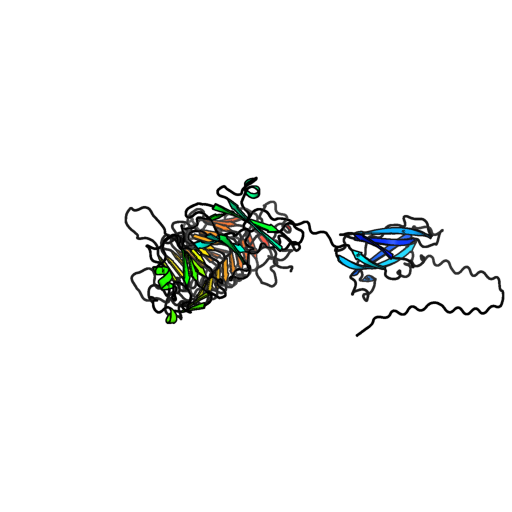 -8.421 14.850 -12.388 1.00 93.12 402 VAL A N 1
ATOM 2854 C CA . VAL A 1 402 ? -7.387 15.492 -13.215 1.00 93.12 402 VAL A CA 1
ATOM 2855 C C . VAL A 1 402 ? -5.999 15.161 -12.654 1.00 93.12 402 VAL A C 1
ATOM 2857 O O . VAL A 1 402 ? -5.107 14.778 -13.407 1.00 93.12 402 VAL A O 1
ATOM 2860 N N . GLU A 1 403 ? -5.828 15.213 -11.332 1.00 93.69 403 GLU A N 1
ATOM 2861 C CA . GLU A 1 403 ? -4.599 14.792 -10.643 1.00 93.69 403 GLU A CA 1
ATOM 2862 C C . GLU A 1 403 ? -4.898 13.692 -9.626 1.00 93.69 403 GLU A C 1
ATOM 2864 O O . GLU A 1 403 ? -5.763 13.870 -8.767 1.00 93.69 403 GLU A O 1
ATOM 2869 N N . GLY A 1 404 ? -4.163 12.580 -9.675 1.00 95.50 404 GLY A N 1
ATOM 2870 C CA . GLY A 1 404 ? -4.265 11.533 -8.658 1.00 95.50 404 GLY A CA 1
ATOM 2871 C C . GLY A 1 404 ? -5.622 10.843 -8.710 1.00 95.50 404 GLY A C 1
ATOM 2872 O O . GLY A 1 404 ? -6.488 11.121 -7.879 1.00 95.50 404 GLY A O 1
ATOM 2873 N N . GLY A 1 405 ? -5.833 9.972 -9.701 1.00 96.12 405 GLY A N 1
ATOM 2874 C CA . GLY A 1 405 ? -7.124 9.306 -9.902 1.00 96.12 405 GLY A CA 1
ATOM 2875 C C . GLY A 1 405 ? -7.578 8.592 -8.631 1.00 96.12 405 GLY A C 1
ATOM 2876 O O . GLY A 1 405 ? -8.663 8.862 -8.116 1.00 96.12 405 GLY A O 1
ATOM 2877 N N . GLY A 1 406 ? -6.703 7.762 -8.063 1.00 97.88 406 GLY A N 1
ATOM 2878 C CA . GLY A 1 406 ? -6.921 7.136 -6.761 1.00 97.88 406 GLY A CA 1
ATOM 2879 C C . GLY A 1 406 ? -6.619 8.081 -5.598 1.00 97.88 406 GLY A C 1
ATOM 2880 O O . GLY A 1 406 ? -7.487 8.334 -4.761 1.00 97.88 406 GLY A O 1
ATOM 2881 N N . VAL A 1 407 ? -5.391 8.598 -5.545 1.00 98.50 407 VAL A N 1
ATOM 2882 C CA . VAL A 1 407 ? -4.866 9.343 -4.394 1.00 98.50 407 VAL A CA 1
ATOM 2883 C C . VAL A 1 407 ? -4.177 10.626 -4.840 1.00 98.50 407 VAL A C 1
ATOM 2885 O O . VAL A 1 407 ? -3.317 10.608 -5.719 1.00 98.50 407 VAL A O 1
ATOM 2888 N N . TRP A 1 408 ? -4.481 11.729 -4.163 1.00 96.75 408 TRP A N 1
ATOM 2889 C CA . TRP A 1 408 ? -3.702 12.961 -4.241 1.00 96.75 408 TRP A CA 1
ATOM 2890 C C . TRP A 1 408 ? -3.146 13.319 -2.867 1.00 96.75 408 TRP A C 1
ATOM 2892 O O . TRP A 1 408 ? -3.888 13.322 -1.885 1.00 96.75 408 TRP A O 1
ATOM 2902 N N . MET A 1 409 ? -1.855 13.639 -2.798 1.00 94.25 409 MET A N 1
ATOM 2903 C CA . MET A 1 409 ? -1.179 14.091 -1.582 1.00 94.25 409 MET A CA 1
ATOM 2904 C C . MET A 1 409 ? -0.429 15.382 -1.879 1.00 94.25 409 MET A C 1
ATOM 2906 O O . MET A 1 409 ? 0.426 15.419 -2.767 1.00 94.25 409 MET A O 1
ATOM 2910 N N . GLY A 1 410 ? -0.725 16.453 -1.145 1.00 89.62 410 GLY A N 1
ATOM 2911 C CA . GLY A 1 410 ? -0.044 17.709 -1.409 1.00 89.62 410 GLY A CA 1
ATOM 2912 C C . GLY A 1 410 ? -0.357 18.882 -0.506 1.00 89.62 410 GLY A C 1
ATOM 2913 O O . GLY A 1 410 ? -1.090 18.792 0.477 1.00 89.62 410 GLY A O 1
ATOM 2914 N N . GLY A 1 411 ? 0.250 20.011 -0.865 1.00 83.12 411 GLY A N 1
ATOM 2915 C CA . GLY A 1 411 ? 0.110 21.273 -0.148 1.00 83.12 411 GLY A CA 1
ATOM 2916 C C . GLY A 1 411 ? 0.810 21.252 1.205 1.00 83.12 411 GLY A C 1
ATOM 2917 O O . GLY A 1 411 ? 0.195 21.563 2.199 1.00 83.12 411 GLY A O 1
ATOM 2918 N N . GLN A 1 412 ? 2.089 20.896 1.249 1.00 81.56 412 GLN A N 1
ATOM 2919 C CA . GLN A 1 412 ? 2.958 20.953 2.429 1.00 81.56 412 GLN A CA 1
ATOM 2920 C C . GLN A 1 412 ? 2.492 20.081 3.603 1.00 81.56 412 GLN A C 1
ATOM 2922 O O . GLN A 1 412 ? 2.245 20.599 4.682 1.00 81.56 412 GLN A O 1
ATOM 2927 N N . GLY A 1 413 ? 2.384 18.765 3.401 1.00 83.56 413 GLY A N 1
ATOM 2928 C CA . GLY A 1 413 ? 2.228 17.767 4.470 1.00 83.56 413 GLY A CA 1
ATOM 2929 C C . GLY A 1 413 ? 2.992 16.481 4.140 1.00 83.56 413 GLY A C 1
ATOM 2930 O O . GLY A 1 413 ? 3.366 16.274 2.984 1.00 83.56 413 GLY A O 1
ATOM 2931 N N . GLY A 1 414 ? 3.235 15.640 5.142 1.00 89.38 414 GLY A N 1
ATOM 2932 C CA . GLY A 1 414 ? 3.969 14.375 5.053 1.00 89.38 414 GLY A CA 1
ATOM 2933 C C . GLY A 1 414 ? 3.067 13.155 5.207 1.00 89.38 414 GLY A C 1
ATOM 2934 O O . GLY A 1 414 ? 3.326 12.276 6.029 1.00 89.38 414 GLY A O 1
ATOM 2935 N N . SER A 1 415 ? 1.959 13.125 4.462 1.00 94.56 415 SER A N 1
ATOM 2936 C CA . SER A 1 415 ? 1.055 11.969 4.436 1.00 94.56 415 SER A CA 1
ATOM 2937 C C . SER A 1 415 ? 1.741 10.713 3.893 1.00 94.56 415 SER A C 1
ATOM 2939 O O . SER A 1 415 ? 2.672 10.793 3.088 1.00 94.56 415 SER A O 1
ATOM 2941 N N . ARG A 1 416 ? 1.270 9.546 4.345 1.00 96.56 416 ARG A N 1
ATOM 2942 C CA . ARG A 1 416 ? 1.909 8.246 4.095 1.00 96.56 416 ARG A CA 1
ATOM 2943 C C . ARG A 1 416 ? 0.893 7.201 3.659 1.00 96.56 416 ARG A C 1
ATOM 2945 O O . ARG A 1 416 ? -0.211 7.157 4.207 1.00 96.56 416 ARG A O 1
ATOM 2952 N N . LEU A 1 417 ? 1.286 6.357 2.706 1.00 98.50 417 LEU A N 1
ATOM 2953 C CA . LEU A 1 417 ? 0.523 5.191 2.264 1.00 98.50 417 LEU A CA 1
ATOM 2954 C C . LEU A 1 417 ? 1.268 3.908 2.641 1.00 98.50 417 LEU A C 1
ATOM 2956 O O . LEU A 1 417 ? 2.423 3.734 2.259 1.00 98.50 417 LEU A O 1
ATOM 2960 N N . GLU A 1 418 ? 0.591 2.994 3.333 1.00 97.50 418 GLU A N 1
ATOM 2961 C CA . GLU A 1 418 ? 1.159 1.702 3.737 1.00 97.50 418 GLU A CA 1
ATOM 2962 C C . GLU A 1 418 ? 0.215 0.558 3.346 1.00 97.50 418 GLU A C 1
ATOM 2964 O O . GLU A 1 418 ? -0.990 0.636 3.579 1.00 97.50 418 GLU A O 1
ATOM 2969 N N . ASN A 1 419 ? 0.721 -0.528 2.760 1.00 95.44 419 ASN A N 1
ATOM 2970 C CA . ASN A 1 419 ? -0.091 -1.715 2.430 1.00 95.44 419 ASN A CA 1
ATOM 2971 C C . ASN A 1 419 ? -1.355 -1.398 1.601 1.00 95.44 419 ASN A C 1
ATOM 2973 O O . ASN A 1 419 ? -2.420 -1.987 1.806 1.00 95.44 419 ASN A O 1
ATOM 2977 N N . CYS A 1 420 ? -1.274 -0.414 0.705 1.00 98.56 420 CYS A N 1
ATOM 2978 C CA . CYS A 1 420 ? -2.411 0.022 -0.097 1.00 98.56 420 CYS A CA 1
ATOM 2979 C C . CYS A 1 420 ? -2.36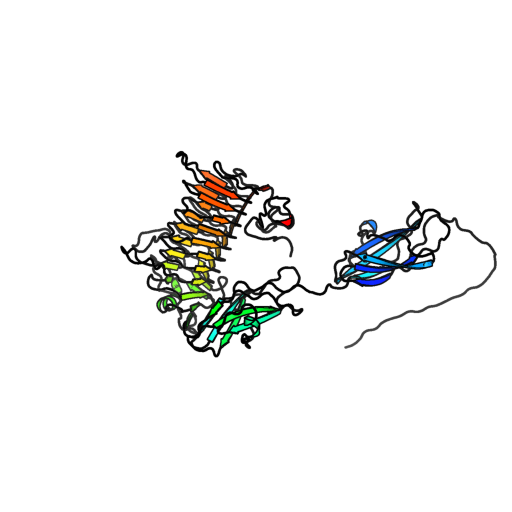8 -0.572 -1.507 1.00 98.56 420 CYS A C 1
ATOM 2981 O O . CYS A 1 420 ? -1.305 -0.690 -2.115 1.00 98.56 420 CYS A O 1
ATOM 2983 N N . LEU A 1 421 ? -3.542 -0.884 -2.053 1.00 98.56 421 LEU A N 1
ATOM 2984 C CA . LEU A 1 421 ? -3.727 -1.266 -3.452 1.00 98.56 421 LEU A CA 1
ATOM 2985 C C . LEU A 1 421 ? -4.378 -0.107 -4.213 1.00 98.56 421 LEU A C 1
ATOM 2987 O O . LEU A 1 421 ? -5.515 0.256 -3.933 1.00 98.56 421 LEU A O 1
ATOM 2991 N N . ILE A 1 422 ? -3.675 0.466 -5.184 1.00 98.88 422 ILE A N 1
ATOM 2992 C CA . ILE A 1 422 ? -4.158 1.542 -6.052 1.00 98.88 422 ILE A CA 1
ATOM 2993 C C . ILE A 1 422 ? -4.295 0.978 -7.462 1.00 98.88 422 ILE A C 1
ATOM 2995 O O . ILE A 1 422 ? -3.287 0.712 -8.118 1.00 98.88 422 ILE A O 1
ATOM 2999 N N . GLU A 1 423 ? -5.527 0.770 -7.924 1.00 98.69 423 GLU A N 1
ATOM 3000 C CA . GLU A 1 423 ? -5.788 0.054 -9.174 1.00 98.69 423 GLU A CA 1
ATOM 3001 C C . GLU A 1 423 ? -6.918 0.607 -10.039 1.00 98.69 423 GLU A C 1
ATOM 3003 O O . GLU A 1 423 ? -7.887 1.157 -9.529 1.00 98.69 423 GLU A O 1
ATOM 3008 N N . ASP A 1 424 ? -6.831 0.420 -11.355 1.00 98.44 424 ASP A N 1
ATOM 3009 C CA . ASP A 1 424 ? -7.890 0.795 -12.302 1.00 98.44 424 ASP A CA 1
ATOM 3010 C C . ASP A 1 424 ? -8.339 2.274 -12.179 1.00 98.44 424 ASP A C 1
ATOM 3012 O O . ASP A 1 424 ? -9.522 2.585 -12.345 1.00 98.44 424 ASP A O 1
ATOM 3016 N N . ASN A 1 425 ? -7.436 3.198 -11.824 1.00 98.69 425 ASN A N 1
ATOM 3017 C CA . ASN A 1 425 ? -7.745 4.630 -11.714 1.00 98.69 425 ASN A CA 1
ATOM 3018 C C . ASN A 1 425 ? -7.271 5.412 -12.952 1.00 98.69 425 ASN A C 1
ATOM 3020 O O . ASN A 1 425 ? -6.318 5.017 -13.627 1.00 98.69 425 ASN A O 1
ATOM 3024 N N . ASP A 1 426 ? -7.941 6.530 -13.243 1.00 97.56 426 ASP A N 1
ATOM 3025 C CA . ASP A 1 426 ? -7.705 7.376 -14.422 1.00 97.56 426 ASP A CA 1
ATOM 3026 C C . ASP A 1 426 ? -7.446 8.836 -14.016 1.00 97.56 426 ASP A C 1
ATOM 3028 O O . ASP A 1 426 ? -8.186 9.407 -13.209 1.00 97.56 426 ASP A O 1
ATOM 3032 N N . ALA A 1 427 ? -6.411 9.463 -14.577 1.00 96.31 427 ALA A N 1
ATOM 3033 C CA . ALA A 1 427 ? -6.155 10.893 -14.388 1.00 96.31 427 ALA A CA 1
ATOM 3034 C C . ALA A 1 427 ? -5.451 11.544 -15.586 1.00 96.31 427 ALA A C 1
ATOM 3036 O O . ALA A 1 427 ? -5.008 10.861 -16.505 1.00 96.31 427 ALA A O 1
ATOM 3037 N N . GLU A 1 428 ? -5.292 12.870 -15.583 1.00 94.88 428 GLU A N 1
ATOM 3038 C CA . GLU A 1 428 ? -4.362 13.516 -16.519 1.00 94.88 428 GLU A CA 1
ATOM 3039 C C . GLU A 1 428 ? -2.914 13.304 -16.071 1.00 94.88 428 GLU A C 1
ATOM 3041 O O . GLU A 1 428 ? -2.059 12.907 -16.869 1.00 94.88 428 GLU A O 1
ATOM 3046 N N . TYR A 1 429 ? -2.663 13.494 -14.775 1.00 95.50 429 TYR A N 1
ATOM 3047 C CA . TYR A 1 429 ? -1.378 13.245 -14.136 1.00 95.50 429 TYR A CA 1
ATOM 3048 C C . TYR A 1 429 ? -1.543 12.330 -12.929 1.00 95.50 429 TYR A C 1
ATOM 3050 O O . TYR A 1 429 ? -2.399 12.577 -12.078 1.00 95.50 429 TYR A O 1
ATOM 3058 N N . GLY A 1 430 ? -0.687 11.314 -12.809 1.00 97.19 430 GLY A N 1
ATOM 3059 C CA . GLY A 1 430 ? -0.751 10.401 -11.669 1.00 97.19 430 GLY A CA 1
ATOM 3060 C C . GLY A 1 430 ? -2.028 9.568 -11.712 1.00 97.19 430 GLY A C 1
ATOM 3061 O O . GLY A 1 430 ? -2.925 9.793 -10.902 1.00 97.19 430 GLY A O 1
ATOM 3062 N N . GLY A 1 431 ? -2.139 8.645 -12.672 1.00 97.50 431 GLY A N 1
ATOM 3063 C CA . GLY A 1 431 ? -3.343 7.820 -12.847 1.00 97.50 431 GLY A CA 1
ATOM 3064 C C . GLY A 1 431 ? -3.760 7.159 -11.534 1.00 97.50 431 GLY A C 1
ATOM 3065 O O . GLY A 1 431 ? -4.906 7.280 -11.106 1.00 97.50 431 GLY A O 1
ATOM 3066 N N . GLY A 1 432 ? -2.792 6.556 -10.840 1.00 98.44 432 GLY A N 1
ATOM 3067 C CA . GLY A 1 432 ? -2.960 6.067 -9.476 1.00 98.44 432 GLY A CA 1
ATOM 3068 C C . GLY A 1 432 ? -2.773 7.166 -8.432 1.00 98.44 432 GLY A C 1
ATOM 3069 O O . GLY A 1 432 ? -3.716 7.516 -7.718 1.00 98.44 432 GLY A O 1
ATOM 3070 N N . VAL A 1 433 ? -1.546 7.686 -8.328 1.00 98.69 433 VAL A N 1
ATOM 3071 C CA . VAL A 1 433 ? -1.115 8.593 -7.251 1.00 98.69 433 VAL A CA 1
ATOM 3072 C C . VAL A 1 433 ? -0.524 9.886 -7.811 1.00 98.69 433 VAL A C 1
ATOM 3074 O O . VAL A 1 433 ? 0.273 9.869 -8.746 1.00 98.69 433 VAL A O 1
ATOM 3077 N N . TYR A 1 434 ? -0.858 11.019 -7.202 1.00 97.88 434 TYR A N 1
ATOM 3078 C CA . TYR A 1 434 ? -0.207 12.299 -7.471 1.00 97.88 434 TYR A CA 1
ATOM 3079 C C . TYR A 1 434 ? 0.334 12.905 -6.176 1.00 97.88 434 TYR A C 1
ATOM 3081 O O . TYR A 1 434 ? -0.413 13.083 -5.214 1.00 97.88 434 TYR A O 1
ATOM 3089 N N . MET A 1 435 ? 1.630 13.217 -6.155 1.00 97.06 435 MET A N 1
ATOM 3090 C CA . MET A 1 435 ? 2.333 13.783 -5.003 1.00 97.06 435 MET A CA 1
ATOM 3091 C C . MET A 1 435 ? 2.948 15.127 -5.364 1.00 97.06 435 MET A C 1
ATOM 3093 O O . MET A 1 435 ? 3.743 15.215 -6.306 1.00 97.06 435 MET A O 1
ATOM 3097 N N . ILE A 1 436 ? 2.603 16.168 -4.605 1.00 94.38 436 ILE A N 1
ATOM 3098 C CA . ILE A 1 436 ? 3.067 17.521 -4.903 1.00 94.38 436 ILE A CA 1
ATOM 3099 C C . ILE A 1 436 ? 3.356 18.372 -3.668 1.00 94.38 436 ILE A C 1
ATOM 3101 O O . ILE A 1 436 ? 2.534 18.473 -2.762 1.00 94.38 436 ILE A O 1
ATOM 3105 N N . ASN A 1 437 ? 4.480 19.092 -3.691 1.00 90.69 437 ASN A N 1
ATOM 3106 C CA . ASN A 1 437 ? 4.840 20.098 -2.685 1.00 90.69 437 ASN A CA 1
ATOM 3107 C C . ASN A 1 437 ? 4.785 19.540 -1.255 1.00 90.69 437 ASN A C 1
ATOM 3109 O O . ASN A 1 437 ? 3.936 19.970 -0.479 1.00 90.69 437 ASN A O 1
ATOM 3113 N N . SER A 1 438 ? 5.644 18.589 -0.891 1.00 88.19 438 SER A N 1
ATOM 3114 C CA . SER A 1 438 ? 5.659 18.048 0.475 1.00 88.19 438 SER A CA 1
ATOM 3115 C C . SER A 1 438 ? 6.575 18.854 1.392 1.00 88.19 438 SER A C 1
ATOM 3117 O O . SER A 1 438 ? 7.663 19.243 0.991 1.00 88.19 438 SER A O 1
ATOM 3119 N N . GLU A 1 439 ? 6.145 19.085 2.629 1.00 85.50 439 GLU A N 1
ATOM 3120 C CA . GLU A 1 439 ? 6.984 19.542 3.742 1.00 85.50 439 GLU A CA 1
ATOM 3121 C C . GLU A 1 439 ? 6.259 19.085 5.022 1.00 85.50 439 GLU A C 1
ATOM 3123 O O . GLU A 1 439 ? 5.301 19.765 5.387 1.00 85.50 439 GLU A O 1
ATOM 3128 N N . PRO A 1 440 ? 6.608 17.965 5.695 1.00 86.50 440 PRO A N 1
ATOM 3129 C CA . PRO A 1 440 ? 7.801 17.105 5.574 1.00 86.50 440 PRO A CA 1
ATOM 3130 C C . PRO A 1 440 ? 7.736 16.050 4.435 1.00 86.50 440 PRO A C 1
ATOM 3132 O O . PRO A 1 440 ? 7.107 16.278 3.405 1.00 86.50 440 PRO A O 1
ATOM 3135 N N . VAL A 1 441 ? 8.477 14.941 4.567 1.00 92.75 441 VAL A N 1
ATOM 3136 C CA . VAL A 1 441 ? 8.586 13.826 3.602 1.00 92.75 441 VAL A CA 1
ATOM 3137 C C . VAL A 1 441 ? 7.259 13.066 3.463 1.00 92.75 441 VAL A C 1
ATOM 3139 O O . VAL A 1 441 ? 6.578 12.833 4.458 1.00 92.75 441 VAL A O 1
ATOM 3142 N N . MET A 1 442 ? 6.913 12.654 2.240 1.00 96.38 442 MET A N 1
ATOM 3143 C CA . MET A 1 442 ? 5.831 11.702 1.949 1.00 96.38 442 MET A CA 1
ATOM 3144 C C . MET A 1 442 ? 6.403 10.304 1.712 1.00 96.38 442 MET A C 1
ATOM 3146 O O . MET A 1 442 ? 7.482 10.175 1.125 1.00 96.38 442 MET A O 1
ATOM 3150 N N . SER A 1 443 ? 5.657 9.264 2.101 1.00 97.06 443 SER A N 1
ATOM 3151 C CA . SER A 1 443 ? 6.099 7.883 1.890 1.00 97.06 443 SER A CA 1
ATOM 3152 C C . SER A 1 443 ? 5.054 6.941 1.298 1.00 97.06 443 SER A C 1
ATOM 3154 O O . SER A 1 443 ? 3.847 7.083 1.520 1.00 97.06 443 SER A O 1
ATOM 3156 N N . LEU A 1 444 ? 5.548 5.973 0.523 1.00 98.38 444 LEU A N 1
ATOM 3157 C CA . LEU A 1 444 ? 4.806 4.821 0.020 1.00 98.38 444 LEU A CA 1
ATOM 3158 C C . LEU A 1 444 ? 5.571 3.552 0.397 1.00 98.38 444 LEU A C 1
ATOM 3160 O O . LEU A 1 444 ? 6.673 3.327 -0.105 1.00 98.38 444 LEU A O 1
ATOM 3164 N N . SER A 1 445 ? 4.983 2.708 1.239 1.00 97.31 445 SER A N 1
ATOM 3165 C CA . SER A 1 445 ? 5.593 1.440 1.638 1.00 97.31 445 SER A CA 1
ATOM 3166 C C . SER A 1 445 ? 4.649 0.268 1.407 1.00 97.31 445 SER A C 1
ATOM 3168 O O . SER A 1 445 ? 3.442 0.347 1.662 1.00 97.31 445 SER A O 1
ATOM 3170 N N . ASN A 1 446 ? 5.196 -0.839 0.901 1.00 95.12 446 ASN A N 1
ATOM 3171 C CA . ASN A 1 446 ? 4.461 -2.098 0.724 1.00 95.12 446 ASN A CA 1
ATOM 3172 C C . ASN A 1 446 ? 3.161 -1.937 -0.088 1.00 95.12 446 ASN A C 1
ATOM 3174 O O . ASN A 1 446 ? 2.165 -2.621 0.147 1.00 95.12 446 ASN A O 1
ATOM 3178 N N . CYS A 1 447 ? 3.140 -0.983 -1.018 1.00 98.44 447 CYS A N 1
ATOM 3179 C CA . CYS A 1 447 ? 1.966 -0.693 -1.826 1.00 98.44 447 CYS A CA 1
ATOM 3180 C C . CYS A 1 447 ? 1.986 -1.488 -3.138 1.00 98.44 447 CYS A C 1
ATOM 3182 O O . CYS A 1 447 ? 3.029 -1.938 -3.618 1.00 98.44 447 CYS A O 1
ATOM 3184 N N . VAL A 1 448 ? 0.817 -1.609 -3.762 1.00 98.44 448 VAL A N 1
ATOM 3185 C CA . VAL A 1 448 ? 0.664 -2.105 -5.131 1.00 98.44 448 VAL A CA 1
ATOM 3186 C C . VAL A 1 448 ? -0.040 -1.030 -5.949 1.00 98.44 448 VAL A C 1
ATOM 3188 O O . VAL A 1 448 ? -1.198 -0.717 -5.692 1.00 98.44 448 VAL A O 1
ATOM 3191 N N . ILE A 1 449 ? 0.646 -0.468 -6.940 1.00 98.81 449 ILE A N 1
ATOM 3192 C CA . ILE A 1 449 ? 0.101 0.511 -7.885 1.00 98.81 449 ILE A CA 1
ATOM 3193 C C . ILE A 1 449 ? -0.014 -0.183 -9.237 1.00 98.81 449 ILE A C 1
ATOM 3195 O O . ILE A 1 449 ? 1.010 -0.435 -9.881 1.00 98.81 449 ILE A O 1
ATOM 3199 N N . ARG A 1 450 ? -1.234 -0.520 -9.665 1.00 98.38 450 ARG A N 1
ATOM 3200 C CA . ARG A 1 450 ? -1.432 -1.318 -10.878 1.00 98.38 450 ARG A CA 1
ATOM 3201 C C . ARG A 1 450 ? -2.526 -0.861 -11.813 1.00 98.38 450 ARG A C 1
ATOM 3203 O O . ARG A 1 450 ? -3.527 -0.331 -11.364 1.00 98.38 450 ARG A O 1
ATOM 3210 N N . ASP A 1 451 ? -2.359 -1.122 -13.102 1.00 98.38 451 ASP A N 1
ATOM 3211 C CA . ASP A 1 451 ? -3.426 -0.950 -14.098 1.00 98.38 451 ASP A CA 1
ATOM 3212 C C . ASP A 1 451 ? -4.061 0.461 -14.094 1.00 98.38 451 ASP A C 1
ATOM 3214 O O . ASP A 1 451 ? -5.211 0.656 -14.485 1.00 98.38 451 ASP A O 1
ATOM 3218 N N . ASN A 1 452 ? -3.315 1.474 -13.639 1.00 98.88 452 ASN A N 1
ATOM 3219 C CA . ASN A 1 452 ? -3.764 2.861 -13.642 1.00 98.88 452 ASN A CA 1
ATOM 3220 C C . ASN A 1 452 ? -3.348 3.549 -14.943 1.00 98.88 452 ASN A C 1
ATOM 3222 O O . ASN A 1 452 ? -2.309 3.233 -15.527 1.00 98.88 452 ASN A O 1
ATOM 3226 N N . THR A 1 453 ? -4.147 4.516 -15.391 1.00 98.62 453 THR A N 1
ATOM 3227 C CA . THR A 1 453 ? -3.926 5.228 -16.653 1.00 98.62 453 THR A CA 1
ATOM 3228 C C . THR A 1 453 ? -3.808 6.734 -16.437 1.00 98.62 453 THR A C 1
ATOM 3230 O O . THR A 1 453 ? -4.625 7.343 -15.752 1.00 98.62 453 THR A O 1
ATOM 3233 N N . ALA A 1 454 ? -2.797 7.348 -17.054 1.00 97.94 454 ALA A N 1
ATOM 3234 C CA . ALA A 1 454 ? -2.646 8.794 -17.145 1.00 97.94 454 ALA A CA 1
ATOM 3235 C C . ALA A 1 454 ? -2.723 9.269 -18.605 1.00 97.94 454 ALA A C 1
ATOM 3237 O O . ALA A 1 454 ? -2.002 8.765 -19.473 1.00 97.94 454 ALA A O 1
ATOM 3238 N N . THR A 1 455 ? -3.538 10.284 -18.900 1.00 96.25 455 THR A N 1
ATOM 3239 C CA . THR A 1 455 ? -3.610 10.849 -20.260 1.00 96.25 455 THR A CA 1
ATOM 3240 C C . THR A 1 455 ? -2.412 11.727 -20.611 1.00 96.25 455 THR A C 1
ATOM 3242 O O . THR A 1 455 ? -2.264 12.096 -21.774 1.00 96.25 455 THR A O 1
ATOM 3245 N N . LEU A 1 456 ? -1.559 12.073 -19.641 1.00 94.69 456 LEU A N 1
ATOM 3246 C CA . LEU A 1 456 ? -0.299 12.780 -19.865 1.00 94.69 456 LEU A CA 1
ATOM 3247 C C . LEU A 1 456 ? 0.868 12.004 -19.251 1.00 94.69 456 LEU A C 1
ATOM 3249 O O . LEU A 1 456 ? 1.587 11.319 -19.979 1.00 94.69 456 LEU A O 1
ATOM 3253 N N . ALA A 1 457 ? 1.076 12.078 -17.936 1.00 96.75 457 ALA A N 1
ATOM 3254 C CA . ALA A 1 457 ? 2.285 11.531 -17.320 1.00 96.75 457 ALA A CA 1
ATOM 3255 C C . ALA A 1 457 ? 2.051 10.858 -15.967 1.00 96.75 457 ALA A C 1
ATOM 3257 O O . ALA A 1 457 ? 1.176 11.265 -15.205 1.00 96.75 457 ALA A O 1
ATOM 3258 N N . GLY A 1 458 ? 2.893 9.871 -15.651 1.00 97.44 458 GLY A N 1
ATOM 3259 C CA . GLY A 1 458 ? 2.829 9.147 -14.383 1.00 97.44 458 GLY A CA 1
ATOM 3260 C C . GLY A 1 458 ? 1.612 8.233 -14.333 1.00 97.44 458 GLY A C 1
ATOM 3261 O O . GLY A 1 458 ? 0.679 8.508 -13.588 1.00 97.44 458 GLY A O 1
ATOM 3262 N N . GLY A 1 459 ? 1.589 7.176 -15.148 1.00 98.06 459 GLY A N 1
ATOM 3263 C CA . GLY A 1 459 ? 0.459 6.238 -15.179 1.00 98.06 459 GLY A CA 1
ATOM 3264 C C . GLY A 1 459 ? 0.193 5.654 -13.794 1.00 98.06 459 GLY A C 1
ATOM 3265 O O . GLY A 1 459 ? -0.921 5.737 -13.285 1.00 98.06 459 GLY A O 1
ATOM 3266 N N . GLY A 1 460 ? 1.249 5.161 -13.144 1.00 98.56 460 GLY A N 1
ATOM 3267 C CA . GLY A 1 460 ? 1.207 4.757 -11.743 1.00 98.56 460 GLY A CA 1
ATOM 3268 C C . GLY A 1 460 ? 1.249 5.963 -10.807 1.00 98.56 460 GLY A C 1
ATOM 3269 O O . GLY A 1 460 ? 0.305 6.190 -10.050 1.00 98.56 460 GLY A O 1
ATOM 3270 N N . SER A 1 461 ? 2.333 6.743 -10.863 1.00 98.62 461 SER A N 1
ATOM 3271 C CA . SER A 1 461 ? 2.513 7.912 -9.996 1.00 98.62 461 SER A CA 1
ATOM 3272 C C . SER A 1 461 ? 3.198 9.095 -10.677 1.00 98.62 461 SER A C 1
ATOM 3274 O O . SER A 1 461 ? 4.126 8.929 -11.474 1.00 98.62 461 SER A O 1
ATOM 3276 N N . TYR A 1 462 ? 2.755 10.301 -10.323 1.00 98.38 462 TYR A N 1
ATOM 3277 C CA . TYR A 1 462 ? 3.388 11.566 -10.684 1.00 98.38 462 TYR A CA 1
ATOM 3278 C C . TYR A 1 462 ? 3.876 12.283 -9.421 1.00 98.38 462 TYR A C 1
ATOM 3280 O O . TYR A 1 462 ? 3.108 12.496 -8.485 1.00 98.38 462 TYR A O 1
ATOM 3288 N N . ILE A 1 463 ? 5.151 12.670 -9.402 1.00 97.50 463 ILE A N 1
ATOM 3289 C CA . ILE A 1 463 ? 5.859 13.150 -8.211 1.00 97.50 463 ILE A CA 1
ATOM 3290 C C . ILE A 1 463 ? 6.547 14.473 -8.531 1.00 97.50 463 ILE A C 1
ATOM 3292 O O . ILE A 1 463 ? 7.374 14.536 -9.444 1.00 97.50 463 ILE A O 1
ATOM 3296 N N . ASN A 1 464 ? 6.234 15.538 -7.790 1.00 95.00 464 ASN A N 1
ATOM 3297 C CA . ASN A 1 464 ? 6.804 16.858 -8.048 1.00 95.00 464 ASN A CA 1
ATOM 3298 C C . ASN A 1 464 ? 7.014 17.701 -6.785 1.00 95.00 464 ASN A C 1
ATOM 3300 O O . ASN A 1 464 ? 6.065 18.048 -6.092 1.00 95.00 464 ASN A O 1
ATOM 3304 N N . ASN A 1 465 ? 8.257 18.115 -6.552 1.00 93.75 465 ASN A N 1
ATOM 3305 C CA . ASN A 1 465 ? 8.681 18.939 -5.423 1.00 93.75 465 ASN A CA 1
ATOM 3306 C C . ASN A 1 465 ? 8.344 18.273 -4.079 1.00 93.75 465 ASN A C 1
ATOM 3308 O O . ASN A 1 465 ? 7.605 18.817 -3.260 1.00 93.75 465 ASN A O 1
ATOM 3312 N N . VAL A 1 466 ? 8.842 17.051 -3.895 1.00 95.12 466 VAL A N 1
ATOM 3313 C CA . VAL A 1 466 ? 8.522 16.183 -2.753 1.00 95.12 466 VAL A CA 1
ATOM 3314 C C . VAL A 1 466 ? 9.810 15.635 -2.140 1.00 95.12 466 VAL A C 1
ATOM 3316 O O . VAL A 1 466 ? 10.714 15.229 -2.865 1.00 95.12 466 VAL A O 1
ATOM 3319 N N . GLY A 1 467 ? 9.891 15.586 -0.814 1.00 96.00 467 GLY A N 1
ATOM 3320 C CA . GLY A 1 467 ? 10.775 14.646 -0.127 1.00 96.00 467 GLY A CA 1
ATOM 3321 C C . GLY A 1 467 ? 10.132 13.264 -0.161 1.00 96.00 467 GLY A C 1
ATOM 3322 O O . GLY A 1 467 ? 9.034 13.112 0.371 1.00 96.00 467 GLY A O 1
ATOM 3323 N N . LEU A 1 468 ? 10.760 12.296 -0.832 1.00 97.44 468 LEU A N 1
ATOM 3324 C CA . LEU A 1 468 ? 10.158 10.994 -1.139 1.00 97.44 468 LEU A CA 1
ATOM 3325 C C . LEU A 1 468 ? 10.888 9.842 -0.448 1.00 97.44 468 LEU A C 1
ATOM 3327 O O . LEU A 1 468 ? 12.096 9.690 -0.616 1.00 97.44 468 LEU A O 1
ATOM 3331 N N . GLU A 1 469 ? 10.113 8.976 0.198 1.00 98.31 469 GLU A N 1
ATOM 3332 C CA . GLU A 1 469 ? 10.534 7.644 0.636 1.00 98.31 469 GLU A CA 1
ATOM 3333 C C . GLU A 1 469 ? 9.627 6.591 -0.004 1.00 98.31 469 GLU A C 1
ATOM 3335 O O . GLU A 1 469 ? 8.417 6.576 0.224 1.00 98.31 469 GLU A O 1
ATOM 3340 N N . MET A 1 470 ? 10.183 5.717 -0.838 1.00 98.69 470 MET A N 1
ATOM 3341 C CA . MET A 1 470 ? 9.406 4.664 -1.491 1.00 98.69 470 MET A CA 1
ATOM 3342 C C . MET A 1 470 ? 10.097 3.317 -1.334 1.00 98.69 470 MET A C 1
ATOM 3344 O O . MET A 1 470 ? 11.168 3.105 -1.900 1.00 98.69 470 MET A O 1
ATOM 3348 N N . GLU A 1 471 ? 9.466 2.404 -0.599 1.00 97.88 471 GLU A N 1
ATOM 3349 C CA . GLU A 1 471 ? 10.012 1.076 -0.315 1.00 97.88 471 GLU A CA 1
ATOM 3350 C C . GLU A 1 471 ? 9.050 -0.053 -0.654 1.00 97.88 471 GLU A C 1
ATOM 3352 O O . GLU A 1 471 ? 7.827 0.086 -0.533 1.00 97.88 471 GLU A O 1
ATOM 3357 N N . SER A 1 472 ? 9.616 -1.195 -1.053 1.00 96.19 472 SER A N 1
ATOM 3358 C CA . SER A 1 472 ? 8.902 -2.476 -1.148 1.00 96.19 472 SER A CA 1
ATOM 3359 C C . SER A 1 472 ? 7.589 -2.384 -1.930 1.00 96.19 472 SER A C 1
ATOM 3361 O O . SER A 1 472 ? 6.610 -3.057 -1.625 1.00 96.19 472 SER A O 1
ATOM 3363 N N . THR A 1 473 ? 7.539 -1.495 -2.923 1.00 98.44 473 THR A N 1
ATOM 3364 C CA . THR A 1 473 ? 6.311 -1.164 -3.645 1.00 98.44 473 THR A CA 1
ATOM 3365 C C . THR A 1 473 ? 6.356 -1.750 -5.049 1.00 98.44 473 THR A C 1
ATOM 3367 O O . THR A 1 473 ? 7.346 -1.624 -5.778 1.00 98.44 473 THR A O 1
ATOM 3370 N N . LEU A 1 474 ? 5.261 -2.399 -5.437 1.00 98.06 474 LEU A N 1
ATOM 3371 C CA . LEU A 1 474 ? 5.074 -2.967 -6.765 1.00 98.06 474 LEU A CA 1
ATOM 3372 C C . LEU A 1 474 ? 4.300 -1.975 -7.644 1.00 98.06 474 LEU A C 1
ATOM 3374 O O . LEU A 1 474 ? 3.147 -1.658 -7.370 1.00 98.06 474 LEU A O 1
ATOM 3378 N N . VAL A 1 475 ? 4.920 -1.513 -8.726 1.00 98.75 475 VAL A N 1
ATOM 3379 C CA . VAL A 1 475 ? 4.335 -0.617 -9.731 1.00 98.75 475 VAL A CA 1
ATOM 3380 C C . VAL A 1 475 ? 4.246 -1.372 -11.051 1.00 98.75 475 VAL A C 1
ATOM 3382 O O . VAL A 1 475 ? 5.267 -1.543 -11.723 1.00 98.75 475 VAL A O 1
ATOM 3385 N N . TYR A 1 476 ? 3.057 -1.843 -11.437 1.00 96.44 476 TYR A N 1
ATOM 3386 C CA . TYR A 1 476 ? 2.937 -2.675 -12.636 1.00 96.44 476 TYR A CA 1
ATOM 3387 C C . TYR A 1 476 ? 1.726 -2.432 -13.522 1.00 96.44 476 TYR A C 1
ATOM 3389 O O . TYR A 1 476 ? 0.670 -2.042 -13.053 1.00 96.44 476 TYR A O 1
ATOM 3397 N N . GLY A 1 477 ? 1.862 -2.683 -14.824 1.00 97.06 477 GLY A N 1
ATOM 3398 C CA . GLY A 1 477 ? 0.727 -2.591 -15.752 1.00 97.06 477 GLY A CA 1
ATOM 3399 C C . GLY A 1 477 ? 0.141 -1.182 -15.907 1.00 97.06 477 GLY A C 1
ATOM 3400 O O . GLY A 1 477 ? -0.904 -1.020 -16.525 1.00 97.06 477 GLY A O 1
ATOM 3401 N N . ASN A 1 478 ? 0.790 -0.146 -15.368 1.00 98.81 478 ASN A N 1
ATOM 3402 C CA . ASN A 1 478 ? 0.292 1.220 -15.475 1.00 98.81 478 ASN A CA 1
ATOM 3403 C C . ASN A 1 478 ? 0.648 1.822 -16.837 1.00 98.81 478 ASN A C 1
ATOM 3405 O O . ASN A 1 478 ? 1.688 1.502 -17.419 1.00 98.81 478 ASN A O 1
ATOM 3409 N N . ALA A 1 479 ? -0.189 2.728 -17.334 1.00 98.62 479 ALA A N 1
ATOM 3410 C CA . ALA A 1 479 ? -0.037 3.330 -18.649 1.00 98.62 479 ALA A CA 1
ATOM 3411 C C . ALA A 1 479 ? -0.052 4.861 -18.590 1.00 98.62 479 ALA A C 1
ATOM 3413 O O . ALA A 1 479 ? -0.903 5.460 -17.941 1.00 98.62 479 ALA A O 1
ATOM 3414 N N . ALA A 1 480 ? 0.850 5.512 -19.322 1.00 98.25 480 ALA A N 1
ATOM 3415 C CA . ALA A 1 480 ? 0.795 6.947 -19.583 1.00 98.25 480 ALA A CA 1
ATOM 3416 C C . ALA A 1 480 ? 0.840 7.215 -21.088 1.00 98.25 480 ALA A C 1
ATOM 3418 O O . ALA A 1 480 ? 1.611 6.589 -21.817 1.00 98.25 480 ALA A O 1
ATOM 3419 N N . PHE A 1 481 ? 0.037 8.167 -21.563 1.00 97.31 481 PHE A N 1
ATOM 3420 C CA . PHE A 1 481 ? -0.003 8.491 -22.990 1.00 97.31 481 PHE A CA 1
ATOM 3421 C C . PHE A 1 481 ? 1.262 9.208 -23.489 1.00 97.31 481 PHE A C 1
ATOM 3423 O O . PHE A 1 481 ? 1.627 9.035 -24.648 1.00 97.31 481 PHE A O 1
ATOM 3430 N N . ASP A 1 482 ? 1.940 9.997 -22.648 1.00 95.31 482 ASP A N 1
ATOM 3431 C CA . ASP A 1 482 ? 3.161 10.729 -23.021 1.00 95.31 482 ASP A CA 1
ATOM 3432 C C . ASP A 1 482 ? 4.403 10.082 -22.388 1.00 95.31 482 ASP A C 1
ATOM 3434 O O . ASP A 1 482 ? 5.263 9.544 -23.097 1.00 95.31 482 ASP A O 1
ATOM 3438 N N . ARG A 1 483 ? 4.498 10.082 -21.047 1.00 95.25 483 ARG A N 1
ATOM 3439 C CA . ARG A 1 483 ? 5.733 9.673 -20.358 1.00 95.25 483 ARG A CA 1
ATOM 3440 C C . ARG A 1 483 ? 5.574 9.153 -18.936 1.00 95.25 483 ARG A C 1
ATOM 3442 O O . ARG A 1 483 ? 4.670 9.569 -18.220 1.00 95.25 483 ARG A O 1
ATOM 3449 N N . GLY A 1 484 ? 6.522 8.323 -18.499 1.00 95.69 484 GLY A N 1
ATOM 3450 C CA . GLY A 1 484 ? 6.541 7.788 -17.135 1.00 95.69 484 GLY A CA 1
ATOM 3451 C C . GLY A 1 484 ? 5.357 6.856 -16.909 1.00 95.69 484 GLY A C 1
ATOM 3452 O O . GLY A 1 484 ? 4.458 7.186 -16.142 1.00 95.69 484 GLY A O 1
ATOM 3453 N N . GLY A 1 485 ? 5.321 5.731 -17.628 1.00 97.50 485 GLY A N 1
ATOM 3454 C CA . GLY A 1 485 ? 4.217 4.768 -17.529 1.00 97.50 485 GLY A CA 1
ATOM 3455 C C . GLY A 1 485 ? 4.029 4.279 -16.094 1.00 97.50 485 GLY A C 1
ATOM 3456 O O . GLY A 1 485 ? 2.928 4.348 -15.558 1.00 97.50 485 GLY A O 1
ATOM 3457 N N . GLY A 1 486 ? 5.123 3.879 -15.442 1.00 98.31 486 GLY A N 1
ATOM 3458 C CA . GLY A 1 486 ? 5.144 3.606 -14.007 1.00 98.31 486 GLY A CA 1
ATOM 3459 C C . GLY A 1 486 ? 5.202 4.900 -13.199 1.00 98.31 486 GLY A C 1
ATOM 3460 O O . GLY A 1 486 ? 4.225 5.280 -12.557 1.00 98.31 486 GLY A O 1
ATOM 3461 N N . LEU A 1 487 ? 6.347 5.583 -13.243 1.00 98.56 487 LEU A N 1
ATOM 3462 C CA . LEU A 1 487 ? 6.647 6.751 -12.417 1.00 98.56 487 LEU A CA 1
ATOM 3463 C C . LEU A 1 487 ? 7.125 7.935 -13.265 1.00 98.56 487 LEU A C 1
ATOM 3465 O O . LEU A 1 487 ? 8.014 7.798 -14.110 1.00 98.56 487 LEU A O 1
ATOM 3469 N N . TYR A 1 488 ? 6.594 9.121 -12.982 1.00 97.81 488 TYR A N 1
ATOM 3470 C CA . TYR A 1 488 ? 7.155 10.392 -13.433 1.00 97.81 488 TYR A CA 1
ATOM 3471 C C . TYR A 1 488 ? 7.628 11.204 -12.228 1.00 97.81 488 TYR A C 1
ATOM 3473 O O . TYR A 1 488 ? 6.828 11.557 -11.366 1.00 97.81 488 TYR A O 1
ATOM 3481 N N . VAL A 1 489 ? 8.920 11.515 -12.178 1.00 96.25 489 VAL A N 1
ATOM 3482 C CA . VAL A 1 489 ? 9.583 12.189 -11.057 1.00 96.25 489 VAL A CA 1
ATOM 3483 C C . VAL A 1 489 ? 10.167 13.503 -11.552 1.00 96.25 489 VAL A C 1
ATOM 3485 O O . VAL A 1 489 ? 11.070 13.492 -12.379 1.00 96.25 489 VAL A O 1
ATOM 3488 N N . ALA A 1 490 ? 9.643 14.632 -11.080 1.00 91.31 490 ALA A N 1
ATOM 3489 C CA . ALA A 1 490 ? 9.992 15.959 -11.580 1.00 91.31 490 ALA A CA 1
ATOM 3490 C C . ALA A 1 490 ? 10.940 16.744 -10.675 1.00 91.31 490 ALA A C 1
ATOM 3492 O O . ALA A 1 490 ? 11.883 17.336 -11.159 1.00 91.31 490 ALA A O 1
ATOM 3493 N N . GLN A 1 491 ? 10.692 16.826 -9.376 1.00 91.44 491 GLN A N 1
ATOM 3494 C CA . GLN A 1 491 ? 11.590 17.520 -8.451 1.00 91.44 491 GLN A CA 1
ATOM 3495 C C . GLN A 1 491 ? 11.542 16.776 -7.127 1.00 91.44 491 GLN A C 1
ATOM 3497 O O . GLN A 1 491 ? 10.455 16.403 -6.682 1.00 91.44 491 GLN A O 1
ATOM 3502 N N . LEU A 1 492 ? 12.701 16.571 -6.513 1.00 94.38 492 LEU A N 1
ATOM 3503 C CA . LEU A 1 492 ? 12.826 15.910 -5.222 1.00 94.38 492 LEU A CA 1
ATOM 3504 C C . LEU A 1 492 ? 13.620 16.780 -4.257 1.00 94.38 492 LEU A C 1
ATOM 3506 O O . LEU A 1 492 ? 14.469 17.568 -4.679 1.00 94.38 492 LEU A O 1
ATOM 3510 N N . HIS A 1 493 ? 13.330 16.639 -2.968 1.00 93.56 493 HIS A N 1
ATOM 3511 C CA . HIS A 1 493 ? 14.159 17.215 -1.911 1.00 93.56 493 HIS A CA 1
ATOM 3512 C C . HIS A 1 493 ? 15.369 16.316 -1.654 1.00 93.56 493 HIS A C 1
ATOM 3514 O O . HIS A 1 493 ? 15.314 15.106 -1.896 1.00 93.56 493 HIS A O 1
ATOM 3520 N N . ASP A 1 494 ? 16.454 16.900 -1.147 1.00 91.12 494 ASP A N 1
ATOM 3521 C CA . ASP A 1 494 ? 17.671 16.160 -0.811 1.00 91.12 494 ASP A CA 1
ATOM 3522 C C . ASP A 1 494 ? 17.372 15.014 0.168 1.00 91.12 494 ASP A C 1
ATOM 3524 O O . ASP A 1 494 ? 16.621 15.175 1.130 1.00 91.12 494 ASP A O 1
ATOM 3528 N N . GLY A 1 495 ? 17.984 13.854 -0.076 1.00 93.25 495 GLY A N 1
ATOM 3529 C CA . GLY A 1 495 ? 17.774 12.649 0.729 1.00 93.25 495 GLY A CA 1
ATOM 3530 C C . GLY A 1 495 ? 16.588 11.785 0.296 1.00 93.25 495 GLY A C 1
ATOM 3531 O O . GLY A 1 495 ? 16.329 10.784 0.952 1.00 93.25 495 GLY A O 1
ATOM 3532 N N . SER A 1 496 ? 15.898 12.125 -0.797 1.00 97.12 496 SER A N 1
ATOM 3533 C CA . SER A 1 496 ? 14.829 11.285 -1.352 1.00 97.12 496 SER A CA 1
ATOM 3534 C C . SER A 1 496 ? 15.362 9.977 -1.947 1.00 97.12 496 SER A C 1
ATOM 3536 O O . SER A 1 496 ? 16.407 9.964 -2.609 1.00 97.12 496 SER A O 1
ATOM 3538 N N . TRP A 1 497 ? 14.617 8.884 -1.767 1.00 98.06 497 TRP A N 1
ATOM 3539 C CA . TRP A 1 497 ? 15.030 7.554 -2.208 1.00 98.06 497 TRP A CA 1
ATOM 3540 C C . TRP A 1 497 ? 13.869 6.659 -2.670 1.00 98.06 497 TRP A C 1
ATOM 3542 O O . TRP A 1 497 ? 12.729 6.781 -2.223 1.00 98.06 497 TRP A O 1
ATOM 3552 N N . ILE A 1 498 ? 14.188 5.743 -3.590 1.00 98.56 498 ILE A N 1
ATOM 3553 C CA . ILE A 1 498 ? 13.336 4.620 -4.001 1.00 98.56 498 ILE A CA 1
ATOM 3554 C C . ILE A 1 498 ? 14.165 3.346 -3.841 1.00 98.56 498 ILE A C 1
ATOM 3556 O O . ILE A 1 498 ? 15.208 3.196 -4.491 1.00 98.56 498 ILE A O 1
ATOM 3560 N N . GLU A 1 499 ? 13.714 2.433 -2.987 1.00 97.81 499 GLU A N 1
ATOM 3561 C CA . GLU A 1 499 ? 14.461 1.228 -2.650 1.00 97.81 499 GLU A CA 1
ATOM 3562 C C . GLU A 1 499 ? 13.597 -0.035 -2.649 1.00 97.81 499 GLU A C 1
ATOM 3564 O O . GLU A 1 499 ? 12.448 -0.021 -2.220 1.00 97.81 499 GLU A O 1
ATOM 3569 N N . GLY A 1 500 ? 14.143 -1.154 -3.131 1.00 96.75 500 GLY A N 1
ATOM 3570 C CA . GLY A 1 500 ? 13.449 -2.442 -3.045 1.00 96.75 500 GLY A CA 1
ATOM 3571 C C . GLY A 1 500 ? 12.109 -2.450 -3.781 1.00 96.75 500 GLY A C 1
ATOM 3572 O O . GLY A 1 500 ? 11.191 -3.129 -3.358 1.00 96.75 500 GLY A O 1
ATOM 3573 N N . CYS A 1 501 ? 11.935 -1.659 -4.838 1.00 98.56 501 CYS A N 1
ATOM 3574 C CA . CYS A 1 501 ? 10.681 -1.583 -5.584 1.00 98.56 501 CYS A CA 1
ATOM 3575 C C . CYS A 1 501 ? 10.740 -2.410 -6.873 1.00 98.56 501 CYS A C 1
ATOM 3577 O O . CYS A 1 501 ? 11.798 -2.563 -7.488 1.00 98.56 501 CYS A O 1
ATOM 3579 N N . SER A 1 502 ? 9.586 -2.910 -7.319 1.00 98.06 502 SER A N 1
ATOM 3580 C CA . SER A 1 502 ? 9.435 -3.608 -8.604 1.00 98.06 502 SER A CA 1
ATOM 3581 C C . SER A 1 502 ? 8.595 -2.765 -9.558 1.00 98.06 502 SER A C 1
ATOM 3583 O O . SER A 1 502 ? 7.413 -2.560 -9.323 1.00 98.06 502 SER A O 1
ATOM 3585 N N . ILE A 1 503 ? 9.190 -2.284 -10.647 1.00 98.50 503 ILE A N 1
ATOM 3586 C CA . ILE A 1 503 ? 8.571 -1.403 -11.645 1.00 98.50 503 ILE A CA 1
ATOM 3587 C C . ILE A 1 503 ? 8.497 -2.172 -12.964 1.00 98.50 503 ILE A C 1
ATOM 3589 O O . ILE A 1 503 ? 9.452 -2.199 -13.751 1.00 98.50 503 ILE A O 1
ATOM 3593 N N . VAL A 1 504 ? 7.380 -2.872 -13.165 1.00 97.12 504 VAL A N 1
ATOM 3594 C CA . VAL A 1 504 ? 7.282 -3.968 -14.136 1.00 97.12 504 VAL A CA 1
ATOM 3595 C C . VAL A 1 504 ? 6.131 -3.777 -15.118 1.00 97.12 504 VAL A C 1
ATOM 3597 O O . VAL A 1 504 ? 5.029 -3.437 -14.722 1.00 97.12 504 VAL A O 1
ATOM 3600 N N . ALA A 1 505 ? 6.340 -4.049 -16.406 1.00 96.44 505 ALA A N 1
ATOM 3601 C CA . ALA A 1 505 ? 5.257 -4.094 -17.399 1.00 96.44 505 ALA A CA 1
ATOM 3602 C C . ALA A 1 505 ? 4.406 -2.810 -17.519 1.00 96.44 505 ALA A C 1
ATOM 3604 O O . ALA A 1 505 ? 3.255 -2.860 -17.944 1.00 96.44 505 ALA A O 1
ATOM 3605 N N . ASN A 1 506 ? 4.962 -1.650 -17.170 1.00 98.56 506 ASN A N 1
ATOM 3606 C CA . ASN A 1 506 ? 4.307 -0.365 -17.387 1.00 98.56 506 ASN A CA 1
ATOM 3607 C C . ASN A 1 506 ? 4.502 0.098 -18.837 1.00 98.56 506 ASN A C 1
ATOM 3609 O O . ASN A 1 506 ? 5.429 -0.346 -19.518 1.00 98.56 506 ASN A O 1
ATOM 3613 N N . SER A 1 507 ? 3.653 1.002 -19.327 1.00 98.31 507 SER A N 1
ATOM 3614 C CA . SER A 1 507 ? 3.704 1.464 -20.712 1.00 98.31 507 SER A CA 1
ATOM 3615 C C . SER A 1 507 ? 3.631 2.977 -20.862 1.00 98.31 507 SER A C 1
ATOM 3617 O O . SER A 1 507 ? 2.763 3.635 -20.301 1.00 98.31 507 SER A O 1
ATOM 3619 N N . ALA A 1 508 ? 4.544 3.533 -21.654 1.00 97.94 508 ALA A N 1
ATOM 3620 C CA . ALA A 1 508 ? 4.471 4.903 -22.156 1.00 97.94 508 ALA A CA 1
ATOM 3621 C C . ALA A 1 508 ? 5.394 5.063 -23.371 1.00 97.94 508 ALA A C 1
ATOM 3623 O O . ALA A 1 508 ? 6.415 4.369 -23.439 1.00 97.94 508 ALA A O 1
ATOM 3624 N N . PRO A 1 509 ? 5.117 5.989 -24.308 1.00 96.19 509 PRO A N 1
ATOM 3625 C CA . PRO A 1 509 ? 6.024 6.267 -25.423 1.00 96.19 509 PRO A CA 1
ATOM 3626 C C . PRO A 1 509 ? 7.422 6.721 -24.985 1.00 96.19 509 PRO A C 1
ATOM 3628 O O . PRO A 1 509 ? 8.410 6.337 -25.608 1.00 96.19 509 PRO A O 1
ATOM 3631 N N . VAL A 1 510 ? 7.521 7.496 -23.900 1.00 92.81 510 VAL A N 1
ATOM 3632 C CA . VAL A 1 510 ? 8.792 7.964 -23.330 1.00 92.81 510 VAL A CA 1
ATOM 3633 C C . VAL A 1 510 ? 8.931 7.459 -21.898 1.00 92.81 510 VAL A C 1
ATOM 3635 O O . VAL A 1 510 ? 8.061 7.703 -21.071 1.00 92.81 510 VAL A O 1
ATOM 3638 N N . ALA A 1 511 ? 10.047 6.793 -21.589 1.00 91.31 511 ALA A N 1
ATOM 3639 C CA . ALA A 1 511 ? 10.342 6.255 -20.257 1.00 91.31 511 ALA A CA 1
ATOM 3640 C C . ALA A 1 511 ? 9.181 5.432 -19.666 1.00 91.31 511 ALA A C 1
ATOM 3642 O O . ALA A 1 511 ? 8.406 5.900 -18.830 1.00 91.31 511 ALA A O 1
ATOM 3643 N N . SER A 1 512 ? 9.019 4.208 -20.157 1.00 94.75 512 SER A N 1
ATOM 3644 C CA . SER A 1 512 ? 7.880 3.362 -19.802 1.00 94.75 512 SER A CA 1
ATOM 3645 C C . SER A 1 512 ? 7.888 2.959 -18.322 1.00 94.75 512 SER A C 1
ATOM 3647 O O . SER A 1 512 ? 6.818 2.879 -17.727 1.00 94.75 512 SER A O 1
ATOM 3649 N N . GLY A 1 513 ? 9.065 2.789 -17.707 1.00 96.69 513 GLY A N 1
ATOM 3650 C CA . GLY A 1 513 ? 9.210 2.531 -16.270 1.00 96.69 513 GLY A CA 1
ATOM 3651 C C . GLY A 1 513 ? 9.254 3.816 -15.439 1.00 96.69 513 GLY A C 1
ATOM 3652 O O . GLY A 1 513 ? 8.246 4.201 -14.852 1.00 96.69 513 GLY A O 1
ATOM 3653 N N . VAL A 1 514 ? 10.414 4.480 -15.388 1.00 97.12 514 VAL A N 1
ATOM 3654 C CA . VAL A 1 514 ? 10.653 5.691 -14.582 1.00 97.12 514 VAL A CA 1
ATOM 3655 C C . VAL A 1 514 ? 11.229 6.813 -15.431 1.00 97.12 514 VAL A C 1
ATOM 3657 O O . VAL A 1 514 ? 12.260 6.654 -16.090 1.00 97.12 514 VAL A O 1
ATOM 3660 N N . ARG A 1 515 ? 10.594 7.980 -15.348 1.00 95.06 515 ARG A N 1
ATOM 3661 C CA . ARG A 1 515 ? 11.060 9.227 -15.949 1.00 95.06 515 ARG A CA 1
ATOM 3662 C C . ARG A 1 515 ? 11.574 10.178 -14.875 1.00 95.06 515 ARG A C 1
ATOM 3664 O O . ARG A 1 515 ? 10.797 10.596 -14.028 1.00 95.06 515 ARG A O 1
ATOM 3671 N N . LEU A 1 516 ? 12.835 10.588 -14.969 1.00 93.25 516 LEU A N 1
ATOM 3672 C CA . LEU A 1 516 ? 13.444 11.607 -14.111 1.00 93.25 516 LEU A CA 1
ATOM 3673 C C . LEU A 1 516 ? 13.560 12.930 -14.874 1.00 93.25 516 LEU A C 1
ATOM 3675 O O . LEU A 1 516 ? 14.297 13.045 -15.858 1.00 93.25 516 LEU A O 1
ATOM 3679 N N . ALA A 1 517 ? 12.795 13.924 -14.452 1.00 87.12 517 ALA A N 1
ATOM 3680 C CA . ALA A 1 517 ? 12.764 15.263 -15.008 1.00 87.12 517 ALA A CA 1
ATOM 3681 C C . ALA A 1 517 ? 13.421 16.268 -14.060 1.00 87.12 517 ALA A C 1
ATOM 3683 O O . ALA A 1 517 ? 13.469 16.033 -12.864 1.00 87.12 517 ALA A O 1
ATOM 3684 N N . TYR A 1 518 ? 13.924 17.365 -14.641 1.00 84.44 518 TYR A N 1
ATOM 3685 C CA . TYR A 1 518 ? 14.584 18.494 -13.970 1.00 84.44 518 TYR A CA 1
ATOM 3686 C C . TYR A 1 518 ? 15.799 18.125 -13.085 1.00 84.44 518 TYR A C 1
ATOM 3688 O O . TYR A 1 518 ? 16.110 16.954 -12.887 1.00 84.44 518 TYR A O 1
ATOM 3696 N N . PRO A 1 519 ? 16.576 19.113 -12.609 1.00 80.88 519 PRO A N 1
ATOM 3697 C CA . PRO A 1 519 ? 17.695 18.853 -11.711 1.00 80.88 519 PRO A CA 1
ATOM 3698 C C . PRO A 1 519 ? 17.186 18.367 -10.348 1.00 80.88 519 PRO A C 1
ATOM 3700 O O . PRO A 1 519 ? 16.379 19.045 -9.713 1.00 80.88 519 PRO A O 1
ATOM 3703 N N . MET A 1 520 ? 17.666 17.207 -9.909 1.00 87.00 520 MET A N 1
ATOM 3704 C CA . MET A 1 520 ? 17.361 16.584 -8.617 1.00 87.00 520 MET A CA 1
ATOM 3705 C C . MET A 1 520 ? 18.406 15.499 -8.319 1.00 87.00 520 MET A C 1
ATOM 3707 O O . MET A 1 520 ? 19.123 15.101 -9.239 1.00 87.00 520 MET A O 1
ATOM 3711 N N . THR A 1 521 ? 18.469 14.999 -7.083 1.00 90.25 521 THR A N 1
ATOM 3712 C CA . THR A 1 521 ? 19.226 13.784 -6.738 1.00 90.25 521 THR A CA 1
ATOM 3713 C C . THR A 1 521 ? 18.269 12.728 -6.199 1.00 90.25 521 THR A C 1
ATOM 3715 O O . THR A 1 521 ? 17.455 13.025 -5.326 1.00 90.25 521 THR A O 1
ATOM 3718 N N . LEU A 1 522 ? 18.374 11.501 -6.708 1.00 95.25 522 LEU A N 1
ATOM 3719 C CA . LEU A 1 522 ? 17.594 10.353 -6.253 1.00 95.25 522 LEU A CA 1
ATOM 3720 C C . LEU A 1 522 ? 18.518 9.174 -5.960 1.00 95.25 522 LEU A C 1
ATOM 3722 O O . LEU A 1 522 ? 19.177 8.669 -6.873 1.00 95.25 522 LEU A O 1
ATOM 3726 N N . ALA A 1 523 ? 18.494 8.691 -4.718 1.00 97.19 523 ALA A N 1
ATOM 3727 C CA . ALA A 1 523 ? 19.062 7.391 -4.389 1.00 97.19 523 ALA A CA 1
ATOM 3728 C C . ALA A 1 523 ? 18.116 6.284 -4.870 1.00 97.19 523 ALA A C 1
ATOM 3730 O O . ALA A 1 523 ? 16.931 6.259 -4.535 1.00 97.19 523 ALA A O 1
ATOM 3731 N N . PHE A 1 524 ? 18.636 5.381 -5.695 1.00 97.62 524 PHE A N 1
ATOM 3732 C CA . PHE A 1 524 ? 17.851 4.347 -6.356 1.00 97.62 524 PHE A CA 1
ATOM 3733 C C . PHE A 1 524 ? 18.537 3.002 -6.166 1.00 97.62 524 PHE A C 1
ATOM 3735 O O . PHE A 1 524 ? 19.519 2.686 -6.849 1.00 97.62 524 PHE A O 1
ATOM 3742 N N . ALA A 1 525 ? 18.044 2.230 -5.199 1.00 97.06 525 ALA A N 1
ATOM 3743 C CA . ALA A 1 525 ? 18.722 1.033 -4.727 1.00 97.06 525 ALA A CA 1
ATOM 3744 C C . ALA A 1 525 ? 17.848 -0.222 -4.762 1.00 97.06 525 ALA A C 1
ATOM 3746 O O . ALA A 1 525 ? 16.659 -0.175 -4.478 1.00 97.06 525 ALA A O 1
ATOM 3747 N N . ARG A 1 526 ? 18.438 -1.382 -5.066 1.00 96.12 526 ARG A N 1
ATOM 3748 C CA . ARG A 1 526 ? 17.745 -2.683 -4.973 1.00 96.12 526 ARG A CA 1
ATOM 3749 C C . ARG A 1 526 ? 16.424 -2.747 -5.754 1.00 96.12 526 ARG A C 1
ATOM 3751 O O . ARG A 1 526 ? 15.524 -3.488 -5.374 1.00 96.12 526 ARG A O 1
ATOM 3758 N N . ASN A 1 527 ? 16.280 -1.989 -6.840 1.00 98.06 527 ASN A N 1
ATOM 3759 C CA . ASN A 1 527 ? 15.037 -1.953 -7.608 1.00 98.06 527 ASN A CA 1
ATOM 3760 C C . ASN A 1 527 ? 15.081 -2.896 -8.811 1.00 98.06 527 ASN A C 1
ATOM 3762 O O . ASN A 1 527 ? 16.099 -3.012 -9.499 1.00 98.06 527 ASN A O 1
ATOM 3766 N N . LEU A 1 528 ? 13.940 -3.510 -9.109 1.00 97.50 528 LEU A N 1
ATOM 3767 C CA . LEU A 1 528 ? 13.689 -4.250 -10.339 1.00 97.50 528 LEU A CA 1
ATOM 3768 C C . LEU A 1 528 ? 12.947 -3.346 -11.330 1.00 97.50 528 LEU A C 1
ATOM 3770 O O . LEU A 1 528 ? 11.851 -2.883 -11.035 1.00 97.50 528 LEU A O 1
ATOM 3774 N N . VAL A 1 529 ? 13.495 -3.137 -12.527 1.00 98.00 529 VAL A N 1
ATOM 3775 C CA . VAL A 1 529 ? 12.837 -2.384 -13.609 1.00 98.00 529 VAL A CA 1
ATOM 3776 C C . VAL A 1 529 ? 12.791 -3.248 -14.861 1.00 98.00 529 VAL A C 1
ATOM 3778 O O . VAL A 1 529 ? 13.780 -3.355 -15.593 1.00 98.00 529 VAL A O 1
ATOM 3781 N N . ALA A 1 530 ? 11.655 -3.894 -15.118 1.00 96.88 530 ALA A N 1
ATOM 3782 C CA . ALA A 1 530 ? 11.594 -4.923 -16.150 1.00 96.88 530 ALA A CA 1
ATOM 3783 C C . ALA A 1 530 ? 10.337 -4.895 -17.017 1.00 96.88 530 ALA A C 1
ATOM 3785 O O . ALA A 1 530 ? 9.258 -4.516 -16.580 1.00 96.88 530 ALA A O 1
ATOM 3786 N N . PHE A 1 531 ? 10.474 -5.351 -18.259 1.00 96.44 531 PHE A N 1
ATOM 3787 C CA . PHE A 1 531 ? 9.359 -5.592 -19.180 1.00 96.44 531 PHE A CA 1
ATOM 3788 C C . PHE A 1 531 ? 8.480 -4.368 -19.474 1.00 96.44 531 PHE A C 1
ATOM 3790 O O . PHE A 1 531 ? 7.370 -4.523 -19.976 1.00 96.44 531 PHE A O 1
ATOM 3797 N N . ASN A 1 532 ? 8.950 -3.150 -19.188 1.00 97.88 532 ASN A N 1
ATOM 3798 C CA . ASN A 1 532 ? 8.193 -1.939 -19.480 1.00 97.88 532 ASN A CA 1
ATOM 3799 C C . ASN A 1 532 ? 8.189 -1.680 -21.002 1.00 97.88 532 ASN A C 1
ATOM 3801 O O . ASN A 1 532 ? 9.210 -1.830 -21.679 1.00 97.88 532 ASN A O 1
ATOM 3805 N N . VAL A 1 533 ? 7.032 -1.328 -21.565 1.00 97.19 533 VAL A N 1
ATOM 3806 C CA . VAL A 1 533 ? 6.780 -1.307 -23.015 1.00 97.19 533 VAL A CA 1
ATOM 3807 C C . VAL A 1 533 ? 6.659 0.119 -23.547 1.00 97.19 533 VAL A C 1
ATOM 3809 O O . VAL A 1 533 ? 5.920 0.944 -23.013 1.00 97.19 533 VAL A O 1
ATOM 3812 N N . GLY A 1 534 ? 7.336 0.394 -24.662 1.00 95.12 534 GLY A N 1
ATOM 3813 C CA . GLY A 1 534 ? 7.414 1.719 -25.277 1.00 95.12 534 GLY A CA 1
ATOM 3814 C C . GLY A 1 534 ? 8.807 2.310 -25.085 1.00 95.12 534 GLY A C 1
ATOM 3815 O O . GLY A 1 534 ? 9.762 1.801 -25.666 1.00 95.12 534 GLY A O 1
ATOM 3816 N N . GLY A 1 535 ? 8.929 3.362 -24.275 1.00 91.38 535 GLY A N 1
ATOM 3817 C CA . GLY A 1 535 ? 10.204 4.010 -23.956 1.00 91.38 535 GLY A CA 1
ATOM 3818 C C . GLY A 1 535 ? 11.126 3.174 -23.057 1.00 91.38 535 GLY A C 1
ATOM 3819 O O . GLY A 1 535 ? 10.802 2.046 -22.683 1.00 91.38 535 GLY A O 1
ATOM 3820 N N . ALA A 1 536 ? 12.292 3.727 -22.703 1.00 93.12 536 ALA A N 1
ATOM 3821 C CA . ALA A 1 536 ? 13.281 3.058 -21.848 1.00 93.12 536 ALA A CA 1
ATOM 3822 C C . ALA A 1 536 ? 12.717 2.711 -20.460 1.00 93.12 536 ALA A C 1
ATOM 3824 O O . ALA A 1 536 ? 11.767 3.344 -19.999 1.00 93.12 536 ALA A O 1
ATOM 3825 N N . GLY A 1 537 ? 13.299 1.708 -19.795 1.00 94.50 537 GLY A N 1
ATOM 3826 C CA . GLY A 1 537 ? 12.903 1.351 -18.428 1.00 94.50 537 GLY A CA 1
ATOM 3827 C C . GLY A 1 537 ? 13.208 2.478 -17.441 1.00 94.50 537 GLY A C 1
ATOM 3828 O O . GLY A 1 537 ? 12.346 2.859 -16.657 1.00 94.50 537 GLY A O 1
ATOM 3829 N N . LEU A 1 538 ? 14.405 3.057 -17.542 1.00 94.56 538 LEU A N 1
ATOM 3830 C CA . LEU A 1 538 ? 14.824 4.255 -16.820 1.00 94.56 538 LEU A CA 1
ATOM 3831 C C . LEU A 1 538 ? 15.274 5.318 -17.824 1.00 94.56 538 LEU A C 1
ATOM 3833 O O . LEU A 1 538 ? 16.021 5.016 -18.753 1.00 94.56 538 LEU A O 1
ATOM 3837 N N . ASP A 1 539 ? 14.845 6.559 -17.624 1.00 91.75 539 ASP A N 1
ATOM 3838 C CA . ASP A 1 539 ? 15.253 7.695 -18.451 1.00 91.75 539 ASP A CA 1
ATOM 3839 C C . ASP A 1 539 ? 15.374 8.970 -17.613 1.00 91.75 539 ASP A C 1
ATOM 3841 O O . ASP A 1 539 ? 14.494 9.281 -16.808 1.00 91.75 539 ASP A O 1
ATOM 3845 N N . ALA A 1 540 ? 16.426 9.748 -17.853 1.00 88.19 540 ALA A N 1
ATOM 3846 C CA . ALA A 1 540 ? 16.660 11.034 -17.211 1.00 88.19 540 ALA A CA 1
ATOM 3847 C C . ALA A 1 540 ? 16.869 12.104 -18.283 1.00 88.19 540 ALA A C 1
ATOM 3849 O O . ALA A 1 540 ? 17.643 11.900 -19.217 1.00 88.19 540 ALA A O 1
ATOM 3850 N N . VAL A 1 541 ? 16.194 13.253 -18.156 1.00 79.31 541 VAL A N 1
ATOM 3851 C CA . VAL A 1 541 ? 16.429 14.360 -19.097 1.00 79.31 541 VAL A CA 1
ATOM 3852 C C . VAL A 1 541 ? 17.526 15.261 -18.584 1.00 79.31 541 VAL A C 1
ATOM 3854 O O . VAL A 1 541 ? 17.438 15.829 -17.497 1.00 79.31 541 VAL A O 1
ATOM 3857 N N . ASP A 1 542 ? 18.533 15.425 -19.430 1.00 63.03 542 ASP A N 1
ATOM 3858 C CA . ASP A 1 542 ? 19.485 16.510 -19.314 1.00 63.03 542 ASP A CA 1
ATOM 3859 C C . ASP A 1 542 ? 18.760 17.819 -19.660 1.00 63.03 542 ASP A C 1
ATOM 3861 O O . ASP A 1 542 ? 18.307 18.023 -20.788 1.00 63.03 542 ASP A O 1
ATOM 3865 N N . ALA A 1 543 ? 18.605 18.706 -18.676 1.00 52.72 543 ALA A N 1
ATOM 3866 C CA . ALA A 1 543 ? 17.949 19.997 -18.864 1.00 52.72 543 ALA A CA 1
ATOM 3867 C C . ALA A 1 543 ? 18.772 20.967 -19.740 1.00 52.72 543 ALA A C 1
ATOM 3869 O O . ALA A 1 543 ? 18.380 22.121 -19.909 1.00 52.72 543 ALA A O 1
ATOM 3870 N N . GLY A 1 544 ? 19.925 20.543 -20.277 1.00 48.22 544 GLY A N 1
ATOM 3871 C CA . GLY A 1 544 ? 20.796 21.382 -21.102 1.00 48.22 544 GLY A CA 1
ATOM 3872 C C . GLY A 1 544 ? 21.488 22.497 -20.310 1.00 48.22 544 GLY A C 1
ATOM 3873 O O . GLY A 1 544 ? 22.108 23.381 -20.898 1.00 48.22 544 GLY A O 1
ATOM 3874 N N . THR A 1 545 ? 21.385 22.466 -18.978 1.00 50.62 545 THR A N 1
ATOM 3875 C CA . THR A 1 545 ? 21.959 23.438 -18.035 1.00 50.62 545 THR A CA 1
ATOM 3876 C C . THR A 1 545 ? 23.268 22.959 -17.402 1.00 50.62 545 THR A C 1
ATOM 3878 O O . THR A 1 545 ? 23.870 23.700 -16.630 1.00 50.62 545 THR A O 1
ATOM 3881 N N . GLY A 1 546 ? 23.721 21.733 -17.695 1.00 52.75 546 GLY A N 1
ATOM 3882 C CA . GLY A 1 546 ? 24.875 21.118 -17.025 1.00 52.75 546 GLY A CA 1
ATOM 3883 C C . GLY A 1 546 ? 24.586 20.632 -15.596 1.00 52.75 546 GLY A C 1
ATOM 3884 O O . GLY A 1 546 ? 25.498 20.196 -14.901 1.00 52.75 546 GLY A O 1
ATOM 3885 N N . SER A 1 547 ? 23.327 20.687 -15.153 1.00 58.62 547 SER A N 1
ATOM 3886 C CA . SER A 1 547 ? 22.836 20.078 -13.912 1.00 58.62 547 SER A CA 1
ATOM 3887 C C . SER A 1 547 ? 21.553 19.321 -14.246 1.00 58.62 547 SER A C 1
ATOM 3889 O O . SER A 1 547 ? 20.466 19.879 -14.163 1.00 58.62 547 SER A O 1
ATOM 3891 N N . GLY A 1 548 ? 21.683 18.094 -14.751 1.00 65.12 548 GLY A N 1
ATOM 3892 C CA . GLY A 1 548 ? 20.547 17.200 -14.999 1.00 65.12 548 GLY A CA 1
ATOM 3893 C C . GLY A 1 548 ? 20.068 16.510 -13.720 1.00 65.12 548 GLY A C 1
ATOM 3894 O O . GLY A 1 548 ? 20.645 16.703 -12.650 1.00 65.12 548 GLY A O 1
ATOM 3895 N N . ALA A 1 549 ? 19.023 15.692 -13.837 1.00 78.88 549 ALA A N 1
ATOM 3896 C CA . ALA A 1 549 ? 18.670 14.726 -12.800 1.00 78.88 549 ALA A CA 1
ATOM 3897 C C . ALA A 1 549 ? 19.850 13.771 -12.548 1.00 78.88 549 ALA A C 1
ATOM 3899 O O . ALA A 1 549 ? 20.366 13.165 -13.489 1.00 78.88 549 ALA A O 1
ATOM 3900 N N . VAL A 1 550 ? 20.256 13.620 -11.289 1.00 85.81 550 VAL A N 1
ATOM 3901 C CA . VAL A 1 550 ? 21.305 12.699 -10.851 1.00 85.81 550 VAL A CA 1
ATOM 3902 C C . VAL A 1 550 ? 20.645 11.483 -10.217 1.00 85.81 550 VAL A C 1
ATOM 3904 O O . VAL A 1 550 ? 19.991 11.571 -9.180 1.00 85.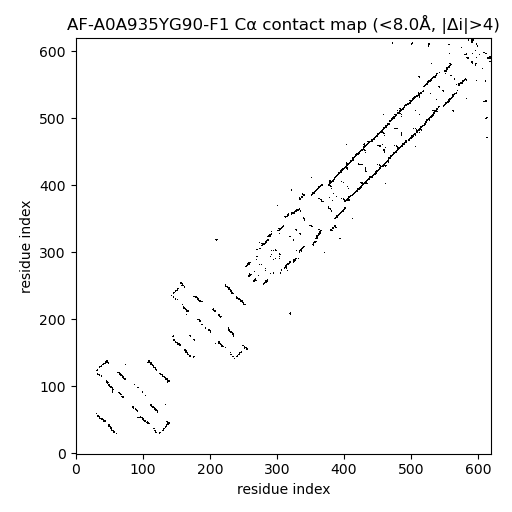81 550 VAL A O 1
ATOM 3907 N N . LEU A 1 551 ? 20.824 10.333 -10.860 1.00 91.81 551 LEU A N 1
ATOM 3908 C CA . LEU A 1 551 ? 20.431 9.040 -10.315 1.00 91.81 551 LEU A CA 1
ATOM 3909 C C . LEU A 1 551 ? 21.647 8.387 -9.660 1.00 91.81 551 LEU A C 1
ATOM 3911 O O . LEU A 1 551 ? 22.607 8.063 -10.358 1.00 91.81 551 LEU A O 1
ATOM 3915 N N . GLU A 1 552 ? 21.600 8.165 -8.353 1.00 95.25 552 GLU A N 1
ATOM 3916 C CA . GLU A 1 552 ? 22.604 7.392 -7.620 1.00 95.25 552 GLU A CA 1
ATOM 3917 C C . GLU A 1 552 ? 22.152 5.931 -7.562 1.00 95.25 552 GLU A C 1
ATOM 3919 O O . GLU A 1 552 ? 21.294 5.555 -6.764 1.00 95.25 552 GLU A O 1
ATOM 3924 N N . ALA A 1 553 ? 22.679 5.111 -8.471 1.00 95.94 553 ALA A N 1
ATOM 3925 C CA . ALA A 1 553 ? 22.174 3.770 -8.726 1.00 95.94 553 ALA A CA 1
ATOM 3926 C C . ALA A 1 553 ? 23.034 2.692 -8.060 1.00 95.94 553 ALA A C 1
ATOM 3928 O O . ALA A 1 553 ? 24.218 2.557 -8.370 1.00 95.94 553 ALA A O 1
ATOM 3929 N N . HIS A 1 554 ? 22.420 1.860 -7.222 1.00 95.38 554 HIS A N 1
ATOM 3930 C CA . HIS A 1 554 ? 23.084 0.761 -6.520 1.00 95.38 554 HIS A CA 1
ATOM 3931 C C . HIS A 1 554 ? 22.245 -0.524 -6.566 1.00 95.38 554 HIS A C 1
ATOM 3933 O O . HIS A 1 554 ? 21.061 -0.504 -6.249 1.00 95.38 554 HIS A O 1
ATOM 3939 N N . CYS A 1 555 ? 22.834 -1.669 -6.913 1.00 95.06 555 CYS A N 1
ATOM 3940 C CA . CYS A 1 555 ? 22.149 -2.968 -6.826 1.00 95.06 555 CYS A CA 1
ATOM 3941 C C . CYS A 1 555 ? 20.810 -3.073 -7.590 1.00 95.06 555 CYS A C 1
ATOM 3943 O O . CYS A 1 555 ? 19.911 -3.781 -7.151 1.00 95.06 555 CYS A O 1
ATOM 3945 N N . ASN A 1 556 ? 20.615 -2.364 -8.702 1.00 96.56 556 ASN A N 1
ATOM 3946 C CA . ASN A 1 556 ? 19.362 -2.447 -9.465 1.00 96.56 556 ASN A CA 1
ATOM 3947 C C . ASN A 1 556 ? 19.435 -3.529 -10.541 1.00 96.56 556 ASN A C 1
ATOM 3949 O O . ASN A 1 556 ? 20.507 -3.781 -11.077 1.00 96.56 556 ASN A O 1
ATOM 3953 N N . LEU A 1 557 ? 18.303 -4.106 -10.939 1.00 95.75 557 LEU A N 1
ATOM 3954 C CA . LEU A 1 557 ? 18.227 -5.014 -12.084 1.00 95.75 557 LEU A CA 1
ATOM 3955 C C . LEU A 1 557 ? 17.299 -4.453 -13.159 1.00 95.75 557 LEU A C 1
ATOM 3957 O O . LEU A 1 557 ? 16.151 -4.109 -12.883 1.00 95.75 557 LEU A O 1
ATOM 3961 N N . GLN A 1 558 ? 17.788 -4.392 -14.401 1.00 96.94 558 GLN A N 1
ATOM 3962 C CA . GLN A 1 558 ? 17.000 -3.972 -15.559 1.00 96.94 558 GLN A CA 1
ATOM 3963 C C . GLN A 1 558 ? 16.932 -5.041 -16.646 1.00 96.94 558 GLN A C 1
ATOM 3965 O O . GLN A 1 558 ? 17.960 -5.595 -17.039 1.00 96.94 558 GLN A O 1
ATOM 3970 N N . PHE A 1 559 ? 15.742 -5.289 -17.199 1.00 96.38 559 PHE A N 1
ATOM 3971 C CA . PHE A 1 559 ? 15.589 -6.275 -18.272 1.00 96.38 559 PHE A CA 1
ATOM 3972 C C . PHE A 1 559 ? 14.352 -6.084 -19.144 1.00 96.38 559 PHE A C 1
ATOM 3974 O O . PHE A 1 559 ? 13.289 -5.709 -18.670 1.00 96.38 559 PHE A O 1
ATOM 3981 N N . GLY A 1 560 ? 14.460 -6.423 -20.430 1.00 95.88 560 GLY A N 1
ATOM 3982 C CA . GLY A 1 560 ? 13.295 -6.510 -21.315 1.00 95.88 560 GLY A CA 1
ATOM 3983 C C . GLY A 1 560 ? 12.516 -5.205 -21.529 1.00 95.88 560 GLY A C 1
ATOM 3984 O O . GLY A 1 560 ? 11.370 -5.273 -21.959 1.00 95.88 560 GLY A O 1
ATOM 3985 N N . ASN A 1 561 ? 13.091 -4.032 -21.240 1.00 96.88 561 ASN A N 1
ATOM 3986 C CA . ASN A 1 561 ? 12.408 -2.751 -21.432 1.00 96.88 561 ASN A CA 1
ATOM 3987 C C . ASN A 1 561 ? 12.510 -2.269 -22.895 1.00 96.88 561 ASN A C 1
ATOM 3989 O O . ASN A 1 561 ? 13.591 -2.297 -23.489 1.00 96.88 561 ASN A O 1
ATOM 3993 N N . GLY A 1 562 ? 11.399 -1.795 -23.469 1.00 90.44 562 GLY A N 1
ATOM 3994 C CA . GLY A 1 562 ? 11.256 -1.495 -24.902 1.00 90.44 562 GLY A CA 1
ATOM 3995 C C . GLY A 1 562 ? 12.248 -0.469 -25.464 1.00 90.44 562 GLY A C 1
ATOM 3996 O O . GLY A 1 562 ? 12.759 -0.658 -26.566 1.00 90.44 562 GLY A O 1
ATOM 3997 N N . GLY A 1 563 ? 12.572 0.582 -24.704 1.00 87.12 563 GLY A N 1
ATOM 3998 C CA . GLY A 1 563 ? 13.551 1.604 -25.101 1.00 87.12 563 GLY A CA 1
ATOM 3999 C C . GLY A 1 563 ? 14.974 1.376 -24.583 1.00 87.12 563 GLY A C 1
ATOM 4000 O O . GLY A 1 563 ? 15.801 2.276 -24.694 1.00 87.12 563 GLY A O 1
ATOM 4001 N N . GLY A 1 564 ? 15.261 0.200 -24.017 1.00 91.75 564 GLY A N 1
ATOM 4002 C CA . GLY A 1 564 ? 16.592 -0.184 -23.552 1.00 91.75 564 GLY A CA 1
ATOM 4003 C C . GLY A 1 564 ? 16.683 -0.449 -22.050 1.00 91.75 564 GLY A C 1
ATOM 4004 O O . GLY A 1 564 ? 15.877 0.033 -21.253 1.00 91.75 564 GLY A O 1
ATOM 4005 N N . ASN A 1 565 ? 17.704 -1.231 -21.695 1.00 90.81 565 ASN A N 1
ATOM 4006 C CA . ASN A 1 565 ? 18.108 -1.528 -20.324 1.00 90.81 565 ASN A CA 1
ATOM 4007 C C . ASN A 1 565 ? 19.445 -0.828 -20.077 1.00 90.81 565 ASN A C 1
ATOM 4009 O O . ASN A 1 565 ? 20.374 -0.998 -20.868 1.00 90.81 565 ASN A O 1
ATOM 4013 N N . GLY A 1 566 ? 19.547 -0.046 -19.011 1.00 86.38 566 GLY A N 1
ATOM 4014 C CA . GLY A 1 566 ? 20.774 0.670 -18.687 1.00 86.38 566 GLY A CA 1
ATOM 4015 C C . GLY A 1 566 ? 20.515 1.864 -17.787 1.00 86.38 566 GLY A C 1
ATOM 4016 O O . GLY A 1 566 ? 19.392 2.353 -17.671 1.00 86.38 566 GLY A O 1
ATOM 4017 N N . LEU A 1 567 ? 21.561 2.321 -17.110 1.00 91.00 567 LEU A N 1
ATOM 4018 C CA . LEU A 1 567 ? 21.472 3.565 -16.364 1.00 91.00 567 LEU A CA 1
ATOM 4019 C C . LEU A 1 567 ? 21.352 4.741 -17.346 1.00 91.00 567 LEU A C 1
ATOM 4021 O O . LEU A 1 567 ? 22.015 4.728 -18.390 1.00 91.00 567 LEU A O 1
ATOM 4025 N N . PRO A 1 568 ? 20.514 5.746 -17.042 1.00 89.00 568 PRO A N 1
ATOM 4026 C CA . PRO A 1 568 ? 20.407 6.925 -17.881 1.00 89.00 568 PRO A CA 1
ATOM 4027 C C . PRO A 1 568 ? 21.725 7.712 -17.882 1.00 89.00 568 PRO A C 1
ATOM 4029 O O . PRO A 1 568 ? 22.558 7.592 -16.981 1.00 89.00 568 PRO A O 1
ATOM 4032 N N . PHE A 1 569 ? 21.923 8.537 -18.910 1.00 81.56 569 PHE A N 1
ATOM 4033 C CA . PHE A 1 569 ? 23.104 9.392 -19.004 1.00 81.56 569 PHE A CA 1
ATOM 4034 C C . PHE A 1 569 ? 23.217 10.313 -17.778 1.00 81.56 569 PHE A C 1
ATOM 4036 O O . PHE A 1 569 ? 22.231 10.913 -17.361 1.00 81.56 569 PHE A O 1
ATOM 4043 N N . GLY A 1 570 ? 24.421 10.428 -17.211 1.00 81.44 570 GLY A N 1
ATOM 4044 C CA . GLY A 1 570 ? 24.672 11.237 -16.013 1.00 81.44 570 GLY A CA 1
ATOM 4045 C C . GLY A 1 570 ? 24.370 10.538 -14.682 1.00 81.44 570 GLY A C 1
ATOM 4046 O O . GLY A 1 570 ? 24.621 11.128 -13.634 1.00 81.44 570 GLY A O 1
ATOM 4047 N N . ALA A 1 571 ? 23.888 9.290 -14.699 1.00 89.56 571 ALA A N 1
ATOM 4048 C CA . ALA A 1 571 ? 23.760 8.487 -13.487 1.00 89.56 571 ALA A CA 1
ATOM 4049 C C . ALA A 1 571 ? 25.129 8.176 -12.856 1.00 89.56 571 ALA A C 1
ATOM 4051 O O . ALA A 1 571 ? 26.118 7.928 -13.552 1.00 89.56 571 ALA A O 1
ATOM 4052 N N . VAL A 1 572 ? 25.156 8.141 -11.527 1.00 93.00 572 VAL A N 1
ATOM 4053 C CA . VAL A 1 572 ? 26.288 7.679 -10.726 1.00 93.00 572 VAL A CA 1
ATOM 4054 C C . VAL A 1 572 ? 26.088 6.192 -10.449 1.00 93.00 572 VAL A C 1
ATOM 4056 O O . VAL A 1 572 ? 25.181 5.806 -9.714 1.00 93.00 572 VAL A O 1
ATOM 4059 N N . ASP A 1 573 ? 26.925 5.350 -11.054 1.00 93.00 573 ASP A N 1
ATOM 4060 C CA . ASP A 1 573 ? 26.934 3.907 -10.801 1.00 93.00 573 ASP A CA 1
ATOM 4061 C C . ASP A 1 573 ? 27.729 3.606 -9.524 1.00 93.00 573 ASP A C 1
ATOM 4063 O O . ASP A 1 573 ? 28.954 3.748 -9.489 1.00 93.00 573 ASP A O 1
ATOM 4067 N N . LEU A 1 574 ? 27.022 3.207 -8.467 1.00 94.19 574 LEU A N 1
ATOM 4068 C CA . LEU A 1 574 ? 27.595 2.839 -7.172 1.00 94.19 574 LEU A CA 1
ATOM 4069 C C . LEU A 1 574 ? 27.910 1.334 -7.064 1.00 94.19 574 LEU A C 1
ATOM 4071 O O . LEU A 1 574 ? 28.365 0.880 -6.015 1.00 94.19 574 LEU A O 1
ATOM 4075 N N . GLY A 1 575 ? 27.710 0.561 -8.137 1.00 91.94 575 GLY A N 1
ATOM 4076 C CA . GLY A 1 575 ? 27.989 -0.874 -8.194 1.00 91.94 575 GLY A CA 1
ATOM 4077 C C . GLY A 1 575 ? 26.767 -1.767 -7.958 1.00 91.94 575 GLY A C 1
ATOM 4078 O O . GLY A 1 575 ? 25.696 -1.330 -7.537 1.00 91.94 575 GLY A O 1
ATOM 4079 N N . GLY A 1 576 ? 26.917 -3.054 -8.290 1.00 91.12 576 GLY A N 1
ATOM 4080 C CA . GLY A 1 576 ? 25.868 -4.071 -8.133 1.00 91.12 576 GLY A CA 1
ATOM 4081 C C . GLY A 1 576 ? 24.718 -4.001 -9.149 1.00 91.12 576 GLY A C 1
ATOM 4082 O O . GLY A 1 576 ? 23.802 -4.813 -9.076 1.00 91.12 576 GLY A O 1
ATOM 4083 N N . ASN A 1 577 ? 24.737 -3.061 -10.099 1.00 93.12 577 ASN A N 1
ATOM 4084 C CA . ASN A 1 577 ? 23.690 -2.932 -11.114 1.00 93.12 577 ASN A CA 1
ATOM 4085 C C . ASN A 1 577 ? 23.788 -4.048 -12.178 1.00 93.12 577 ASN A C 1
ATOM 4087 O O . ASN A 1 577 ? 24.856 -4.314 -12.730 1.00 93.12 577 ASN A O 1
ATOM 4091 N N . LEU A 1 578 ? 22.662 -4.693 -12.484 1.00 92.25 578 LEU A N 1
ATOM 4092 C CA . LEU A 1 578 ? 22.541 -5.872 -13.338 1.00 92.25 578 LEU A CA 1
ATOM 4093 C C . LEU A 1 578 ? 21.687 -5.586 -14.578 1.00 92.25 578 LEU A C 1
ATOM 4095 O O . LEU A 1 578 ? 20.648 -4.928 -14.514 1.00 92.25 578 LEU A O 1
ATOM 4099 N N . VAL A 1 579 ? 22.091 -6.173 -15.705 1.00 94.00 579 VAL A N 1
ATOM 4100 C CA . VAL A 1 579 ? 21.270 -6.287 -16.919 1.00 94.00 579 VAL A CA 1
ATOM 4101 C C . VAL A 1 579 ? 21.144 -7.769 -17.257 1.00 94.00 579 VAL A C 1
ATOM 4103 O O . VAL A 1 579 ? 21.972 -8.329 -17.974 1.00 94.00 579 VAL A O 1
ATOM 4106 N N . ALA A 1 580 ? 20.149 -8.425 -16.669 1.00 92.25 580 ALA A N 1
ATOM 4107 C CA . ALA A 1 580 ? 19.950 -9.870 -16.753 1.00 92.25 580 ALA A CA 1
ATOM 4108 C C . ALA A 1 580 ? 18.466 -10.210 -16.626 1.00 92.25 580 ALA A C 1
ATOM 4110 O O . ALA A 1 580 ? 17.724 -9.439 -16.031 1.00 92.25 580 ALA A O 1
ATOM 4111 N N . ASP A 1 581 ? 18.039 -11.352 -17.164 1.00 94.25 581 ASP A N 1
ATOM 4112 C CA . ASP A 1 581 ? 16.657 -11.811 -17.004 1.00 94.25 581 ASP A CA 1
ATOM 4113 C C . ASP A 1 581 ? 16.336 -11.993 -15.508 1.00 94.25 581 ASP A C 1
ATOM 4115 O O . ASP A 1 581 ? 17.045 -12.748 -14.836 1.00 94.25 581 ASP A O 1
ATOM 4119 N N . PRO A 1 582 ? 15.309 -11.314 -14.961 1.00 94.12 582 PRO A N 1
ATOM 4120 C CA . PRO A 1 582 ? 14.931 -11.457 -13.562 1.00 94.12 582 PRO A CA 1
ATOM 4121 C C . PRO A 1 582 ? 14.320 -12.826 -13.243 1.00 94.12 582 PRO A C 1
ATOM 4123 O O . PRO A 1 582 ? 14.161 -13.133 -12.066 1.00 94.12 582 PRO A O 1
ATOM 4126 N N . LEU A 1 583 ? 13.982 -13.654 -14.241 1.00 92.94 583 LEU A N 1
ATOM 4127 C CA . LEU A 1 583 ? 13.378 -14.977 -14.059 1.00 92.94 583 LEU A CA 1
ATOM 4128 C C . LEU A 1 583 ? 12.146 -14.913 -13.143 1.00 92.94 583 LEU A C 1
ATOM 4130 O O . LEU A 1 583 ? 12.101 -15.570 -12.098 1.00 92.94 583 LEU A O 1
ATOM 4134 N N . LEU A 1 584 ? 11.179 -14.074 -13.524 1.00 88.75 584 LEU A N 1
ATOM 4135 C CA . LEU A 1 584 ? 9.935 -13.888 -12.776 1.00 88.75 584 LEU A CA 1
ATOM 4136 C C . LEU A 1 584 ? 8.979 -15.075 -12.950 1.00 88.7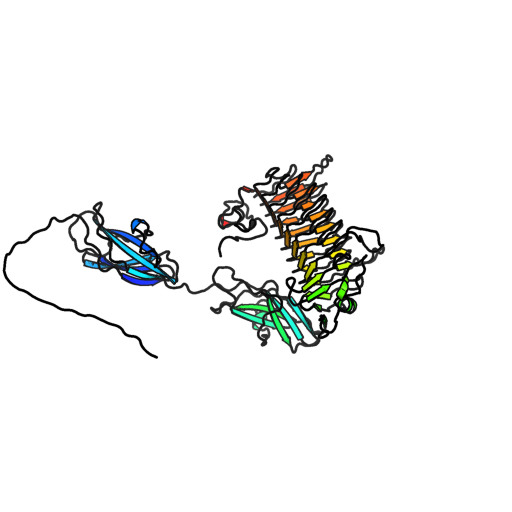5 584 LEU A C 1
ATOM 4138 O O . LEU A 1 584 ? 9.023 -15.818 -13.932 1.00 88.75 584 LEU A O 1
ATOM 4142 N N . CYS A 1 585 ? 8.121 -15.241 -11.956 1.00 82.44 585 CYS A N 1
ATOM 4143 C CA . CYS A 1 585 ? 7.139 -16.300 -11.812 1.00 82.44 585 CYS A CA 1
ATOM 4144 C C . CYS A 1 585 ? 5.892 -16.097 -12.679 1.00 82.44 585 CYS A C 1
ATOM 4146 O O . CYS A 1 585 ? 5.726 -15.083 -13.350 1.00 82.44 585 CYS A O 1
ATOM 4148 N N . GLY A 1 586 ? 4.986 -17.083 -12.656 1.00 71.94 586 GLY A N 1
ATOM 4149 C CA . GLY A 1 586 ? 3.723 -17.044 -13.405 1.00 71.94 586 GLY A CA 1
ATOM 4150 C C . GLY A 1 586 ? 2.741 -15.946 -12.970 1.00 71.94 586 GLY A C 1
ATOM 4151 O O . GLY A 1 586 ? 1.777 -15.701 -13.688 1.00 71.94 586 GLY A O 1
ATOM 4152 N N . ASP A 1 587 ? 2.984 -15.285 -11.835 1.00 74.19 587 ASP A N 1
ATOM 4153 C CA . ASP A 1 587 ? 2.289 -14.057 -11.428 1.00 74.19 587 ASP A CA 1
ATOM 4154 C C . ASP A 1 587 ? 2.813 -12.805 -12.158 1.00 74.19 587 ASP A C 1
ATOM 4156 O O . ASP A 1 587 ? 2.135 -11.785 -12.197 1.00 74.19 587 ASP A O 1
ATOM 4160 N N . GLY A 1 588 ? 3.981 -12.900 -12.800 1.00 80.31 588 GLY A N 1
ATOM 4161 C CA . GLY A 1 588 ? 4.584 -11.863 -13.631 1.00 80.31 588 GLY A CA 1
ATOM 4162 C C . GLY A 1 588 ? 5.472 -10.867 -12.884 1.00 80.31 588 GLY A C 1
ATOM 4163 O O . GLY A 1 588 ? 6.042 -9.991 -13.533 1.00 80.31 588 GLY A O 1
ATOM 4164 N N . TYR A 1 589 ? 5.619 -10.980 -11.560 1.00 84.44 589 TYR A N 1
ATOM 4165 C CA . TYR A 1 589 ? 6.335 -9.979 -10.755 1.00 84.44 589 TYR A CA 1
ATOM 4166 C C . TYR A 1 589 ? 7.143 -10.532 -9.574 1.00 84.44 589 TYR A C 1
ATOM 4168 O O . TYR A 1 589 ? 8.011 -9.811 -9.076 1.00 84.44 589 TYR A O 1
ATOM 4176 N N . SER A 1 590 ? 6.936 -11.784 -9.153 1.00 87.00 590 SER A N 1
ATOM 4177 C CA . SER A 1 590 ? 7.761 -12.396 -8.101 1.00 87.00 590 SER A CA 1
ATOM 4178 C C . SER A 1 590 ? 8.983 -13.107 -8.689 1.00 87.00 590 SER A C 1
ATOM 4180 O O . SER A 1 590 ? 8.855 -13.766 -9.722 1.00 87.00 590 SER A O 1
ATOM 4182 N N . PRO A 1 591 ? 10.171 -13.040 -8.067 1.00 89.69 591 PRO A N 1
ATOM 4183 C CA . PRO A 1 591 ? 11.334 -13.803 -8.509 1.00 89.69 591 PRO A CA 1
ATOM 4184 C C . PRO A 1 591 ? 11.153 -15.317 -8.308 1.00 89.69 591 PRO A C 1
ATOM 4186 O O . PRO A 1 591 ? 10.635 -15.787 -7.292 1.00 89.69 591 PRO A O 1
ATOM 4189 N N . SER A 1 592 ? 11.620 -16.111 -9.274 1.00 89.25 592 SER A N 1
ATOM 4190 C CA . SER A 1 592 ? 11.762 -17.564 -9.110 1.00 89.25 592 SER A CA 1
ATOM 4191 C C . SER A 1 592 ? 12.971 -17.928 -8.241 1.00 89.25 592 SER A C 1
ATOM 4193 O O . SER A 1 592 ? 13.853 -17.106 -8.008 1.00 89.25 592 SER A O 1
ATOM 4195 N N . ALA A 1 593 ? 13.066 -19.192 -7.812 1.00 87.25 593 ALA A N 1
ATOM 4196 C CA . ALA A 1 593 ? 14.173 -19.686 -6.982 1.00 87.25 593 ALA A CA 1
ATOM 4197 C C . ALA A 1 593 ? 15.568 -19.485 -7.601 1.00 87.25 593 ALA A C 1
ATOM 4199 O O . ALA A 1 593 ? 16.551 -19.382 -6.877 1.00 87.25 593 ALA A O 1
ATOM 4200 N N . ALA A 1 594 ? 15.661 -19.431 -8.933 1.00 89.25 594 ALA A N 1
ATOM 4201 C CA . ALA A 1 594 ? 16.910 -19.216 -9.664 1.00 89.25 594 ALA A CA 1
ATOM 4202 C C . ALA A 1 594 ? 17.153 -17.737 -10.019 1.00 89.25 594 ALA A C 1
ATOM 4204 O O . ALA A 1 594 ? 18.125 -17.419 -10.702 1.00 89.25 594 ALA A O 1
ATOM 4205 N N . SER A 1 595 ? 16.261 -16.837 -9.599 1.00 92.81 595 SER A N 1
ATOM 4206 C CA . SER A 1 595 ? 16.311 -15.429 -9.973 1.00 92.81 595 SER A CA 1
ATOM 4207 C C . SER A 1 595 ? 17.579 -14.741 -9.458 1.00 92.81 595 SER A C 1
ATOM 4209 O O . SER A 1 595 ? 17.881 -14.848 -8.265 1.00 92.81 595 SER A O 1
ATOM 4211 N N . PRO A 1 596 ? 18.279 -13.955 -10.298 1.00 92.19 596 PRO A N 1
ATOM 4212 C CA . PRO A 1 596 ? 19.392 -13.110 -9.860 1.00 92.19 596 PRO A CA 1
ATOM 4213 C C . PRO A 1 596 ? 18.957 -11.968 -8.924 1.00 92.19 596 PRO A C 1
ATOM 4215 O O . PRO A 1 596 ? 19.808 -11.308 -8.330 1.00 92.19 596 PRO A O 1
ATOM 4218 N N . CYS A 1 597 ? 17.652 -11.725 -8.764 1.00 92.25 597 CYS A N 1
ATOM 4219 C CA . CYS A 1 597 ? 17.140 -10.804 -7.753 1.00 92.25 597 CYS A CA 1
ATOM 4220 C C . CYS A 1 597 ? 17.356 -11.317 -6.322 1.00 92.25 597 CYS A C 1
ATOM 4222 O O . CYS A 1 597 ? 17.367 -10.520 -5.385 1.00 92.25 597 CYS A O 1
ATOM 4224 N N . LEU A 1 598 ? 17.549 -12.628 -6.149 1.00 90.38 598 LEU A N 1
ATOM 4225 C CA . LEU A 1 598 ? 17.772 -13.250 -4.850 1.00 90.38 598 LEU A CA 1
ATOM 4226 C C . LEU A 1 598 ? 19.273 -13.276 -4.507 1.00 90.38 598 LEU A C 1
ATOM 4228 O O . LEU A 1 598 ? 20.075 -13.683 -5.355 1.00 90.38 598 LEU A O 1
ATOM 4232 N N . PRO A 1 599 ? 19.667 -12.948 -3.258 1.00 87.00 599 PRO A N 1
ATOM 4233 C CA . PRO A 1 599 ? 21.067 -12.970 -2.824 1.00 87.00 599 PRO A CA 1
ATOM 4234 C C . PRO A 1 599 ? 21.786 -14.290 -3.119 1.00 87.00 599 PRO A C 1
ATOM 4236 O O . PRO A 1 599 ? 22.936 -14.291 -3.543 1.00 87.00 599 PRO A O 1
ATOM 4239 N N . ALA A 1 600 ? 21.093 -15.421 -2.944 1.00 83.81 600 ALA A N 1
ATOM 4240 C CA . ALA A 1 600 ? 21.660 -16.761 -3.099 1.00 83.81 600 ALA A CA 1
ATOM 4241 C C . ALA A 1 600 ? 22.153 -17.075 -4.523 1.00 83.81 600 ALA A C 1
ATOM 4243 O O . ALA A 1 600 ? 22.982 -17.966 -4.702 1.00 83.81 600 ALA A O 1
ATOM 4244 N N . ASN A 1 601 ? 21.651 -16.355 -5.528 1.00 85.44 601 ASN A N 1
ATOM 4245 C CA . ASN A 1 601 ? 21.971 -16.589 -6.935 1.00 85.44 601 ASN A CA 1
ATOM 4246 C C . ASN A 1 601 ? 22.999 -15.598 -7.486 1.00 85.44 601 ASN A C 1
ATOM 4248 O O . ASN A 1 601 ? 23.322 -15.645 -8.676 1.00 85.44 601 ASN A O 1
ATOM 4252 N N . ARG A 1 602 ? 23.524 -14.701 -6.644 1.00 81.75 602 ARG A N 1
ATOM 4253 C CA . ARG A 1 602 ? 24.565 -13.755 -7.034 1.00 81.75 602 ARG A CA 1
ATOM 4254 C C . ARG A 1 602 ? 25.914 -14.184 -6.477 1.00 81.75 602 ARG A C 1
ATOM 4256 O O . ARG A 1 602 ? 26.042 -14.660 -5.355 1.00 81.75 602 ARG A O 1
ATOM 4263 N N . VAL A 1 603 ? 26.934 -14.010 -7.309 1.00 64.56 603 VAL A N 1
ATOM 4264 C CA . VAL A 1 603 ? 28.343 -14.126 -6.921 1.00 64.56 603 VAL A CA 1
ATOM 4265 C C . VAL A 1 603 ? 28.920 -12.712 -6.958 1.00 64.56 603 VAL A C 1
ATOM 4267 O O . VAL A 1 603 ? 29.801 -12.414 -7.762 1.00 64.56 603 VAL A O 1
ATOM 4270 N N . ASP A 1 604 ? 28.334 -11.789 -6.198 1.00 59.19 604 ASP A N 1
ATOM 4271 C CA . ASP A 1 604 ? 28.768 -10.395 -6.149 1.00 59.19 604 ASP A CA 1
ATOM 4272 C C . ASP A 1 604 ? 29.618 -10.098 -4.905 1.00 59.19 604 ASP A C 1
ATOM 4274 O O . ASP A 1 604 ? 29.522 -10.731 -3.858 1.00 59.19 604 ASP A O 1
ATOM 4278 N N . ILE A 1 605 ? 30.516 -9.122 -5.052 1.00 54.44 605 ILE A N 1
ATOM 4279 C CA . ILE A 1 605 ? 31.284 -8.521 -3.948 1.00 54.44 605 ILE A CA 1
ATOM 4280 C C . ILE A 1 605 ? 30.460 -7.475 -3.174 1.00 54.44 605 ILE A C 1
ATOM 4282 O O . ILE A 1 605 ? 30.949 -6.904 -2.201 1.00 54.44 605 ILE A O 1
ATOM 4286 N N . HIS A 1 606 ? 29.247 -7.186 -3.648 1.00 65.06 606 HIS A N 1
ATOM 4287 C CA . HIS A 1 606 ? 28.338 -6.181 -3.116 1.00 65.06 606 HIS A CA 1
ATOM 4288 C C . HIS A 1 606 ? 27.183 -6.909 -2.426 1.00 65.06 606 HIS A C 1
ATOM 4290 O O . HIS A 1 606 ? 26.478 -7.673 -3.068 1.00 65.06 606 HIS A O 1
ATOM 4296 N N . ASP A 1 607 ? 26.994 -6.700 -1.122 1.00 76.88 607 ASP A N 1
ATOM 4297 C CA . ASP A 1 607 ? 25.915 -7.330 -0.347 1.00 76.88 607 ASP A CA 1
ATOM 4298 C C . ASP A 1 607 ? 24.562 -6.668 -0.668 1.00 76.88 607 ASP A C 1
ATOM 4300 O O . ASP A 1 607 ? 24.034 -5.845 0.078 1.00 76.88 607 ASP A O 1
ATOM 4304 N N . CYS A 1 608 ? 24.049 -6.951 -1.865 1.00 82.56 608 CYS A N 1
ATOM 4305 C CA . CYS A 1 608 ? 22.929 -6.234 -2.465 1.00 82.56 608 CYS A CA 1
ATOM 4306 C C . CYS A 1 608 ? 21.548 -6.628 -1.911 1.00 82.56 608 CYS A C 1
ATOM 4308 O O . CYS A 1 608 ? 20.559 -6.028 -2.319 1.00 82.56 608 CYS A O 1
ATOM 4310 N N . GLY A 1 609 ? 21.434 -7.626 -1.025 1.00 88.75 609 GLY A N 1
ATOM 4311 C CA . GLY A 1 609 ? 20.131 -8.092 -0.527 1.00 88.75 609 GLY A CA 1
ATOM 4312 C C . GLY A 1 609 ? 19.157 -8.520 -1.641 1.00 88.75 609 GLY A C 1
ATOM 4313 O O . GLY A 1 609 ? 19.570 -8.867 -2.751 1.00 88.75 609 GLY A O 1
ATOM 4314 N N . VAL A 1 610 ? 17.859 -8.552 -1.352 1.00 90.81 610 VAL A N 1
ATOM 4315 C CA . VAL A 1 610 ? 16.828 -8.836 -2.366 1.00 90.81 610 VAL A CA 1
ATOM 4316 C C . VAL A 1 610 ? 16.638 -7.610 -3.263 1.00 90.81 610 VAL A C 1
ATOM 4318 O O . VAL A 1 610 ? 16.600 -6.486 -2.769 1.00 90.81 610 VAL A O 1
ATOM 4321 N N . ILE A 1 611 ? 16.559 -7.827 -4.580 1.00 94.94 611 ILE A N 1
ATOM 4322 C CA . ILE A 1 611 ? 16.263 -6.788 -5.578 1.00 94.94 611 ILE A CA 1
ATOM 4323 C C . ILE A 1 611 ? 14.797 -6.901 -6.006 1.00 94.94 611 ILE A C 1
ATOM 4325 O O . ILE A 1 611 ? 14.382 -7.932 -6.534 1.00 94.94 611 ILE A O 1
ATOM 4329 N N . GLY A 1 612 ? 14.046 -5.812 -5.875 1.00 94.81 612 GLY A N 1
ATOM 4330 C CA . GLY A 1 612 ? 12.609 -5.758 -6.134 1.00 94.81 612 GLY A CA 1
ATOM 4331 C C . GLY A 1 612 ? 11.772 -5.837 -4.857 1.00 94.81 612 GLY A C 1
ATOM 4332 O O . GLY A 1 612 ? 12.296 -6.036 -3.766 1.00 94.81 612 GLY A O 1
ATOM 4333 N N . ALA A 1 613 ? 10.459 -5.672 -5.020 1.00 90.50 613 ALA A N 1
ATOM 4334 C CA . ALA A 1 613 ? 9.490 -5.569 -3.924 1.00 90.50 613 ALA A CA 1
ATOM 4335 C C . ALA A 1 613 ? 9.111 -6.895 -3.264 1.00 90.50 613 ALA A C 1
ATOM 4337 O O . ALA A 1 613 ? 8.442 -6.884 -2.236 1.00 90.50 613 ALA A O 1
ATOM 4338 N N . LEU A 1 614 ? 9.470 -8.026 -3.870 1.00 86.38 614 LEU A N 1
ATOM 4339 C CA . LEU A 1 614 ? 8.984 -9.339 -3.465 1.00 86.38 614 LEU A CA 1
ATOM 4340 C C . LEU A 1 614 ? 10.135 -10.333 -3.347 1.00 86.38 614 LEU A C 1
ATOM 4342 O O . LEU A 1 614 ? 11.049 -10.345 -4.174 1.00 86.38 614 LEU A O 1
ATOM 4346 N N . ASP A 1 615 ? 10.026 -11.201 -2.346 1.00 82.38 615 ASP A N 1
ATOM 4347 C CA . ASP A 1 615 ? 10.872 -12.379 -2.174 1.00 82.38 615 ASP A CA 1
ATOM 4348 C C . ASP A 1 615 ? 10.513 -13.492 -3.177 1.00 82.38 615 ASP A C 1
ATOM 4350 O O . ASP A 1 615 ? 9.652 -13.334 -4.046 1.00 82.38 615 ASP A O 1
ATOM 4354 N N . GLN A 1 616 ? 11.186 -14.644 -3.078 1.00 81.38 616 GLN A N 1
ATOM 4355 C CA . GLN A 1 616 ? 10.914 -15.803 -3.931 1.00 81.38 616 GLN A CA 1
ATOM 4356 C C . GLN A 1 616 ? 9.426 -16.199 -3.883 1.00 81.38 616 GLN A C 1
ATOM 4358 O O . GLN A 1 616 ? 8.930 -16.615 -2.842 1.00 81.38 616 GLN A O 1
ATOM 4363 N N . GLY A 1 617 ? 8.740 -16.150 -5.030 1.00 70.12 617 GLY A N 1
ATOM 4364 C CA . GLY A 1 617 ? 7.295 -16.427 -5.122 1.00 70.12 617 GLY A CA 1
ATOM 4365 C C . GLY A 1 617 ? 6.914 -17.717 -5.859 1.00 70.12 617 GLY A C 1
ATOM 4366 O O . GLY A 1 617 ? 5.749 -18.108 -5.865 1.0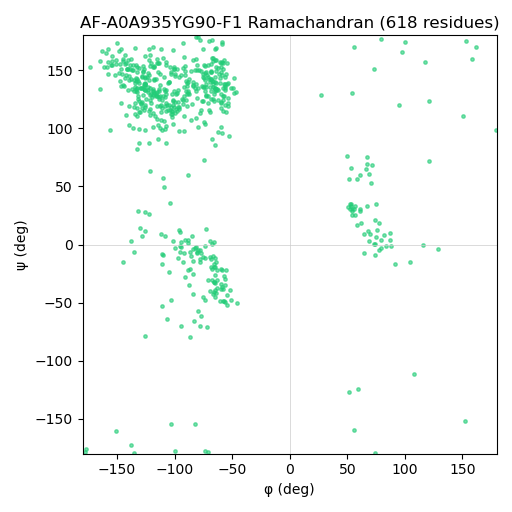0 70.12 617 GLY A O 1
ATOM 4367 N N . CYS A 1 618 ? 7.869 -18.407 -6.492 1.00 65.50 618 CYS A N 1
ATOM 4368 C CA . CYS A 1 618 ? 7.627 -19.691 -7.164 1.00 65.50 618 CYS A CA 1
ATOM 4369 C C . CYS A 1 618 ? 7.988 -20.865 -6.246 1.00 65.50 618 CYS A C 1
ATOM 4371 O O . CYS A 1 618 ? 9.152 -21.268 -6.193 1.00 65.50 618 CYS A O 1
ATOM 4373 N N . GLY A 1 619 ? 7.003 -21.446 -5.570 1.00 45.09 619 GLY A N 1
ATOM 4374 C CA . GLY A 1 619 ? 7.163 -22.648 -4.746 1.00 45.09 619 GLY A CA 1
ATOM 4375 C C . GLY A 1 619 ? 6.148 -22.618 -3.615 1.00 45.09 619 GLY A C 1
ATOM 4376 O O . GLY A 1 619 ? 6.223 -21.721 -2.787 1.00 45.09 619 GLY A O 1
ATOM 4377 N N . GLY A 1 620 ? 5.158 -23.512 -3.674 1.00 37.34 620 GLY A N 1
ATOM 4378 C CA . GLY A 1 620 ? 4.011 -23.531 -2.759 1.00 37.34 620 GLY A CA 1
ATOM 4379 C C . GLY A 1 620 ? 4.316 -23.959 -1.334 1.00 37.34 620 GLY A C 1
ATOM 4380 O O . GLY A 1 620 ? 5.437 -24.458 -1.086 1.00 37.34 620 GLY A O 1
#

Solvent-accessible surface area (backbone atoms only — not comparable to full-atom values): 29900 Å² total; per-residue (Å²): 135,88,80,88,84,87,82,88,86,80,89,84,90,82,90,84,86,87,81,91,76,97,69,87,74,84,66,80,83,77,65,50,34,56,58,40,79,59,50,37,58,79,47,50,36,48,42,15,37,31,35,34,33,52,35,51,78,71,91,82,71,85,59,56,58,45,54,52,31,29,35,40,52,68,91,53,77,86,54,62,73,88,77,34,49,76,47,91,51,70,64,73,87,52,59,63,66,34,75,44,74,48,72,44,69,87,40,63,42,62,41,46,33,36,34,37,41,26,28,18,33,50,90,44,54,71,22,58,62,21,62,74,22,67,46,48,17,29,63,64,81,87,84,55,47,14,32,46,36,76,60,53,40,83,64,46,37,34,55,35,22,37,26,39,30,30,56,65,40,51,44,86,58,99,62,31,56,47,68,45,73,53,44,34,36,29,81,53,69,59,64,81,71,32,50,80,74,30,49,71,58,84,60,72,69,38,83,34,72,25,79,72,27,36,32,34,66,48,70,86,44,59,59,71,44,62,30,29,38,39,40,29,28,23,19,85,86,66,36,61,23,50,74,24,48,70,42,78,48,44,22,47,60,25,48,60,44,35,28,23,81,87,56,86,33,82,23,54,35,64,58,61,43,56,71,70,50,50,65,42,22,31,38,39,28,49,61,44,80,50,32,40,82,80,58,71,71,48,39,60,60,58,10,43,30,71,48,50,54,89,57,35,54,27,33,41,34,25,52,32,18,29,92,43,13,33,37,31,14,78,57,57,8,15,22,28,25,39,37,22,54,80,99,55,97,83,68,84,89,65,61,39,23,40,38,40,32,13,32,22,26,22,34,7,32,10,79,61,74,94,52,100,66,68,70,40,24,38,3,1,14,32,24,40,32,20,17,40,30,41,38,28,48,26,32,21,38,54,6,30,14,40,32,0,0,15,30,21,41,24,63,45,18,31,32,34,40,32,50,27,40,27,31,52,8,33,12,40,32,0,0,17,29,22,40,34,41,33,52,52,53,27,39,39,32,52,27,38,31,30,48,6,32,6,70,35,30,1,0,22,27,24,36,33,44,25,27,39,43,36,33,35,26,37,30,29,51,6,28,9,65,46,26,4,0,21,29,24,39,40,32,46,32,88,88,17,37,42,33,22,22,25,34,30,45,6,26,8,65,36,15,0,17,31,25,35,36,44,58,32,54,36,44,37,29,13,26,27,35,29,47,5,40,50,10,16,21,45,36,44,41,70,68,83,71,90,54,35,27,34,40,41,37,28,24,27,39,24,26,75,18,58,52,39,64,60,81,36,76,75,44,44,80,73,47,66,65,42,80,50,76,50,50,56,28,98,86,69,71,25,26,24,85,79,8,59,35,37,54,91,57,50,94,66,97,56,93,50,54,58,32,19,40,49,65,76,60,57,74,134

Secondary structure (DSSP, 8-state):
------------------------------SSPPPP---EEEEEETTEEEEEEEPP-----TT-EEEEEEEEETT-TTS-GGGSEEEP-----S-TT-EEEEEEESPPTT-EEEEEEEEEETTSPPPPPPPPEEEEPPPPPP--PPPPPS--EEEEEETTEEEEEEE----SSSS--EEEEEEEEESS--TTTHHHHSEEP-SPPEE-SSTTEEEEEE-SPPTT--EEEEEEEEETT--BPPP---EEE-TTS--EEEE-TTS-SSBSSHHHHHHH--TT-EEEE-SEEEEHHHH---BTTTBSEEE-TT--S-EEEETT-TTTEEEE-TTSS-SEEEE-----TTS-------EEES-EEE--EE-----SSS-TTB-SSEEEES---EEES-EEES-EESB-SSEEEESS---EEES-EEES-EEEE-SSEEEE--SS-EEEES-EEES-EEEEE-SSEEEEEE-EEEES-EEES-EESSB-SSEEEEEE-TT-EEES-EEES-EESB-SSEEE-SS-EEEEES-EEE--EES-SEEE---SSS---EEEEES-EEES-TT--SPPTT-EE-S--B-S---B-TTSSSBPTT-TTSGGG---SS-----SS----S--

pLDDT: mean 84.85, std 17.0, range [26.91, 98.88]

Nearest PDB structures (foldseek):
  7u23-assembly1_F  TM=4.189E-01  e=3.570E-08  Homo sapiens
  6ceb-assembly1_A  TM=4.701E-01  e=6.532E-08  Homo sapiens
  7md5-assembly1_A  TM=4.698E-01  e=1.040E-07  Homo sapiens
  6ce7-assembly1_B  TM=4.586E-01  e=2.818E-06  Homo sapiens
  8u4e-assembly1_B  TM=4.204E-01  e=3.093E-06  Homo sapiens

Foldseek 3Di:
DDDDDDDDDDDDDDDDDDDDDPDDDPDPPQQEFAEWADWEFDDAAQFWTKIKTAATADADDPAFKDKFKFKDFPVCPPDDRVPTHTFDDDTPPDHHGDMDMDIGGRDHAQTKMWMWMWMHGHPDDIYDIYDIYIDGHHHDDDDAEFAAWADWDWDFAAQFKTKIKTFFGHHPDPDWGFPAKWKWKDLDDCPDCNVVVTHTDPFGWDQFLAHRMTMDMDGRHHAQRKMKMWMWTATPNGHIYDIYPIDIDGHNLEHEFEAPCVPPTNHNAQQVVLVVDAARYEDEYEFDEHELVSNVDADLQAASHENDQRHAHYEYEYRNFAVGAEQAHLQSAASYEYEHDDPDPDDDLDAGEYEYGRHEFENFHQADDDDDDPGSQEASRYEAESHQYEYESYEFEHAEGQYARHYEHDHAEAHEYYHYEFEHAEHQFQQHYEYEQYHPAYEYELYEQEHGEHAAEAQRYEEYNHQYDYELYEFEHGEYAAYAQRYEYAEHDPPHEHEQAEQEQGEYQAQRGYEAHDAYEYEYALEEQEQREHHFSYEWDDPVPVRTHEYAYYQAEYENHHRDTDDYPNYHDPDNYYDDDQCDDPVRTAGAPCGPQDQVNDPDPDSRHGRHSYYHDPDD

Mean predicted aligned error: 14.17 Å

Sequence (620 aa):
MTKAMLASVLFLALAAAGCGGSDSPSGPDSGVAAQVTDLEVVAGTATGVTLAWTVPADVDKAGGLAYDLRYVTLGNEGLARDAWTPAPAPAAQQPAGQRQQHVVGGLAGGVTYVFSLAARYGTGAWSRPSPPAVGTAAAQPDITPPARVLDLAQYAGNATGVSVAWSLAGDDTIHGRAAAYEVRYATAPLAGAGWSAATPVTAAPVAHPNPGKLVVAIDGLAPGQAYHVGVKAVDDAGHVSGLSNTIVVQPGSMRTLYVRQDGAGDYAKLNDAIHGAVAGDVVLVAPGRYTWTNQGDGDATQGLFIVRRDQTDFTIRGEGGAGVTILDAEGQGRVMYVTGGTFGSGDERTWAGVTVEGFTFTGGLAPGVVGELGPPWAGAGIALHLTDTLVRDCVFRGNRAVEGGGVWMGGQGGSRLENCLIEDNDAEYGGGVYMINSEPVMSLSNCVIRDNTATLAGGGSYINNVGLEMESTLVYGNAAFDRGGGLYVAQLHDGSWIEGCSIVANSAPVASGVRLAYPMTLAFARNLVAFNVGGAGLDAVDAGTGSGAVLEAHCNLQFGNGGGNGLPFGAVDLGGNLVADPLLCGDGYSPSAASPCLPANRVDIHDCGVIGALDQGCGG

Radius of gyration: 34.32 Å; Cα contacts (8 Å, |Δi|>4): 1949; chains: 1; bounding box: 68×128×61 Å